Protein AF-0000000080390905 (afdb_homodimer)

Organism: NCBI:txid1090322

Foldseek 3Di:
DDDPVQLVVLAVLLVCLLVVLLVVLLVPQLVLLVVLVPDVVSVVVSQVQLVVLLVDDLVVLLVVLCVVPNFARVSLSVSLSSNLRNLQSVLQNCQQPPFPPVVVVVCVVVPDDPVRCSVPPRNLSSLVSNLVSSLVSSVSSLVSSLVSVVRPHGHLVVQLVVCVVVVPPVSNCSSVVSSVVVNVVSNVVSVVVSCVSNVPPPPD/DDDPVQLVVLAVLLVCLLVVLLVVLLVPQLVLLVVLVPDVVSVVVSQVQLVVLQVDDLVVQLVVLCVVPNFARVSLSVSLSSNLRNLQSVLQNCQQPPFPVVVVVVCVVVPHDPVRCSVPPRNLSSLVSNLVSSLVSSVSSLVSSLVSVVRPHGHLVVQLVVCVVVVPPVSNCSSVVSSVVVNVVSNVVSVVVSCVSNVPPPPD

Structure (mmCIF, N/CA/C/O backbone):
data_AF-0000000080390905-model_v1
#
loop_
_entity.id
_entity.type
_entity.pdbx_description
1 polymer 'ABC-type proline/glycine betaine transport system, permease component'
#
loop_
_atom_site.group_PDB
_atom_site.id
_atom_site.type_symbol
_atom_site.label_atom_id
_atom_site.label_alt_id
_atom_site.label_comp_id
_atom_site.label_asym_id
_atom_site.label_entity_id
_atom_site.label_seq_id
_atom_site.pdbx_PDB_ins_code
_atom_site.Cartn_x
_atom_site.Cartn_y
_atom_site.Cartn_z
_atom_site.occupancy
_atom_site.B_iso_or_equiv
_atom_site.auth_seq_id
_atom_site.auth_comp_id
_atom_site.auth_asym_id
_atom_site.auth_atom_id
_atom_site.pdbx_PDB_model_num
ATOM 1 N N . MET A 1 1 ? -3.594 -17.312 -28.141 1 64.44 1 MET A N 1
ATOM 2 C CA . MET A 1 1 ? -4.109 -15.953 -27.969 1 64.44 1 MET A CA 1
ATOM 3 C C . MET A 1 1 ? -5.43 -15.969 -27.203 1 64.44 1 MET A C 1
ATOM 5 O O . MET A 1 1 ? -6.309 -16.781 -27.484 1 64.44 1 MET A O 1
ATOM 9 N N . VAL A 1 2 ? -5.391 -15.227 -26.031 1 76.06 2 VAL A N 1
ATOM 10 C CA . VAL A 1 2 ? -6.609 -15.258 -25.234 1 76.06 2 VAL A CA 1
ATOM 11 C C . VAL A 1 2 ? -7.723 -14.5 -25.953 1 76.06 2 VAL A C 1
ATOM 13 O O . VAL A 1 2 ? -7.492 -13.414 -26.5 1 76.06 2 VAL A O 1
ATOM 16 N N . VAL A 1 3 ? -8.844 -15.102 -26.062 1 82.88 3 VAL A N 1
ATOM 17 C CA . VAL A 1 3 ? -10.008 -14.555 -26.75 1 82.88 3 VAL A CA 1
ATOM 18 C C . VAL A 1 3 ? -10.648 -13.461 -25.891 1 82.88 3 VAL A C 1
ATOM 20 O O . VAL A 1 3 ? -10.523 -13.461 -24.672 1 82.88 3 VAL A O 1
ATOM 23 N N . LEU A 1 4 ? -11.125 -12.539 -26.594 1 90.44 4 LEU A N 1
ATOM 24 C CA . LEU A 1 4 ? -11.758 -11.359 -26.031 1 90.44 4 LEU A CA 1
ATOM 25 C C . LEU A 1 4 ? -12.805 -11.758 -24.984 1 90.44 4 LEU A C 1
ATOM 27 O O . LEU A 1 4 ? -12.898 -11.125 -23.938 1 90.44 4 LEU A O 1
ATOM 31 N N . GLU A 1 5 ? -13.5 -12.781 -25.266 1 93.75 5 GLU A N 1
ATOM 32 C CA . GLU A 1 5 ? -14.539 -13.234 -24.344 1 93.75 5 GLU A CA 1
ATOM 33 C C . GLU A 1 5 ? -13.93 -13.656 -23.016 1 93.75 5 GLU A C 1
ATOM 35 O O . GLU A 1 5 ? -14.523 -13.414 -21.953 1 93.75 5 GLU A O 1
ATOM 40 N N . THR A 1 6 ? -12.836 -14.281 -23.062 1 95.31 6 THR A N 1
ATOM 41 C CA . THR A 1 6 ? -12.141 -14.703 -21.859 1 95.31 6 THR A CA 1
ATOM 42 C C . THR A 1 6 ? -11.68 -13.5 -21.047 1 95.31 6 THR A C 1
ATOM 44 O O . THR A 1 6 ? -11.781 -13.5 -19.812 1 95.31 6 THR A O 1
ATOM 47 N N . VAL A 1 7 ? -11.219 -12.539 -21.75 1 97.38 7 VAL A N 1
ATOM 48 C CA . VAL A 1 7 ? -10.742 -11.328 -21.078 1 97.38 7 VAL A CA 1
ATOM 49 C C . VAL A 1 7 ? -11.922 -10.602 -20.438 1 97.38 7 VAL A C 1
ATOM 51 O O . VAL A 1 7 ? -11.812 -10.133 -19.297 1 97.38 7 VAL A O 1
ATOM 54 N N . LEU A 1 8 ? -13.016 -10.586 -21.109 1 97.31 8 LEU A N 1
ATOM 55 C CA . LEU A 1 8 ? -14.203 -9.914 -20.578 1 97.31 8 LEU A CA 1
ATOM 56 C C . LEU A 1 8 ? -14.734 -10.648 -19.359 1 97.31 8 LEU A C 1
ATOM 58 O O . LEU A 1 8 ? -15.133 -10.016 -18.375 1 97.31 8 LEU A O 1
ATOM 62 N N . ASP A 1 9 ? -14.742 -11.93 -19.406 1 97.69 9 ASP A N 1
ATOM 63 C CA . ASP A 1 9 ? -15.195 -12.727 -18.266 1 97.69 9 ASP A CA 1
ATOM 64 C C . ASP A 1 9 ? -14.281 -12.539 -17.062 1 97.69 9 ASP A C 1
ATOM 66 O O . ASP A 1 9 ? -14.75 -12.359 -15.938 1 97.69 9 ASP A O 1
ATOM 70 N N . ALA A 1 10 ? -13.016 -12.594 -17.312 1 98.19 10 ALA A N 1
ATOM 71 C CA . ALA A 1 10 ? -12.039 -12.391 -16.25 1 98.19 10 ALA A CA 1
ATOM 72 C C . ALA A 1 10 ? -12.148 -10.984 -15.656 1 98.19 10 ALA A C 1
ATOM 74 O O . ALA A 1 10 ? -11.977 -10.797 -14.453 1 98.19 10 ALA A O 1
ATOM 75 N N . THR A 1 11 ? -12.422 -10.047 -16.562 1 98.31 11 THR A N 1
ATOM 76 C CA . THR A 1 11 ? -12.586 -8.672 -16.109 1 98.31 11 THR A CA 1
ATOM 77 C C . THR A 1 11 ? -13.789 -8.547 -15.18 1 98.31 11 THR A C 1
ATOM 79 O O . THR A 1 11 ? -13.711 -7.898 -14.133 1 98.31 11 THR A O 1
ATOM 82 N N . TRP A 1 12 ? -14.812 -9.172 -15.523 1 98.06 12 TRP A N 1
ATOM 83 C CA . TRP A 1 12 ? -16.031 -9.133 -14.703 1 98.06 12 TRP A CA 1
ATOM 84 C C . TRP A 1 12 ? -15.789 -9.789 -13.352 1 98.06 12 TRP A C 1
ATOM 86 O O . TRP A 1 12 ? -16.188 -9.25 -12.312 1 98.06 12 TRP A O 1
ATOM 96 N N . GLU A 1 13 ? -15.164 -10.922 -13.367 1 98.19 13 GLU A N 1
ATOM 97 C CA . GLU A 1 13 ? -14.836 -11.609 -12.117 1 98.19 13 GLU A CA 1
ATOM 98 C C . GLU A 1 13 ? -13.953 -10.734 -11.227 1 98.19 13 GLU A C 1
ATOM 100 O O . GLU A 1 13 ? -14.141 -10.703 -10.008 1 98.19 13 GLU A O 1
ATOM 105 N N . HIS A 1 14 ? -13.039 -10.086 -11.883 1 98.44 14 HIS A N 1
ATOM 106 C CA . HIS A 1 14 ? -12.133 -9.195 -11.164 1 98.44 14 HIS A CA 1
ATOM 107 C C . HIS A 1 14 ? -12.883 -8.023 -10.539 1 98.44 14 HIS A C 1
ATOM 109 O O . HIS A 1 14 ? -12.68 -7.703 -9.367 1 98.44 14 HIS A O 1
ATOM 115 N N . ILE A 1 15 ? -13.758 -7.438 -11.281 1 98.31 15 ILE A N 1
ATOM 116 C CA . ILE A 1 15 ? -14.555 -6.309 -10.82 1 98.31 15 ILE A CA 1
ATOM 117 C C . ILE A 1 15 ? -15.422 -6.738 -9.633 1 98.31 15 ILE A C 1
ATOM 119 O O . ILE A 1 15 ? -15.461 -6.047 -8.609 1 98.31 15 ILE A O 1
ATOM 123 N N . VAL A 1 16 ? -16.031 -7.84 -9.742 1 98.38 16 VAL A N 1
ATOM 124 C CA . VAL A 1 16 ? -16.906 -8.344 -8.695 1 98.38 16 VAL A CA 1
ATOM 125 C C . VAL A 1 16 ? -16.094 -8.578 -7.418 1 98.38 16 VAL A C 1
ATOM 127 O O . VAL A 1 16 ? -16.531 -8.203 -6.324 1 98.38 16 VAL A O 1
ATOM 130 N N . LEU A 1 17 ? -14.984 -9.164 -7.543 1 98.44 17 LEU A N 1
ATOM 131 C CA . LEU A 1 17 ? -14.133 -9.438 -6.383 1 98.44 17 LEU A CA 1
ATOM 132 C C . LEU A 1 17 ? -13.711 -8.141 -5.707 1 98.44 17 LEU A C 1
ATOM 134 O O . LEU A 1 17 ? -13.852 -7.996 -4.488 1 98.44 17 LEU A O 1
ATOM 138 N N . VAL A 1 18 ? -13.227 -7.191 -6.453 1 98.25 18 VAL A N 1
ATOM 139 C CA . VAL A 1 18 ? -12.688 -5.945 -5.918 1 98.25 18 VAL A CA 1
ATOM 140 C C . VAL A 1 18 ? -13.805 -5.137 -5.262 1 98.25 18 VAL A C 1
ATOM 142 O O . VAL A 1 18 ? -13.672 -4.707 -4.113 1 98.25 18 VAL A O 1
ATOM 145 N N . TYR A 1 19 ? -14.93 -5.023 -5.922 1 98.31 19 TYR A N 1
ATOM 146 C CA . TYR A 1 19 ? -15.992 -4.172 -5.398 1 98.31 19 TYR A CA 1
ATOM 147 C C . TYR A 1 19 ? -16.703 -4.844 -4.23 1 98.31 19 TYR A C 1
ATOM 149 O O . TYR A 1 19 ? -17.156 -4.172 -3.299 1 98.31 19 TYR A O 1
ATOM 157 N N . THR A 1 20 ? -16.844 -6.137 -4.281 1 98.5 20 THR A N 1
ATOM 158 C CA . THR A 1 20 ? -17.438 -6.84 -3.145 1 98.5 20 THR A CA 1
ATOM 159 C C . THR A 1 20 ? -16.547 -6.711 -1.911 1 98.5 20 THR A C 1
ATOM 161 O O . THR A 1 20 ? -17.031 -6.449 -0.811 1 98.5 20 THR A O 1
ATOM 164 N N . THR A 1 21 ? -15.273 -6.918 -2.115 1 98.38 21 THR A N 1
ATOM 165 C CA . THR A 1 21 ? -14.344 -6.805 -0.995 1 98.38 21 THR A CA 1
ATOM 166 C C . THR A 1 21 ? -14.336 -5.383 -0.442 1 98.38 21 THR A C 1
ATOM 168 O O . THR A 1 21 ? -14.289 -5.184 0.774 1 98.38 21 THR A O 1
ATOM 171 N N . LEU A 1 22 ? -14.375 -4.371 -1.298 1 98.06 22 LEU A N 1
ATOM 172 C CA . LEU A 1 22 ? -14.422 -2.98 -0.853 1 98.06 22 LEU A CA 1
ATOM 173 C C . LEU A 1 22 ? -15.695 -2.707 -0.058 1 98.06 22 LEU A C 1
ATOM 175 O O . LEU A 1 22 ? -15.656 -2.027 0.971 1 98.06 22 LEU A O 1
ATOM 179 N N . PHE A 1 23 ? -16.766 -3.223 -0.568 1 98.38 23 PHE A N 1
ATOM 180 C CA . PHE A 1 23 ? -18.047 -3.033 0.111 1 98.38 23 PHE A CA 1
ATOM 181 C C . PHE A 1 23 ? -18 -3.617 1.518 1 98.38 23 PHE A C 1
ATOM 183 O O . PHE A 1 23 ? -18.359 -2.945 2.486 1 98.38 23 PHE A O 1
ATOM 190 N N . VAL A 1 24 ? -17.547 -4.812 1.618 1 98.56 24 VAL A N 1
ATOM 191 C CA . VAL A 1 24 ? -17.453 -5.477 2.916 1 98.56 24 VAL A CA 1
ATOM 192 C C . VAL A 1 24 ? -16.469 -4.73 3.814 1 98.56 24 VAL A C 1
ATOM 194 O O . VAL A 1 24 ? -16.719 -4.559 5.008 1 98.56 24 VAL A O 1
ATOM 197 N N . SER A 1 25 ? -15.344 -4.293 3.242 1 98.5 25 SER A N 1
ATOM 198 C CA . SER A 1 25 ? -14.336 -3.559 4 1 98.5 25 SER A CA 1
ATOM 199 C C . SER A 1 25 ? -14.898 -2.254 4.555 1 98.5 25 SER A C 1
ATOM 201 O O . SER A 1 25 ? -14.609 -1.879 5.691 1 98.5 25 SER A O 1
ATOM 203 N N . ILE A 1 26 ? -15.695 -1.569 3.752 1 98.25 26 ILE A N 1
ATOM 204 C CA . ILE A 1 26 ? -16.312 -0.319 4.176 1 98.25 26 ILE A CA 1
ATOM 205 C C . ILE A 1 26 ? -17.297 -0.588 5.316 1 98.25 26 ILE A C 1
ATOM 207 O O . ILE A 1 26 ? -17.281 0.112 6.332 1 98.25 26 ILE A O 1
ATOM 211 N N . VAL A 1 27 ? -18.094 -1.606 5.207 1 98.25 27 VAL A N 1
ATOM 212 C CA . VAL A 1 27 ? -19.125 -1.958 6.18 1 98.25 27 VAL A CA 1
ATOM 213 C C . VAL A 1 27 ? -18.469 -2.301 7.52 1 98.25 27 VAL A C 1
ATOM 215 O O . VAL A 1 27 ? -19.031 -2.006 8.578 1 98.25 27 VAL A O 1
ATOM 218 N N . VAL A 1 28 ? -17.281 -2.812 7.477 1 98.19 28 VAL A N 1
ATOM 219 C CA . VAL A 1 28 ? -16.594 -3.213 8.695 1 98.19 28 VAL A CA 1
ATOM 220 C C . VAL A 1 28 ? -15.789 -2.039 9.25 1 98.19 28 VAL A C 1
ATOM 222 O O . VAL A 1 28 ? -15.828 -1.761 10.453 1 98.19 28 VAL A O 1
ATOM 225 N N . SER A 1 29 ? -15.109 -1.323 8.398 1 98.44 29 SER A N 1
ATOM 226 C CA . SER A 1 29 ? -14.148 -0.302 8.805 1 98.44 29 SER A CA 1
ATOM 227 C C . SER A 1 29 ? -14.852 0.936 9.352 1 98.44 29 SER A C 1
ATOM 229 O O . SER A 1 29 ? -14.383 1.548 10.312 1 98.44 29 SER A O 1
ATOM 231 N N . VAL A 1 30 ? -15.977 1.354 8.75 1 97.5 30 VAL A N 1
ATOM 232 C CA . VAL A 1 30 ? -16.641 2.602 9.125 1 97.5 30 VAL A CA 1
ATOM 233 C C . VAL A 1 30 ? -17.188 2.49 10.539 1 97.5 30 VAL A C 1
ATOM 235 O O . VAL A 1 30 ? -16.922 3.352 11.383 1 97.5 30 VAL A O 1
ATOM 238 N N . PRO A 1 31 ? -17.906 1.415 10.898 1 97.25 31 PRO A N 1
ATOM 239 C CA . PRO A 1 31 ? -18.344 1.268 12.289 1 97.25 31 PRO A CA 1
ATOM 240 C C . PRO A 1 31 ? -17.172 1.214 13.273 1 97.25 31 PRO A C 1
ATOM 242 O O . PRO A 1 31 ? -17.266 1.757 14.375 1 97.25 31 PRO A O 1
ATOM 245 N N . LEU A 1 32 ? -16.094 0.59 12.93 1 97.69 32 LEU A N 1
ATOM 246 C CA . LEU A 1 32 ? -14.922 0.528 13.797 1 97.69 32 LEU A CA 1
ATOM 247 C C . LEU A 1 32 ? -14.32 1.916 14.008 1 97.69 32 LEU A C 1
ATOM 249 O O . LEU A 1 32 ? -13.867 2.244 15.102 1 97.69 32 LEU A O 1
ATOM 253 N N . ALA A 1 33 ? -14.297 2.693 12.93 1 97.69 33 ALA A N 1
ATOM 254 C CA . ALA A 1 33 ? -13.805 4.062 13.039 1 97.69 33 ALA A CA 1
ATOM 255 C C . ALA A 1 33 ? -14.672 4.875 14 1 97.69 33 ALA A C 1
ATOM 257 O O . ALA A 1 33 ? -14.156 5.637 14.82 1 97.69 33 ALA A O 1
ATOM 258 N N . PHE A 1 34 ? -15.977 4.691 13.93 1 96.31 34 PHE A N 1
ATOM 259 C CA . PHE A 1 34 ? -16.875 5.352 14.867 1 96.31 34 PHE A CA 1
ATOM 260 C C . PHE A 1 34 ? -16.625 4.863 16.297 1 96.31 34 PHE A C 1
ATOM 262 O O . PHE A 1 34 ? -16.641 5.652 17.234 1 96.31 34 PHE A O 1
ATOM 269 N N . GLY A 1 35 ? -16.453 3.547 16.391 1 95.88 35 GLY A N 1
ATOM 270 C CA . GLY A 1 35 ? -16.156 2.98 17.688 1 95.88 35 GLY A CA 1
ATOM 271 C C . GLY A 1 35 ? -14.891 3.561 18.312 1 95.88 35 GLY A C 1
ATOM 272 O O . GLY A 1 35 ? -14.812 3.721 19.531 1 95.88 35 GLY A O 1
ATOM 273 N N . ALA A 1 36 ? -13.945 3.916 17.547 1 96.56 36 ALA A N 1
ATOM 274 C CA . ALA A 1 36 ? -12.664 4.449 18 1 96.56 36 ALA A CA 1
ATOM 275 C C . ALA A 1 36 ? -12.836 5.848 18.594 1 96.56 36 ALA A C 1
ATOM 277 O O . ALA A 1 36 ? -11.953 6.34 19.297 1 96.56 36 ALA A O 1
ATOM 278 N N . LEU A 1 37 ? -14.023 6.512 18.375 1 93.19 37 LEU A N 1
ATOM 279 C CA . LEU A 1 37 ? -14.281 7.855 18.891 1 93.19 37 LEU A CA 1
ATOM 280 C C . LEU A 1 37 ? -14.688 7.812 20.359 1 93.19 37 LEU A C 1
ATOM 282 O O . LEU A 1 37 ? -14.648 8.836 21.047 1 93.19 37 LEU A O 1
ATOM 286 N N . TYR A 1 38 ? -15.109 6.703 20.812 1 91.62 38 TYR A N 1
ATOM 287 C CA . TYR A 1 38 ? -15.773 6.609 22.109 1 91.62 38 TYR A CA 1
ATOM 288 C C . TYR A 1 38 ? -14.773 6.707 23.25 1 91.62 38 TYR A C 1
ATOM 290 O O . TYR A 1 38 ? -15.094 7.191 24.344 1 91.62 38 TYR A O 1
ATOM 298 N N . SER A 1 39 ? -13.578 6.113 23.062 1 93.75 39 SER A N 1
ATOM 299 C CA . SER A 1 39 ? -12.562 6.211 24.109 1 93.75 39 SER A CA 1
ATOM 300 C C . SER A 1 39 ? -11.156 6.059 23.531 1 93.75 39 SER A C 1
ATOM 302 O O . SER A 1 39 ? -10.984 5.461 22.469 1 93.75 39 SER A O 1
ATOM 304 N N . ARG A 1 40 ? -10.266 6.48 24.234 1 94.38 40 ARG A N 1
ATOM 305 C CA . ARG A 1 40 ? -8.867 6.383 23.844 1 94.38 40 ARG A CA 1
ATOM 306 C C . ARG A 1 40 ? -8.406 4.93 23.812 1 94.38 40 ARG A C 1
ATOM 308 O O . ARG A 1 40 ? -7.578 4.555 22.984 1 94.38 40 ARG A O 1
ATOM 315 N N . LYS A 1 41 ? -8.969 4.156 24.703 1 96.81 41 LYS A N 1
ATOM 316 C CA . LYS A 1 41 ? -8.617 2.738 24.766 1 96.81 41 LYS A CA 1
ATOM 317 C C . LYS A 1 41 ? -9.086 2.012 23.5 1 96.81 41 LYS A C 1
ATOM 319 O O . LYS A 1 41 ? -8.344 1.205 22.938 1 96.81 41 LYS A O 1
ATOM 324 N N . LEU A 1 42 ? -10.281 2.275 23.062 1 96.75 42 LEU A N 1
ATOM 325 C CA . LEU A 1 42 ? -10.812 1.648 21.844 1 96.75 42 LEU A CA 1
ATOM 326 C C . LEU A 1 42 ? -10.062 2.123 20.609 1 96.75 42 LEU A C 1
ATOM 328 O O . LEU A 1 42 ? -9.812 1.339 19.688 1 96.75 42 LEU A O 1
ATOM 332 N N . GLU A 1 43 ? -9.789 3.391 20.609 1 96.69 43 GLU A N 1
ATOM 333 C CA . GLU A 1 43 ? -8.977 3.926 19.531 1 96.69 43 GLU A CA 1
ATOM 334 C C . GLU A 1 43 ? -7.648 3.18 19.406 1 96.69 43 GLU A C 1
ATOM 336 O O . GLU A 1 43 ? -7.266 2.752 18.312 1 96.69 43 GLU A O 1
ATOM 341 N N . PHE A 1 44 ? -7.086 3.008 20.578 1 96.25 44 PHE A N 1
ATOM 342 C CA . PHE A 1 44 ? -5.781 2.363 20.641 1 96.25 44 PHE A CA 1
ATOM 343 C C . PHE A 1 44 ? -5.863 0.925 20.141 1 96.25 44 PHE A C 1
ATOM 345 O O . PHE A 1 44 ? -5.062 0.505 19.297 1 96.25 44 PHE A O 1
ATOM 352 N N . VAL A 1 45 ? -6.793 0.207 20.531 1 96.56 45 VAL A N 1
ATOM 353 C CA . VAL A 1 45 ? -6.93 -1.206 20.203 1 96.56 45 VAL A CA 1
ATOM 354 C C . VAL A 1 45 ? -7.254 -1.354 18.719 1 96.56 45 VAL A C 1
ATOM 356 O O . VAL A 1 45 ? -6.648 -2.174 18.016 1 96.56 45 VAL A O 1
ATOM 359 N N . ILE A 1 46 ? -8.164 -0.542 18.203 1 96.94 46 ILE A N 1
ATOM 360 C CA . ILE A 1 46 ? -8.602 -0.625 16.812 1 96.94 46 ILE A CA 1
ATOM 361 C C . ILE A 1 46 ? -7.457 -0.233 15.883 1 96.94 46 ILE A C 1
ATOM 363 O O . ILE A 1 46 ? -7.16 -0.944 14.922 1 96.94 46 ILE A O 1
ATOM 367 N N . MET A 1 47 ? -6.781 0.771 16.234 1 94.25 47 MET A N 1
ATOM 368 C CA . MET A 1 47 ? -5.676 1.245 15.406 1 94.25 47 MET A CA 1
ATOM 369 C C . MET A 1 47 ? -4.5 0.274 15.461 1 94.25 47 MET A C 1
ATOM 371 O O . MET A 1 47 ? -3.852 0.022 14.445 1 94.25 47 MET A O 1
ATOM 375 N N . LYS A 1 48 ? -4.184 -0.235 16.594 1 92.44 48 LYS A N 1
ATOM 376 C CA . LYS A 1 48 ? -3.088 -1.19 16.734 1 92.44 48 LYS A CA 1
ATOM 377 C C . LYS A 1 48 ? -3.332 -2.441 15.898 1 92.44 48 LYS A C 1
ATOM 379 O O . LYS A 1 48 ? -2.428 -2.926 15.219 1 92.44 48 LYS A O 1
ATOM 384 N N . PHE A 1 49 ? -4.543 -2.949 15.953 1 93.5 49 PHE A N 1
ATOM 385 C CA . PHE A 1 49 ? -4.895 -4.121 15.164 1 93.5 49 PHE A CA 1
ATOM 386 C C . PHE A 1 49 ? -4.77 -3.82 13.672 1 93.5 49 PHE A C 1
ATOM 388 O O . PHE A 1 49 ? -4.195 -4.609 12.922 1 93.5 49 PHE A O 1
ATOM 395 N N . ALA A 1 50 ? -5.34 -2.693 13.258 1 91.69 50 ALA A N 1
ATOM 396 C CA . ALA A 1 50 ? -5.301 -2.314 11.844 1 91.69 50 ALA A CA 1
ATOM 397 C C . ALA A 1 50 ? -3.863 -2.127 11.367 1 91.69 50 ALA A C 1
ATOM 399 O O . ALA A 1 50 ? -3.508 -2.551 10.266 1 91.69 50 ALA A O 1
ATOM 400 N N . ASN A 1 51 ? -3.021 -1.611 12.211 1 87.81 51 ASN A N 1
ATOM 401 C CA . ASN A 1 51 ? -1.615 -1.398 11.883 1 87.81 51 ASN A CA 1
ATOM 402 C C . ASN A 1 51 ? -0.859 -2.719 11.773 1 87.81 51 ASN A C 1
ATOM 404 O O . ASN A 1 51 ? -0.005 -2.883 10.898 1 87.81 51 ASN A O 1
ATOM 408 N N . LEU A 1 52 ? -1.142 -3.586 12.625 1 86.69 52 LEU A N 1
ATOM 409 C CA . LEU A 1 52 ? -0.481 -4.887 12.617 1 86.69 52 LEU A CA 1
ATOM 410 C C . LEU A 1 52 ? -0.813 -5.664 11.352 1 86.69 52 LEU A C 1
ATOM 412 O O . LEU A 1 52 ? 0.071 -6.262 10.734 1 86.69 52 LEU A O 1
ATOM 416 N N . VAL A 1 53 ? -2.039 -5.625 11 1 88.44 53 VAL A N 1
ATOM 417 C CA . VAL A 1 53 ? -2.477 -6.352 9.812 1 88.44 53 VAL A CA 1
ATOM 418 C C . VAL A 1 53 ? -1.84 -5.738 8.57 1 88.44 53 VAL A C 1
ATOM 420 O O . VAL A 1 53 ? -1.493 -6.453 7.625 1 88.44 53 VAL A O 1
ATOM 423 N N . GLN A 1 54 ? -1.694 -4.48 8.578 1 86 54 GLN A N 1
ATOM 424 C CA . GLN A 1 54 ? -1.132 -3.77 7.434 1 86 54 GLN A CA 1
ATOM 425 C C . GLN A 1 54 ? 0.367 -4.027 7.309 1 86 54 GLN A C 1
ATOM 427 O O . GLN A 1 54 ? 0.933 -3.914 6.219 1 86 54 GLN A O 1
ATOM 432 N N . ALA A 1 55 ? 0.979 -4.367 8.391 1 85.12 55 ALA A N 1
ATOM 433 C CA . ALA A 1 55 ? 2.424 -4.586 8.391 1 85.12 55 ALA A CA 1
ATOM 434 C C . ALA A 1 55 ? 2.779 -5.93 7.762 1 85.12 55 ALA A C 1
ATOM 436 O O . ALA A 1 55 ? 3.906 -6.129 7.305 1 85.12 55 ALA A O 1
ATOM 437 N N . VAL A 1 56 ? 1.837 -6.789 7.723 1 90 56 VAL A N 1
ATOM 438 C CA . VAL A 1 56 ? 2.055 -8.117 7.164 1 90 56 VAL A CA 1
ATOM 439 C C . VAL A 1 56 ? 2.084 -8.039 5.641 1 90 56 VAL A C 1
ATOM 441 O O . VAL A 1 56 ? 1.231 -7.391 5.027 1 90 56 VAL A O 1
ATOM 444 N N . PRO A 1 57 ? 3.064 -8.656 5.062 1 91.25 57 PRO A N 1
ATOM 445 C CA . PRO A 1 57 ? 3.057 -8.695 3.598 1 91.25 57 PRO A CA 1
ATOM 446 C C . PRO A 1 57 ? 1.757 -9.258 3.029 1 91.25 57 PRO A C 1
ATOM 448 O O . PRO A 1 57 ? 1.23 -10.25 3.547 1 91.25 57 PRO A O 1
ATOM 451 N N . SER A 1 58 ? 1.265 -8.633 1.995 1 91 58 SER A N 1
ATOM 452 C CA . SER A 1 58 ? -0.064 -8.93 1.471 1 91 58 SER A CA 1
ATOM 453 C C . SER A 1 58 ? -0.163 -10.383 1.007 1 91 58 SER A C 1
ATOM 455 O O . SER A 1 58 ? -1.152 -11.062 1.286 1 91 58 SER A O 1
ATOM 457 N N . PHE A 1 59 ? 0.854 -10.844 0.33 1 90.5 59 PHE A N 1
ATOM 458 C CA . PHE A 1 59 ? 0.779 -12.203 -0.184 1 90.5 59 PHE A CA 1
ATOM 459 C C . PHE A 1 59 ? 0.84 -13.219 0.953 1 90.5 59 PHE A C 1
ATOM 461 O O . PHE A 1 59 ? 0.249 -14.297 0.865 1 90.5 59 PHE A O 1
ATOM 468 N N . ALA A 1 60 ? 1.612 -12.828 2.02 1 92.19 60 ALA A N 1
ATOM 469 C CA . ALA A 1 60 ? 1.64 -13.703 3.186 1 92.19 60 ALA A CA 1
ATOM 470 C C . ALA A 1 60 ? 0.254 -13.828 3.812 1 92.19 60 ALA A C 1
ATOM 472 O O . ALA A 1 60 ? -0.146 -14.914 4.242 1 92.19 60 ALA A O 1
ATOM 473 N N . VAL A 1 61 ? -0.44 -12.797 3.824 1 93.62 61 VAL A N 1
ATOM 474 C CA . VAL A 1 61 ? -1.802 -12.812 4.348 1 93.62 61 VAL A CA 1
ATOM 475 C C . VAL A 1 61 ? -2.674 -13.727 3.486 1 93.62 61 VAL A C 1
ATOM 477 O O . VAL A 1 61 ? -3.387 -14.586 4.008 1 93.62 61 VAL A O 1
ATOM 480 N N . VAL A 1 62 ? -2.596 -13.555 2.189 1 94.25 62 VAL A N 1
ATOM 481 C CA . VAL A 1 62 ? -3.373 -14.367 1.258 1 94.25 62 VAL A CA 1
ATOM 482 C C . VAL A 1 62 ? -3.031 -15.844 1.452 1 94.25 62 VAL A C 1
ATOM 484 O O . VAL A 1 62 ? -3.928 -16.688 1.56 1 94.25 62 VAL A O 1
ATOM 487 N N . ALA A 1 63 ? -1.747 -16.094 1.549 1 94.62 63 ALA A N 1
ATOM 488 C CA . ALA A 1 63 ? -1.276 -17.484 1.651 1 94.62 63 ALA A CA 1
ATOM 489 C C . ALA A 1 63 ? -1.766 -18.125 2.941 1 94.62 63 ALA A C 1
ATOM 491 O O . ALA A 1 63 ? -2.178 -19.297 2.939 1 94.62 63 ALA A O 1
ATOM 492 N N . ILE A 1 64 ? -1.745 -17.406 3.982 1 94.75 64 ILE A N 1
ATOM 493 C CA . ILE A 1 64 ? -2.094 -17.953 5.289 1 94.75 64 ILE A CA 1
ATOM 494 C C . ILE A 1 64 ? -3.596 -18.219 5.355 1 94.75 64 ILE A C 1
ATOM 496 O O . ILE A 1 64 ? -4.055 -19.047 6.148 1 94.75 64 ILE A O 1
ATOM 500 N N . MET A 1 65 ? -4.395 -17.578 4.539 1 95.56 65 MET A N 1
ATOM 501 C CA . MET A 1 65 ? -5.84 -17.797 4.516 1 95.56 65 MET A CA 1
ATOM 502 C C . MET A 1 65 ? -6.172 -19.172 3.943 1 95.56 65 MET A C 1
ATOM 504 O O . MET A 1 65 ? -7.223 -19.734 4.242 1 95.56 65 MET A O 1
ATOM 508 N N . VAL A 1 66 ? -5.289 -19.75 3.18 1 94.81 66 VAL A N 1
ATOM 509 C CA . VAL A 1 66 ? -5.566 -20.938 2.385 1 94.81 66 VAL A CA 1
ATOM 510 C C . VAL A 1 66 ? -5.746 -22.141 3.305 1 94.81 66 VAL A C 1
ATOM 512 O O . VAL A 1 66 ? -6.719 -22.891 3.178 1 94.81 66 VAL A O 1
ATOM 515 N N . PRO A 1 67 ? -4.887 -22.359 4.266 1 94.19 67 PRO A N 1
ATOM 516 C CA . PRO A 1 67 ? -5.102 -23.516 5.145 1 94.19 67 PRO A CA 1
ATOM 517 C C . PRO A 1 67 ? -6.379 -23.391 5.969 1 94.19 67 PRO A C 1
ATOM 519 O O . PRO A 1 67 ? -6.949 -24.406 6.379 1 94.19 67 PRO A O 1
ATOM 522 N N . PHE A 1 68 ? -6.914 -22.25 6.164 1 95.06 68 PHE A N 1
ATOM 523 C CA . PHE A 1 68 ? -8.07 -22.047 7.035 1 95.06 68 PHE A CA 1
ATOM 524 C C . PHE A 1 68 ? -9.359 -22 6.219 1 95.06 68 PHE A C 1
ATOM 526 O O . PHE A 1 68 ? -10.391 -22.516 6.648 1 95.06 68 PHE A O 1
ATOM 533 N N . LEU A 1 69 ? -9.281 -21.438 5.047 1 96.94 69 LEU A N 1
ATOM 534 C CA . LEU A 1 69 ? -10.523 -21.125 4.34 1 96.94 69 LEU A CA 1
ATOM 535 C C . LEU A 1 69 ? -10.539 -21.781 2.961 1 96.94 69 LEU A C 1
ATOM 537 O O . LEU A 1 69 ? -11.516 -21.656 2.221 1 96.94 69 LEU A O 1
ATOM 541 N N . GLY A 1 70 ? -9.477 -22.5 2.648 1 95.31 70 GLY A N 1
ATOM 542 C CA . GLY A 1 70 ? -9.391 -23.109 1.334 1 95.31 70 GLY A CA 1
ATOM 543 C C . GLY A 1 70 ? -8.938 -22.156 0.252 1 95.31 70 GLY A C 1
ATOM 544 O O . GLY A 1 70 ? -8.156 -21.234 0.515 1 95.31 70 GLY A O 1
ATOM 545 N N . ILE A 1 71 ? -9.352 -22.422 -0.992 1 95.31 71 ILE A N 1
ATOM 546 C CA . ILE A 1 71 ? -8.953 -21.609 -2.135 1 95.31 71 ILE A CA 1
ATOM 547 C C . ILE A 1 71 ? -10.195 -21 -2.781 1 95.31 71 ILE A C 1
ATOM 549 O O . ILE A 1 71 ? -11.32 -21.375 -2.461 1 95.31 71 ILE A O 1
ATOM 553 N N . GLY A 1 72 ? -9.984 -19.984 -3.477 1 97 72 GLY A N 1
ATOM 554 C CA . GLY A 1 72 ? -11.109 -19.422 -4.199 1 97 72 GLY A CA 1
ATOM 555 C C . GLY A 1 72 ? -11.484 -18.031 -3.721 1 97 72 GLY A C 1
ATOM 556 O O . GLY A 1 72 ? -10.633 -17.281 -3.242 1 97 72 GLY A O 1
ATOM 557 N N . PHE A 1 73 ? -12.75 -17.719 -3.873 1 97.62 73 PHE A N 1
ATOM 558 C CA . PHE A 1 73 ? -13.281 -16.375 -3.682 1 97.62 73 PHE A CA 1
ATOM 559 C C . PHE A 1 73 ? -13.234 -15.969 -2.211 1 97.62 73 PHE A C 1
ATOM 561 O O . PHE A 1 73 ? -12.828 -14.859 -1.877 1 97.62 73 PHE A O 1
ATOM 568 N N . THR A 1 74 ? -13.57 -16.859 -1.356 1 97.75 74 THR A N 1
ATOM 569 C CA . THR A 1 74 ? -13.789 -16.531 0.047 1 97.75 74 THR A CA 1
ATOM 570 C C . THR A 1 74 ? -12.477 -16.156 0.723 1 97.75 74 THR A C 1
ATOM 572 O O . THR A 1 74 ? -12.375 -15.102 1.352 1 97.75 74 THR A O 1
ATOM 575 N N . PRO A 1 75 ? -11.414 -17.031 0.593 1 97.62 75 PRO A N 1
ATOM 576 C CA . PRO A 1 75 ? -10.156 -16.609 1.204 1 97.62 75 PRO A CA 1
ATOM 577 C C . PRO A 1 75 ? -9.594 -15.328 0.579 1 97.62 75 PRO A C 1
ATOM 579 O O . PRO A 1 75 ? -8.961 -14.523 1.268 1 97.62 75 PRO A O 1
ATOM 582 N N . ALA A 1 76 ? -9.812 -15.156 -0.717 1 98.06 76 ALA A N 1
ATOM 583 C CA . ALA A 1 76 ? -9.391 -13.93 -1.39 1 98.06 76 ALA A CA 1
ATOM 584 C C . ALA A 1 76 ? -10.086 -12.711 -0.799 1 98.06 76 ALA A C 1
ATOM 586 O O . ALA A 1 76 ? -9.445 -11.703 -0.492 1 98.06 76 ALA A O 1
ATOM 587 N N . LEU A 1 77 ? -11.367 -12.828 -0.609 1 98.38 77 LEU A N 1
ATOM 588 C CA . LEU A 1 77 ? -12.172 -11.742 -0.059 1 98.38 77 LEU A CA 1
ATOM 589 C C . LEU A 1 77 ? -11.695 -11.367 1.34 1 98.38 77 LEU A C 1
ATOM 591 O O . LEU A 1 77 ? -11.516 -10.188 1.644 1 98.38 77 LEU A O 1
ATOM 595 N N . VAL A 1 78 ? -11.469 -12.305 2.154 1 97.69 78 VAL A N 1
ATOM 596 C CA . VAL A 1 78 ? -11.078 -12.062 3.539 1 97.69 78 VAL A CA 1
ATOM 597 C C . VAL A 1 78 ? -9.695 -11.414 3.582 1 97.69 78 VAL A C 1
ATOM 599 O O . VAL A 1 78 ? -9.477 -10.461 4.336 1 97.69 78 VAL A O 1
ATOM 602 N N . ALA A 1 79 ? -8.773 -11.945 2.781 1 96.81 79 ALA A N 1
ATOM 603 C CA . ALA A 1 79 ? -7.414 -11.406 2.752 1 96.81 79 ALA A CA 1
ATOM 604 C C . ALA A 1 79 ? -7.418 -9.945 2.297 1 96.81 79 ALA A C 1
ATOM 606 O O . ALA A 1 79 ? -6.77 -9.094 2.91 1 96.81 79 ALA A O 1
ATOM 607 N N . ILE A 1 80 ? -8.133 -9.633 1.244 1 97.31 80 ILE A N 1
ATOM 608 C CA . ILE A 1 80 ? -8.195 -8.281 0.697 1 97.31 80 ILE A CA 1
ATOM 609 C C . ILE A 1 80 ? -8.875 -7.348 1.696 1 97.31 80 ILE A C 1
ATOM 611 O O . ILE A 1 80 ? -8.422 -6.223 1.915 1 97.31 80 ILE A O 1
ATOM 615 N N . MET A 1 81 ? -9.938 -7.812 2.297 1 97.25 81 MET A N 1
ATOM 616 C CA . MET A 1 81 ? -10.656 -7.016 3.289 1 97.25 81 MET A CA 1
ATOM 617 C C . MET A 1 81 ? -9.734 -6.625 4.438 1 97.25 81 MET A C 1
ATOM 619 O O . MET A 1 81 ? -9.727 -5.469 4.871 1 97.25 81 MET A O 1
ATOM 623 N N . LEU A 1 82 ? -8.977 -7.539 4.934 1 95.81 82 LEU A N 1
ATOM 624 C CA . LEU A 1 82 ? -8.07 -7.281 6.051 1 95.81 82 LEU A CA 1
ATOM 625 C C . LEU A 1 82 ? -7.059 -6.203 5.688 1 95.81 82 LEU A C 1
ATOM 627 O O . LEU A 1 82 ? -6.715 -5.359 6.523 1 95.81 82 LEU A O 1
ATOM 631 N N . ARG A 1 83 ? -6.66 -6.238 4.461 1 93.25 83 ARG A N 1
ATOM 632 C CA . ARG A 1 83 ? -5.648 -5.285 4.02 1 93.25 83 ARG A CA 1
ATOM 633 C C . ARG A 1 83 ? -6.262 -3.914 3.758 1 93.25 83 ARG A C 1
ATOM 635 O O . ARG A 1 83 ? -5.578 -2.895 3.84 1 93.25 83 ARG A O 1
ATOM 642 N N . ALA A 1 84 ? -7.48 -3.9 3.457 1 95.62 84 ALA A N 1
ATOM 643 C CA . ALA A 1 84 ? -8.18 -2.654 3.145 1 95.62 84 ALA A CA 1
ATOM 644 C C . ALA A 1 84 ? -8.656 -1.96 4.414 1 95.62 84 ALA A C 1
ATOM 646 O O . ALA A 1 84 ? -9.047 -0.79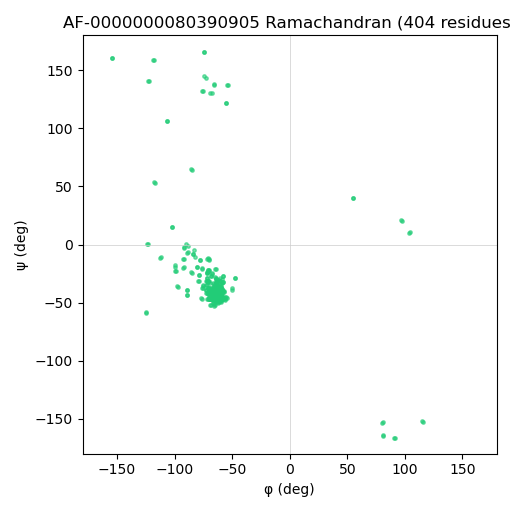1 4.383 1 95.62 84 ALA A O 1
ATOM 647 N N . LEU A 1 85 ? -8.555 -2.559 5.562 1 94.81 85 LEU A N 1
ATOM 648 C CA . LEU A 1 85 ? -9.117 -2.047 6.809 1 94.81 85 LEU A CA 1
ATOM 649 C C . LEU A 1 85 ? -8.414 -0.762 7.234 1 94.81 85 LEU A C 1
ATOM 651 O O . LEU A 1 85 ? -9.07 0.255 7.48 1 94.81 85 LEU A O 1
ATOM 655 N N . LEU A 1 86 ? -7.152 -0.782 7.195 1 91.12 86 LEU A N 1
ATOM 656 C CA . LEU A 1 86 ? -6.41 0.3 7.832 1 91.12 86 LEU A CA 1
ATOM 657 C C . LEU A 1 86 ? -6.668 1.626 7.125 1 91.12 86 LEU A C 1
ATOM 659 O O . LEU A 1 86 ? -7.047 2.613 7.762 1 91.12 86 LEU A O 1
ATOM 663 N N . PRO A 1 87 ? -6.477 1.636 5.797 1 94.62 87 PRO A N 1
ATOM 664 C CA . PRO A 1 87 ? -6.676 2.947 5.176 1 94.62 87 PRO A CA 1
ATOM 665 C C . PRO A 1 87 ? -8.094 3.484 5.383 1 94.62 87 PRO A C 1
ATOM 667 O O . PRO A 1 87 ? -8.273 4.688 5.594 1 94.62 87 PRO A O 1
ATOM 670 N N . ILE A 1 88 ? -9.023 2.652 5.453 1 97.81 88 ILE A N 1
ATOM 671 C CA . ILE A 1 88 ? -10.398 3.113 5.609 1 97.81 88 ILE A CA 1
ATOM 672 C C . ILE A 1 88 ? -10.641 3.543 7.055 1 97.81 88 ILE A C 1
ATOM 674 O O . ILE A 1 88 ? -11.172 4.625 7.309 1 97.81 88 ILE A O 1
ATOM 678 N N . ILE A 1 89 ? -10.227 2.771 8 1 98.06 89 ILE A N 1
ATOM 679 C CA . ILE A 1 89 ? -10.422 3.076 9.414 1 98.06 89 ILE A CA 1
ATOM 680 C C . ILE A 1 89 ? -9.68 4.363 9.773 1 98.06 89 ILE A C 1
ATOM 682 O O . ILE A 1 89 ? -10.258 5.273 10.367 1 98.06 89 ILE A O 1
ATOM 686 N N . LYS A 1 90 ? -8.438 4.387 9.367 1 96.25 90 LYS A N 1
ATOM 687 C CA . LYS A 1 90 ? -7.574 5.496 9.766 1 96.25 90 LYS A CA 1
ATOM 688 C C . LYS A 1 90 ? -8.07 6.812 9.18 1 96.25 90 LYS A C 1
ATOM 690 O O . LYS A 1 90 ? -8.219 7.805 9.898 1 96.25 90 LYS A O 1
ATOM 695 N N . ASN A 1 91 ? -8.375 6.836 7.898 1 96.69 91 ASN A N 1
ATOM 696 C CA . ASN A 1 91 ? -8.828 8.062 7.254 1 96.69 91 ASN A CA 1
ATOM 697 C C . ASN A 1 91 ? -10.203 8.484 7.75 1 96.69 91 ASN A C 1
ATOM 699 O O . ASN A 1 91 ? -10.453 9.672 7.98 1 96.69 91 ASN A O 1
ATOM 703 N N . THR A 1 92 ? -11.023 7.535 7.93 1 97.94 92 THR A N 1
ATOM 704 C CA . THR A 1 92 ? -12.352 7.836 8.461 1 97.94 92 THR A CA 1
ATOM 705 C C . THR A 1 92 ? -12.25 8.414 9.867 1 97.94 92 THR A C 1
ATOM 707 O O . THR A 1 92 ? -12.898 9.414 10.188 1 97.94 92 THR A O 1
ATOM 710 N N . TYR A 1 93 ? -11.438 7.828 10.695 1 97.75 93 TYR A N 1
ATOM 711 C CA . TYR A 1 93 ? -11.242 8.297 12.062 1 97.75 93 TYR A CA 1
ATOM 712 C C . TYR A 1 93 ? -10.703 9.727 12.078 1 97.75 93 TYR A C 1
ATOM 714 O O . TYR A 1 93 ? -11.172 10.562 12.852 1 97.75 93 TYR A O 1
ATOM 722 N N . ILE A 1 94 ? -9.75 9.969 11.258 1 95.25 94 ILE A N 1
ATOM 723 C CA . ILE A 1 94 ? -9.172 11.305 11.164 1 95.25 94 ILE A CA 1
ATOM 724 C C . ILE A 1 94 ? -10.25 12.312 10.789 1 95.25 94 ILE A C 1
ATOM 726 O O . ILE A 1 94 ? -10.352 13.383 11.391 1 95.25 94 ILE A O 1
ATOM 730 N N . GLY A 1 95 ? -11.047 11.992 9.836 1 96.19 95 GLY A N 1
ATOM 731 C CA . GLY A 1 95 ? -12.125 12.875 9.422 1 96.19 95 GLY A CA 1
ATOM 732 C C . GLY A 1 95 ? -13.172 13.086 10.5 1 96.19 95 GLY A C 1
ATOM 733 O O . GLY A 1 95 ? -13.672 14.203 10.68 1 96.19 95 GLY A O 1
ATOM 734 N N . LEU A 1 96 ? -13.469 12.109 11.211 1 96.81 96 LEU A N 1
ATOM 735 C CA . LEU A 1 96 ? -14.484 12.156 12.258 1 96.81 96 LEU A CA 1
ATOM 736 C C . LEU A 1 96 ? -13.992 12.961 13.453 1 96.81 96 LEU A C 1
ATOM 738 O O . LEU A 1 96 ? -14.789 13.617 14.133 1 96.81 96 LEU A O 1
ATOM 742 N N . SER A 1 97 ? -12.719 12.852 13.703 1 95.94 97 SER A N 1
ATOM 743 C CA . SER A 1 97 ? -12.18 13.422 14.93 1 95.94 97 SER A CA 1
ATOM 744 C C . SER A 1 97 ? -11.68 14.852 14.703 1 95.94 97 SER A C 1
ATOM 746 O O . SER A 1 97 ? -11.492 15.602 15.656 1 95.94 97 SER A O 1
ATOM 748 N N . ASN A 1 98 ? -11.461 15.086 13.438 1 94.25 98 ASN A N 1
ATOM 749 C CA . ASN A 1 98 ? -10.922 16.406 13.125 1 94.25 98 ASN A CA 1
ATOM 750 C C . ASN A 1 98 ? -12.031 17.453 12.992 1 94.25 98 ASN A C 1
ATOM 752 O O . ASN A 1 98 ? -12.203 18.031 11.922 1 94.25 98 ASN A O 1
ATOM 756 N N . VAL A 1 99 ? -12.75 17.734 14.023 1 94.62 99 VAL A N 1
ATOM 757 C CA . VAL A 1 99 ? -13.797 18.75 14.102 1 94.62 99 VAL A CA 1
ATOM 758 C C . VAL A 1 99 ? -13.469 19.75 15.211 1 94.62 99 VAL A C 1
ATOM 760 O O . VAL A 1 99 ? -12.953 19.359 16.266 1 94.62 99 VAL A O 1
ATOM 763 N N . ASP A 1 100 ? -13.727 21 14.961 1 94.62 100 ASP A N 1
ATOM 764 C CA . ASP A 1 100 ? -13.523 22.047 15.969 1 94.62 100 ASP A CA 1
ATOM 765 C C . ASP A 1 100 ? -14.281 21.719 17.25 1 94.62 100 ASP A C 1
ATOM 767 O O . ASP A 1 100 ? -15.508 21.594 17.25 1 94.62 100 ASP A O 1
ATOM 771 N N . PRO A 1 101 ? -13.516 21.641 18.266 1 93.88 101 PRO A N 1
ATOM 772 C CA . PRO A 1 101 ? -14.172 21.328 19.531 1 93.88 101 PRO A CA 1
ATOM 773 C C . PRO A 1 101 ? -15.234 22.344 19.922 1 93.88 101 PRO A C 1
ATOM 775 O O . PRO A 1 101 ? -16.234 22 20.562 1 93.88 101 PRO A O 1
ATOM 778 N N . ALA A 1 102 ? -15.023 23.547 19.5 1 96.19 102 ALA A N 1
ATOM 779 C CA . ALA A 1 102 ? -16 24.594 19.797 1 96.19 102 ALA A CA 1
ATOM 780 C C . ALA A 1 102 ? -17.344 24.297 19.125 1 96.19 102 ALA A C 1
ATOM 782 O O . ALA A 1 102 ? -18.391 24.594 19.688 1 96.19 102 ALA A O 1
ATOM 783 N N . LEU A 1 103 ? -17.297 23.719 17.984 1 95.81 103 LEU A N 1
ATOM 784 C CA . LEU A 1 103 ? -18.516 23.359 17.266 1 95.81 103 LEU A CA 1
ATOM 785 C C . LEU A 1 103 ? -19.25 22.219 17.969 1 95.81 103 LEU A C 1
ATOM 787 O O . LEU A 1 103 ? -20.469 22.219 18.031 1 95.81 103 LEU A O 1
ATOM 791 N N . ILE A 1 104 ? -18.531 21.344 18.484 1 94.69 104 ILE A N 1
ATOM 792 C CA . ILE A 1 104 ? -19.109 20.219 19.188 1 94.69 104 ILE A CA 1
ATOM 793 C C . ILE A 1 104 ? -19.734 20.703 20.5 1 94.69 104 ILE A C 1
ATOM 795 O O . ILE A 1 104 ? -20.859 20.312 20.844 1 94.69 104 ILE A O 1
ATOM 799 N N . ASP A 1 105 ? -18.984 21.531 21.203 1 95.38 105 ASP A N 1
ATOM 800 C CA . ASP A 1 105 ? -19.484 22.109 22.438 1 95.38 105 ASP A CA 1
ATOM 801 C C . ASP A 1 105 ? -20.797 22.859 22.203 1 95.38 105 ASP A C 1
ATOM 803 O O . ASP A 1 105 ? -21.734 22.75 22.984 1 95.38 105 ASP A O 1
ATOM 807 N N . TYR A 1 106 ? -20.688 23.641 21.172 1 96.38 106 TYR A N 1
ATOM 808 C CA . TYR A 1 106 ? -21.875 24.406 20.812 1 96.38 106 TYR A CA 1
ATOM 809 C C . TYR A 1 106 ? -23.047 23.469 20.516 1 96.38 106 TYR A C 1
ATOM 811 O O . TYR A 1 106 ? -24.156 23.688 20.984 1 96.38 106 TYR A O 1
ATOM 819 N N . ALA A 1 107 ? -22.828 22.438 19.734 1 96 107 ALA A N 1
ATOM 820 C CA . ALA A 1 107 ? -23.859 21.484 19.359 1 96 107 ALA A CA 1
ATOM 821 C C . ALA A 1 107 ? -24.438 20.812 20.594 1 96 107 ALA A C 1
ATOM 823 O O . ALA A 1 107 ? -25.656 20.625 20.703 1 96 107 ALA A O 1
ATOM 824 N N . GLU A 1 108 ? -23.562 20.453 21.516 1 94.94 108 GLU A N 1
ATOM 825 C CA . GLU A 1 108 ? -24.016 19.875 22.781 1 94.94 108 GLU A CA 1
ATOM 826 C C . GLU A 1 108 ? -24.797 20.875 23.609 1 94.94 108 GLU A C 1
ATOM 828 O O . GLU A 1 108 ? -25.797 20.531 24.25 1 94.94 108 GLU A O 1
ATOM 833 N N . GLY A 1 109 ? -24.328 22.078 23.547 1 96.19 109 GLY A N 1
ATOM 834 C CA . GLY A 1 109 ? -24.969 23.156 24.281 1 96.19 109 GLY A CA 1
ATOM 835 C C . GLY A 1 109 ? -26.391 23.422 23.828 1 96.19 109 GLY A C 1
ATOM 836 O O . GLY A 1 109 ? -27.25 23.766 24.641 1 96.19 109 GLY A O 1
ATOM 837 N N . VAL A 1 110 ? -26.609 23.266 22.547 1 96.19 110 VAL A N 1
ATOM 838 C CA . VAL A 1 110 ? -27.953 23.547 22.016 1 96.19 110 VAL A CA 1
ATOM 839 C C . VAL A 1 110 ? -28.812 22.281 22.094 1 96.19 110 VAL A C 1
ATOM 841 O O . VAL A 1 110 ? -29.969 22.297 21.656 1 96.19 110 VAL A O 1
ATOM 844 N N . GLY A 1 111 ? -28.297 21.125 22.578 1 95.81 111 GLY A N 1
ATOM 845 C CA . GLY A 1 111 ? -29.094 19.969 22.922 1 95.81 111 GLY A CA 1
ATOM 846 C C . GLY A 1 111 ? -29.016 18.859 21.891 1 95.81 111 GLY A C 1
ATOM 847 O O . GLY A 1 111 ? -29.812 17.922 21.922 1 95.81 111 GLY A O 1
ATOM 848 N N . LEU A 1 112 ? -28.125 18.953 20.953 1 95.88 112 LEU A N 1
ATOM 849 C CA . LEU A 1 112 ? -28 17.859 19.984 1 95.88 112 LEU A CA 1
ATOM 850 C C . LEU A 1 112 ? -27.516 16.594 20.656 1 95.88 112 LEU A C 1
ATOM 852 O O . LEU A 1 112 ? -26.641 16.641 21.531 1 95.88 112 LEU A O 1
ATOM 856 N N . SER A 1 113 ? -28.141 15.453 20.25 1 96.38 113 SER A N 1
ATOM 857 C CA . SER A 1 113 ? -27.703 14.156 20.734 1 96.38 113 SER A CA 1
ATOM 858 C C . SER A 1 113 ? -26.406 13.719 20.078 1 96.38 113 SER A C 1
ATOM 860 O O . SER A 1 113 ? -25.984 14.297 19.078 1 96.38 113 SER A O 1
ATOM 862 N N . GLN A 1 114 ? -25.781 12.719 20.641 1 93.56 114 GLN A N 1
ATOM 863 C CA . GLN A 1 114 ? -24.531 12.203 20.078 1 93.56 114 GLN A CA 1
ATOM 864 C C . GLN A 1 114 ? -24.75 11.703 18.656 1 93.56 114 GLN A C 1
ATOM 866 O O . GLN A 1 114 ? -23.891 11.906 17.797 1 93.56 114 GLN A O 1
ATOM 871 N N . TRP A 1 115 ? -25.844 11.078 18.484 1 94.88 115 TRP A N 1
ATOM 872 C CA . TRP A 1 115 ? -26.172 10.562 17.156 1 94.88 115 TRP A CA 1
ATOM 873 C C . TRP A 1 115 ? -26.344 11.703 16.156 1 94.88 115 TRP A C 1
ATOM 875 O O . TRP A 1 115 ? -25.891 11.602 15.008 1 94.88 115 TRP A O 1
ATOM 885 N N . GLN A 1 116 ? -26.953 12.773 16.609 1 96.25 116 GLN A N 1
ATOM 886 C CA . GLN A 1 116 ? -27.141 13.938 15.758 1 96.25 116 GLN A CA 1
ATOM 887 C C . GLN A 1 116 ? -25.797 14.602 15.43 1 96.25 116 GLN A C 1
ATOM 889 O O . GLN A 1 116 ? -25.578 15.047 14.305 1 96.25 116 GLN A O 1
ATOM 894 N N . ILE A 1 117 ? -24.969 14.625 16.406 1 96.19 117 ILE A N 1
ATOM 895 C CA . ILE A 1 117 ? -23.641 15.195 16.203 1 96.19 117 ILE A CA 1
ATOM 896 C C . ILE A 1 117 ? -22.859 14.344 15.203 1 96.19 117 ILE A C 1
ATOM 898 O O . ILE A 1 117 ? -22.234 14.875 14.289 1 96.19 117 ILE A O 1
ATOM 902 N N . HIS A 1 118 ? -22.984 13.008 15.312 1 95.38 118 HIS A N 1
ATOM 903 C CA . HIS A 1 118 ? -22.312 12.102 14.391 1 95.38 118 HIS A CA 1
ATOM 904 C C . HIS A 1 118 ? -22.844 12.266 12.969 1 95.38 118 HIS A C 1
ATOM 906 O O . HIS A 1 118 ? -22.062 12.391 12.023 1 95.38 118 HIS A O 1
ATOM 912 N N . ARG A 1 119 ? -24.062 12.359 12.844 1 94.56 119 ARG A N 1
ATOM 913 C CA . ARG A 1 119 ? -24.719 12.312 11.539 1 94.56 119 ARG A CA 1
ATOM 914 C C . ARG A 1 119 ? -24.609 13.656 10.828 1 94.56 119 ARG A C 1
ATOM 916 O O . ARG A 1 119 ? -24.422 13.711 9.609 1 94.56 119 ARG A O 1
ATOM 923 N N . HIS A 1 120 ? -24.578 14.812 11.617 1 95 120 HIS A N 1
ATOM 924 C CA . HIS A 1 120 ? -24.734 16.109 10.977 1 95 120 HIS A CA 1
ATOM 925 C C . HIS A 1 120 ? -23.453 16.922 11.055 1 95 120 HIS A C 1
ATOM 927 O O . HIS A 1 120 ? -23.297 17.938 10.367 1 95 120 HIS A O 1
ATOM 933 N N . ILE A 1 121 ? -22.562 16.484 11.812 1 95.81 121 ILE A N 1
ATOM 934 C CA . ILE A 1 121 ? -21.344 17.281 11.969 1 95.81 121 ILE A CA 1
ATOM 935 C C . ILE A 1 121 ? -20.125 16.438 11.633 1 95.81 121 ILE A C 1
ATOM 937 O O . ILE A 1 121 ? -19.484 16.656 10.602 1 95.81 121 ILE A O 1
ATOM 941 N N . ARG A 1 122 ? -19.969 15.336 12.344 1 96.56 122 ARG A N 1
ATOM 942 C CA . ARG A 1 122 ? -18.75 14.555 12.195 1 96.56 122 ARG A CA 1
ATOM 943 C C . ARG A 1 122 ? -18.703 13.859 10.836 1 96.56 122 ARG A C 1
ATOM 945 O O . ARG A 1 122 ? -17.688 13.906 10.141 1 96.56 122 ARG A O 1
ATOM 952 N N . LEU A 1 123 ? -19.812 13.227 10.469 1 96.19 123 LEU A N 1
ATOM 953 C CA . LEU A 1 123 ? -19.828 12.414 9.258 1 96.19 123 LEU A CA 1
ATOM 954 C C . LEU A 1 123 ? -19.656 13.289 8.023 1 96.19 123 LEU A C 1
ATOM 956 O O . LEU A 1 123 ? -18.812 12.992 7.168 1 96.19 123 LEU A O 1
ATOM 960 N N . PRO A 1 124 ? -20.375 14.391 7.941 1 95.31 124 PRO A N 1
ATOM 961 C CA . PRO A 1 124 ? -20.156 15.273 6.793 1 95.31 124 PRO A CA 1
ATOM 962 C C . PRO A 1 124 ? -18.734 15.828 6.738 1 95.31 124 PRO A C 1
ATOM 964 O O . PRO A 1 124 ? -18.172 15.977 5.652 1 95.31 124 PRO A O 1
ATOM 967 N N . ASN A 1 125 ? -18.188 16.109 7.855 1 94.88 125 ASN A N 1
ATOM 968 C CA . ASN A 1 125 ? -16.797 16.594 7.922 1 94.88 125 ASN A CA 1
ATOM 969 C C . ASN A 1 125 ? -15.812 15.508 7.504 1 94.88 125 ASN A C 1
ATOM 971 O O . ASN A 1 125 ? -14.734 15.812 6.992 1 94.88 125 ASN A O 1
ATOM 975 N N . ALA A 1 126 ? -16.188 14.266 7.621 1 96.94 126 ALA A N 1
ATOM 976 C CA . ALA A 1 126 ? -15.266 13.141 7.445 1 96.94 126 ALA A CA 1
ATOM 977 C C . ALA A 1 126 ? -15.289 12.641 6.008 1 96.94 126 ALA A C 1
ATOM 979 O O . ALA A 1 126 ? -14.414 11.867 5.598 1 96.94 126 ALA A O 1
ATOM 980 N N . TYR A 1 127 ? -16.234 13.047 5.184 1 96.56 127 TYR A N 1
ATOM 981 C CA . TYR A 1 127 ? -16.453 12.453 3.867 1 96.56 127 TYR A CA 1
ATOM 982 C C . TYR A 1 127 ? -15.195 12.547 3.014 1 96.56 127 TYR A C 1
ATOM 984 O O . TYR A 1 127 ? -14.742 11.547 2.459 1 96.56 127 TYR A O 1
ATOM 992 N N . PRO A 1 128 ? -14.531 13.703 2.973 1 95.88 128 PRO A N 1
ATOM 993 C CA . PRO A 1 128 ? -13.352 13.781 2.111 1 95.88 128 PRO A CA 1
ATOM 994 C C . PRO A 1 128 ? -12.25 12.812 2.533 1 95.88 128 PRO A C 1
ATOM 996 O O . PRO A 1 128 ? -11.711 12.078 1.698 1 95.88 128 PRO A O 1
ATOM 999 N N . ALA A 1 129 ? -12.008 12.758 3.762 1 96.12 129 ALA A N 1
ATOM 1000 C CA . ALA A 1 129 ? -10.969 11.859 4.27 1 96.12 129 ALA A CA 1
ATOM 1001 C C . ALA A 1 129 ? -11.383 10.398 4.117 1 96.12 129 ALA A C 1
ATOM 1003 O O . ALA A 1 129 ? -10.562 9.539 3.795 1 96.12 129 ALA A O 1
ATOM 1004 N N . MET A 1 130 ? -12.656 10.141 4.395 1 97.81 130 MET A N 1
ATOM 1005 C CA . MET A 1 130 ? -13.188 8.789 4.254 1 97.81 130 MET A CA 1
ATOM 1006 C C . MET A 1 130 ? -13.023 8.281 2.822 1 97.81 130 MET A C 1
ATOM 1008 O O . MET A 1 130 ? -12.562 7.16 2.604 1 97.81 130 MET A O 1
ATOM 1012 N N . PHE A 1 131 ? -13.359 9.125 1.873 1 97.56 131 PHE A N 1
ATOM 1013 C CA . PHE A 1 131 ? -13.266 8.719 0.475 1 97.56 131 PHE A CA 1
ATOM 1014 C C . PHE A 1 131 ? -11.812 8.602 0.035 1 97.56 131 PHE A C 1
ATOM 1016 O O . PHE A 1 131 ? -11.477 7.758 -0.802 1 97.56 131 PHE A O 1
ATOM 1023 N N . ALA A 1 132 ? -10.891 9.445 0.605 1 94.5 132 ALA A N 1
ATOM 1024 C CA . ALA A 1 132 ? -9.461 9.266 0.347 1 94.5 132 ALA A CA 1
ATOM 1025 C C . ALA A 1 132 ? -8.992 7.887 0.799 1 94.5 132 ALA A C 1
ATOM 1027 O O . ALA A 1 132 ? -8.242 7.215 0.085 1 94.5 132 ALA A O 1
ATOM 1028 N N . GLY A 1 133 ? -9.484 7.461 1.923 1 95.94 133 GLY A N 1
ATOM 1029 C CA . GLY A 1 133 ? -9.164 6.141 2.438 1 95.94 133 GLY A CA 1
ATOM 1030 C C . GLY A 1 133 ? -9.734 5.016 1.598 1 95.94 133 GLY A C 1
ATOM 1031 O O . GLY A 1 133 ? -9.062 4.016 1.343 1 95.94 133 GLY A O 1
ATOM 1032 N N . ILE A 1 134 ? -10.93 5.219 1.16 1 97.56 134 ILE A N 1
ATOM 1033 C CA . ILE A 1 134 ? -11.602 4.215 0.347 1 97.56 134 ILE A CA 1
ATOM 1034 C C . ILE A 1 134 ? -10.906 4.086 -1.005 1 97.56 134 ILE A C 1
ATOM 1036 O O . ILE A 1 134 ? -10.703 2.979 -1.508 1 97.56 134 ILE A O 1
ATOM 1040 N N . LYS A 1 135 ? -10.531 5.168 -1.583 1 95.31 135 LYS A N 1
ATOM 1041 C CA . LYS A 1 135 ? -9.836 5.141 -2.863 1 95.31 135 LYS A CA 1
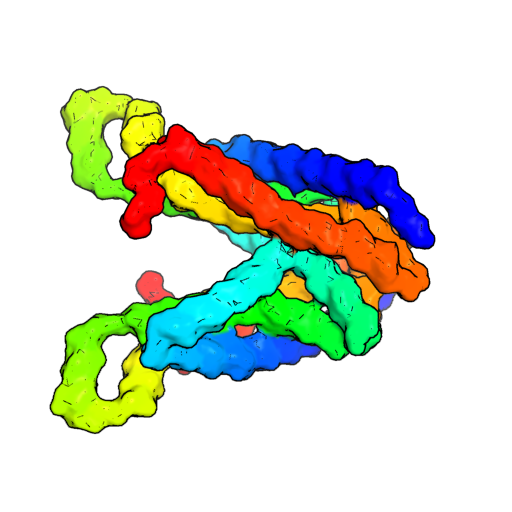ATOM 1042 C C . LYS A 1 135 ? -8.477 4.453 -2.73 1 95.31 135 LYS A C 1
ATOM 1044 O O . LYS A 1 135 ? -8.102 3.641 -3.578 1 95.31 135 LYS A O 1
ATOM 1049 N N . PHE A 1 136 ? -7.734 4.684 -1.722 1 92.31 136 PHE A N 1
ATOM 1050 C CA . PHE A 1 136 ? -6.469 4.004 -1.477 1 92.31 136 PHE A CA 1
ATOM 1051 C C . PHE A 1 136 ? -6.684 2.508 -1.281 1 92.31 136 PHE A C 1
ATOM 1053 O O . PHE A 1 136 ? -5.922 1.692 -1.802 1 92.31 136 PHE A O 1
ATOM 1060 N N . ALA A 1 137 ? -7.703 2.217 -0.517 1 95.81 137 ALA A N 1
ATOM 1061 C CA . ALA A 1 137 ? -8.055 0.814 -0.313 1 95.81 137 ALA A CA 1
ATOM 1062 C C . ALA A 1 137 ? -8.414 0.142 -1.635 1 95.81 137 ALA A C 1
ATOM 1064 O O . ALA A 1 137 ? -8.141 -1.044 -1.831 1 95.81 137 ALA A O 1
ATOM 1065 N N . GLY A 1 138 ? -9.086 0.905 -2.467 1 96.38 138 GLY A N 1
ATOM 1066 C CA . GLY A 1 138 ? -9.43 0.376 -3.779 1 96.38 138 GLY A CA 1
ATOM 1067 C C . GLY A 1 138 ? -8.211 -0.005 -4.602 1 96.38 138 GLY A C 1
ATOM 1068 O O . GLY A 1 138 ? -8.188 -1.062 -5.234 1 96.38 138 GLY A O 1
ATOM 1069 N N . ILE A 1 139 ? -7.273 0.854 -4.559 1 91.31 139 ILE A N 1
ATOM 1070 C CA . ILE A 1 139 ? -6.031 0.589 -5.27 1 91.31 139 ILE A CA 1
ATOM 1071 C C . ILE A 1 139 ? -5.363 -0.662 -4.703 1 91.31 139 ILE A C 1
ATOM 1073 O O . ILE A 1 139 ? -4.91 -1.527 -5.453 1 91.31 139 ILE A O 1
ATOM 1077 N N . LEU A 1 140 ? -5.363 -0.787 -3.42 1 91.88 140 LEU A N 1
ATOM 1078 C CA . LEU A 1 140 ? -4.789 -1.953 -2.756 1 91.88 140 LEU A CA 1
ATOM 1079 C C . LEU A 1 140 ? -5.559 -3.219 -3.119 1 91.88 140 LEU A C 1
ATOM 1081 O O . LEU A 1 140 ? -4.961 -4.25 -3.432 1 91.88 140 LEU A O 1
ATOM 1085 N N . ALA A 1 141 ? -6.832 -3.086 -3.037 1 96.75 141 ALA A N 1
ATOM 1086 C CA . ALA A 1 141 ? -7.688 -4.23 -3.344 1 96.75 141 ALA A CA 1
ATOM 1087 C C . ALA A 1 141 ? -7.465 -4.715 -4.773 1 96.75 141 ALA A C 1
ATOM 1089 O O . ALA A 1 141 ? -7.379 -5.922 -5.02 1 96.75 141 ALA A O 1
ATOM 1090 N N . ASN A 1 142 ? -7.461 -3.773 -5.676 1 96.69 142 ASN A N 1
ATOM 1091 C CA . ASN A 1 142 ? -7.211 -4.105 -7.078 1 96.69 142 ASN A CA 1
ATOM 1092 C C . ASN A 1 142 ? -5.875 -4.82 -7.254 1 96.69 142 ASN A C 1
ATOM 1094 O O . ASN A 1 142 ? -5.781 -5.793 -8 1 96.69 142 ASN A O 1
ATOM 1098 N N . SER A 1 143 ? -4.906 -4.402 -6.578 1 95.12 143 SER A N 1
ATOM 1099 C CA . SER A 1 143 ? -3.568 -4.977 -6.668 1 95.12 143 SER A CA 1
ATOM 1100 C C . SER A 1 143 ? -3.533 -6.387 -6.086 1 95.12 143 SER A C 1
ATOM 1102 O O . SER A 1 143 ? -2.99 -7.305 -6.703 1 95.12 143 SER A O 1
ATOM 1104 N N . ILE A 1 144 ? -4.117 -6.547 -4.918 1 95.56 144 ILE A N 1
ATOM 1105 C CA . ILE A 1 144 ? -4.078 -7.84 -4.238 1 95.56 144 ILE A CA 1
ATOM 1106 C C . ILE A 1 144 ? -4.969 -8.836 -4.977 1 95.56 144 ILE A C 1
ATOM 1108 O O . ILE A 1 144 ? -4.664 -10.031 -5.023 1 95.56 144 ILE A O 1
ATOM 1112 N N . ALA A 1 145 ? -6.039 -8.328 -5.598 1 97.5 145 ALA A N 1
ATOM 1113 C CA . ALA A 1 145 ? -6.938 -9.188 -6.363 1 97.5 145 ALA A CA 1
ATOM 1114 C C . ALA A 1 145 ? -6.188 -9.906 -7.48 1 97.5 145 ALA A C 1
ATOM 1116 O O . ALA A 1 145 ? -6.457 -11.078 -7.766 1 97.5 145 ALA A O 1
ATOM 1117 N N . VAL A 1 146 ? -5.289 -9.242 -8.086 1 96.44 146 VAL A N 1
ATOM 1118 C CA . VAL A 1 146 ? -4.488 -9.883 -9.117 1 96.44 146 VAL A CA 1
ATOM 1119 C C . VAL A 1 146 ? -3.713 -11.055 -8.523 1 96.44 146 VAL A C 1
ATOM 1121 O O . VAL A 1 146 ? -3.676 -12.141 -9.109 1 96.44 146 VAL A O 1
ATOM 1124 N N . LEU A 1 147 ? -3.225 -10.898 -7.402 1 93.88 147 LEU A N 1
ATOM 1125 C CA . LEU A 1 147 ? -2.395 -11.883 -6.719 1 93.88 147 LEU A CA 1
ATOM 1126 C C . LEU A 1 147 ? -3.225 -13.086 -6.273 1 93.88 147 LEU A C 1
ATOM 1128 O O . LEU A 1 147 ? -2.748 -14.219 -6.301 1 93.88 147 LEU A O 1
ATOM 1132 N N . THR A 1 148 ? -4.391 -12.852 -5.867 1 96.69 148 THR A N 1
ATOM 1133 C CA . THR A 1 148 ? -5.219 -13.906 -5.297 1 96.69 148 THR A CA 1
ATOM 1134 C C . THR A 1 148 ? -5.676 -14.875 -6.383 1 96.69 148 THR A C 1
ATOM 1136 O O . THR A 1 148 ? -6.176 -15.961 -6.078 1 96.69 148 THR A O 1
ATOM 1139 N N . ALA A 1 149 ? -5.508 -14.547 -7.625 1 96.44 149 ALA A N 1
ATOM 1140 C CA . ALA A 1 149 ? -5.797 -15.508 -8.688 1 96.44 149 ALA A CA 1
ATOM 1141 C C . ALA A 1 149 ? -4.969 -16.781 -8.516 1 96.44 149 ALA A C 1
ATOM 1143 O O . ALA A 1 149 ? -5.379 -17.859 -8.945 1 96.44 149 ALA A O 1
ATOM 1144 N N . PHE A 1 150 ? -3.859 -16.625 -7.906 1 93.62 150 PHE A N 1
ATOM 1145 C CA . PHE A 1 150 ? -2.98 -17.766 -7.688 1 93.62 150 PHE A CA 1
ATOM 1146 C C . PHE A 1 150 ? -3.646 -18.797 -6.785 1 93.62 150 PHE A C 1
ATOM 1148 O O . PHE A 1 150 ? -3.367 -19.984 -6.887 1 93.62 150 PHE A O 1
ATOM 1155 N N . ILE A 1 151 ? -4.484 -18.312 -5.934 1 95.5 151 ILE A N 1
ATOM 1156 C CA . ILE A 1 151 ? -5.156 -19.25 -5.051 1 95.5 151 ILE A CA 1
ATOM 1157 C C . ILE A 1 151 ? -6.578 -19.5 -5.547 1 95.5 151 ILE A C 1
ATOM 1159 O O . ILE A 1 151 ? -7.449 -19.922 -4.777 1 95.5 151 ILE A O 1
ATOM 1163 N N . GLY A 1 152 ? -6.895 -19.125 -6.777 1 96.19 152 GLY A N 1
ATOM 1164 C CA . GLY A 1 152 ? -8.109 -19.594 -7.426 1 96.19 152 GLY A CA 1
ATOM 1165 C C . GLY A 1 152 ? -9.258 -18.594 -7.324 1 96.19 152 GLY A C 1
ATOM 1166 O O . GLY A 1 152 ? -10.422 -18.969 -7.445 1 96.19 152 GLY A O 1
ATOM 1167 N N . SER A 1 153 ? -8.969 -17.375 -7.078 1 97 153 SER A N 1
ATOM 1168 C CA . SER A 1 153 ? -10.055 -16.406 -6.949 1 97 153 SER A CA 1
ATOM 1169 C C . SER A 1 153 ? -10.594 -16 -8.312 1 97 153 SER A C 1
ATOM 1171 O O . SER A 1 153 ? -11.656 -15.375 -8.406 1 97 153 SER A O 1
ATOM 1173 N N . GLY A 1 154 ? -9.867 -16.344 -9.375 1 97.12 154 GLY A N 1
ATOM 1174 C CA . GLY A 1 154 ? -10.242 -15.891 -10.703 1 97.12 154 GLY A CA 1
ATOM 1175 C C . GLY A 1 154 ? -9.789 -14.469 -10.992 1 97.12 154 GLY A C 1
ATOM 1176 O O . GLY A 1 154 ? -8.828 -13.984 -10.398 1 97.12 154 GLY A O 1
ATOM 1177 N N . GLY A 1 155 ? -10.391 -13.922 -12.07 1 97.94 155 GLY A N 1
ATOM 1178 C CA . GLY A 1 155 ? -10.102 -12.539 -12.406 1 97.94 155 GLY A CA 1
ATOM 1179 C C . GLY A 1 155 ? -8.945 -12.391 -13.383 1 97.94 155 GLY A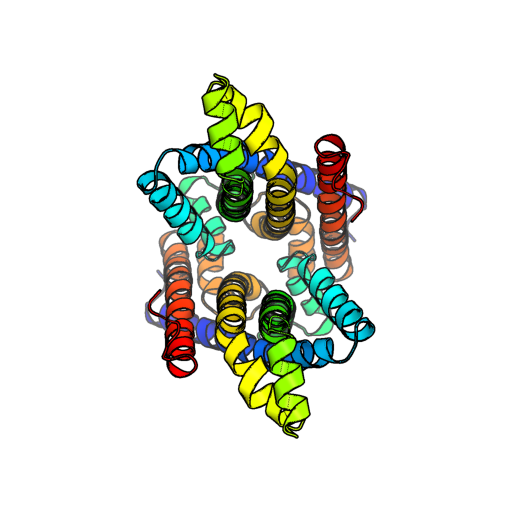 C 1
ATOM 1180 O O . GLY A 1 155 ? -8.508 -13.375 -13.984 1 97.94 155 GLY A O 1
ATOM 1181 N N . LEU A 1 156 ? -8.484 -11.219 -13.5 1 98.12 156 LEU A N 1
ATOM 1182 C CA . LEU A 1 156 ? -7.492 -10.867 -14.508 1 98.12 156 LEU A CA 1
ATOM 1183 C C . LEU A 1 156 ? -6.133 -11.469 -14.164 1 98.12 156 LEU A C 1
ATOM 1185 O O . LEU A 1 156 ? -5.293 -11.656 -15.047 1 98.12 156 LEU A O 1
ATOM 1189 N N . GLY A 1 157 ? -5.969 -11.734 -12.891 1 97.31 157 GLY A N 1
ATOM 1190 C CA . GLY A 1 157 ? -4.734 -12.383 -12.469 1 97.31 157 GLY A CA 1
ATOM 1191 C C . GLY A 1 157 ? -4.508 -13.727 -13.125 1 97.31 157 GLY A C 1
ATOM 1192 O O . GLY A 1 157 ? -3.367 -14.117 -13.383 1 97.31 157 GLY A O 1
ATOM 1193 N N . GLU A 1 158 ? -5.547 -14.453 -13.406 1 97.12 158 GLU A N 1
ATOM 1194 C CA . GLU A 1 158 ? -5.422 -15.75 -14.07 1 97.12 158 GLU A CA 1
ATOM 1195 C C . GLU A 1 158 ? -4.785 -15.602 -15.445 1 97.12 158 GLU A C 1
ATOM 1197 O O . GLU A 1 158 ? -3.949 -16.422 -15.844 1 97.12 158 GLU A O 1
ATOM 1202 N N . ILE A 1 159 ? -5.203 -14.586 -16.109 1 97.56 159 ILE A N 1
ATOM 1203 C CA . ILE A 1 159 ? -4.684 -14.328 -17.453 1 97.56 159 ILE A CA 1
ATOM 1204 C C . ILE A 1 159 ? -3.219 -13.906 -17.359 1 97.56 159 ILE A C 1
ATOM 1206 O O . ILE A 1 159 ? -2.391 -14.352 -18.156 1 97.56 159 ILE A O 1
ATOM 1210 N N . ILE A 1 160 ? -2.904 -13.117 -16.375 1 96.69 160 ILE A N 1
ATOM 1211 C CA . ILE A 1 160 ? -1.531 -12.672 -16.188 1 96.69 160 ILE A CA 1
ATOM 1212 C C . ILE A 1 160 ? -0.634 -13.867 -15.875 1 96.69 160 ILE A C 1
ATOM 1214 O O . ILE A 1 160 ? 0.426 -14.031 -16.484 1 96.69 160 ILE A O 1
ATOM 1218 N N . PHE A 1 161 ? -1.065 -14.75 -14.992 1 95.06 161 PHE A N 1
ATOM 1219 C CA . PHE A 1 161 ? -0.277 -15.914 -14.625 1 95.06 161 PHE A CA 1
ATOM 1220 C C . PHE A 1 161 ? -0.113 -16.859 -15.82 1 95.06 161 PHE A C 1
ATOM 1222 O O . PHE A 1 161 ? 0.957 -17.438 -16.016 1 95.06 161 PHE A O 1
ATOM 1229 N N . GLN A 1 162 ? -1.163 -17.031 -16.594 1 95.31 162 GLN A N 1
ATOM 1230 C CA . GLN A 1 162 ? -1.07 -17.844 -17.797 1 95.31 162 GLN A CA 1
ATOM 1231 C C . GLN A 1 162 ? -0.029 -17.281 -18.766 1 95.31 162 GLN A C 1
ATOM 1233 O O . GLN A 1 162 ? 0.746 -18.047 -19.359 1 95.31 162 GLN A O 1
ATOM 1238 N N . GLY A 1 163 ? -0.08 -15.969 -18.922 1 95.62 163 GLY A N 1
ATOM 1239 C CA . GLY A 1 163 ? 0.899 -15.328 -19.781 1 95.62 163 GLY A CA 1
ATOM 1240 C C . GLY A 1 163 ? 2.324 -15.477 -19.281 1 95.62 163 GLY A C 1
ATOM 1241 O O . GLY A 1 163 ? 3.248 -15.664 -20.078 1 95.62 163 GLY A O 1
ATOM 1242 N N . LEU A 1 164 ? 2.512 -15.461 -18.016 1 93.62 164 LEU A N 1
ATOM 1243 C CA . LEU A 1 164 ? 3.836 -15.594 -17.422 1 93.62 164 LEU A CA 1
ATOM 1244 C C . LEU A 1 164 ? 4.352 -17.031 -17.562 1 93.62 164 LEU A C 1
ATOM 1246 O O . LEU A 1 164 ? 5.488 -17.234 -18 1 93.62 164 LEU A O 1
ATOM 1250 N N . ILE A 1 165 ? 3.525 -17.922 -17.25 1 91.56 165 ILE A N 1
ATOM 1251 C CA . ILE A 1 165 ? 3.902 -19.328 -17.297 1 91.56 165 ILE A CA 1
ATOM 1252 C C . ILE A 1 165 ? 4.184 -19.75 -18.734 1 91.56 165 ILE A C 1
ATOM 1254 O O . ILE A 1 165 ? 5.141 -20.469 -19.016 1 91.56 165 ILE A O 1
ATOM 1258 N N . GLY A 1 166 ? 3.443 -19.234 -19.625 1 93.25 166 GLY A N 1
ATOM 1259 C CA . GLY A 1 166 ? 3.588 -19.594 -21.016 1 93.25 166 GLY A CA 1
ATOM 1260 C C . GLY A 1 166 ? 4.539 -18.688 -21.781 1 93.25 166 GLY A C 1
ATOM 1261 O O . GLY A 1 166 ? 4.75 -18.859 -22.984 1 93.25 166 GLY A O 1
ATOM 1262 N N . TYR A 1 167 ? 5.035 -17.688 -21.094 1 92.69 167 TYR A N 1
ATOM 1263 C CA . TYR A 1 167 ? 5.918 -16.703 -21.703 1 92.69 167 TYR A CA 1
ATOM 1264 C C . TYR A 1 167 ? 5.266 -16.062 -22.938 1 92.69 167 TYR A C 1
ATOM 1266 O O . TYR A 1 167 ? 5.891 -15.969 -24 1 92.69 167 TYR A O 1
ATOM 1274 N N . ASN A 1 168 ? 4.078 -15.828 -22.797 1 96.12 168 ASN A N 1
ATOM 1275 C CA . ASN A 1 168 ? 3.289 -15.188 -23.844 1 96.12 168 ASN A CA 1
ATOM 1276 C C . ASN A 1 168 ? 2.951 -13.742 -23.484 1 96.12 168 ASN A C 1
ATOM 1278 O O . ASN A 1 168 ? 1.998 -13.492 -22.75 1 96.12 168 ASN A O 1
ATOM 1282 N N . THR A 1 169 ? 3.623 -12.922 -24.141 1 95.31 169 THR A N 1
ATOM 1283 C CA . THR A 1 169 ? 3.521 -11.508 -23.812 1 95.31 169 THR A CA 1
ATOM 1284 C C . THR A 1 169 ? 2.131 -10.969 -24.156 1 95.31 169 THR A C 1
ATOM 1286 O O . THR A 1 169 ? 1.583 -10.148 -23.406 1 95.31 169 THR A O 1
ATOM 1289 N N . SER A 1 170 ? 1.608 -11.398 -25.188 1 96.06 170 SER A N 1
ATOM 1290 C CA . SER A 1 170 ? 0.28 -10.938 -25.578 1 96.06 170 SER A CA 1
ATOM 1291 C C . SER A 1 170 ? -0.762 -11.297 -24.531 1 96.06 170 SER A C 1
ATOM 1293 O O . SER A 1 170 ? -1.599 -10.469 -24.172 1 96.06 170 SER A O 1
ATOM 1295 N N . THR A 1 171 ? -0.682 -12.547 -24.062 1 96.56 171 THR A N 1
ATOM 1296 C CA . THR A 1 171 ? -1.598 -13 -23.031 1 96.56 171 THR A CA 1
ATOM 1297 C C . THR A 1 171 ? -1.359 -12.234 -21.719 1 96.56 171 THR A C 1
ATOM 1299 O O . THR A 1 171 ? -2.311 -11.828 -21.047 1 96.56 171 THR A O 1
ATOM 1302 N N . LEU A 1 172 ? -0.163 -12.039 -21.391 1 96.38 172 LEU A N 1
ATOM 1303 C CA . LEU A 1 172 ? 0.217 -11.289 -20.203 1 96.38 172 LEU A CA 1
ATOM 1304 C C . LEU A 1 172 ? -0.376 -9.883 -20.219 1 96.38 172 LEU A C 1
ATOM 1306 O O . LEU A 1 172 ? -1.014 -9.461 -19.266 1 96.38 172 LEU A O 1
ATOM 1310 N N . LEU A 1 173 ? -0.248 -9.227 -21.375 1 96.06 173 LEU A N 1
ATOM 1311 C CA . LEU A 1 173 ? -0.723 -7.859 -21.516 1 96.06 173 LEU A CA 1
ATOM 1312 C C . LEU A 1 173 ? -2.246 -7.809 -21.547 1 96.06 173 LEU A C 1
ATOM 1314 O O . LEU A 1 173 ? -2.852 -6.848 -21.062 1 96.06 173 LEU A O 1
ATOM 1318 N N . ALA A 1 174 ? -2.84 -8.859 -22.016 1 97.19 174 ALA A N 1
ATOM 1319 C CA . ALA A 1 174 ? -4.297 -8.945 -22.062 1 97.19 174 ALA A CA 1
ATOM 1320 C C . ALA A 1 174 ? -4.895 -8.945 -20.656 1 97.19 174 ALA A C 1
ATOM 1322 O O . ALA A 1 174 ? -6.031 -8.508 -20.469 1 97.19 174 ALA A O 1
ATOM 1323 N N . GLY A 1 175 ? -4.176 -9.414 -19.703 1 97.25 175 GLY A N 1
ATOM 1324 C CA . GLY A 1 175 ? -4.602 -9.367 -18.328 1 97.25 175 GLY A CA 1
ATOM 1325 C C . GLY A 1 175 ? -4.172 -8.094 -17.609 1 97.25 175 GLY A C 1
ATOM 1326 O O . GLY A 1 175 ? -4.957 -7.5 -16.859 1 97.25 175 GLY A O 1
ATOM 1327 N N . ALA A 1 176 ? -2.975 -7.66 -17.906 1 96.38 176 ALA A N 1
ATOM 1328 C CA . ALA A 1 176 ? -2.359 -6.555 -17.172 1 96.38 176 ALA A CA 1
ATOM 1329 C C . ALA A 1 176 ? -3.018 -5.223 -17.531 1 96.38 176 ALA A C 1
ATOM 1331 O O . ALA A 1 176 ? -3.285 -4.398 -16.656 1 96.38 176 ALA A O 1
ATOM 1332 N N . ILE A 1 177 ? -3.301 -5 -18.719 1 96.25 177 ILE A N 1
ATOM 1333 C CA . ILE A 1 177 ? -3.793 -3.713 -19.203 1 96.25 177 ILE A CA 1
ATOM 1334 C C . ILE A 1 177 ? -5.176 -3.441 -18.609 1 96.25 177 ILE A C 1
ATOM 1336 O O . ILE A 1 177 ? -5.41 -2.389 -18.016 1 96.25 177 ILE A O 1
ATOM 1340 N N . PRO A 1 178 ? -6.094 -4.41 -18.734 1 97.19 178 PRO A N 1
ATOM 1341 C CA . PRO A 1 178 ? -7.383 -4.145 -18.094 1 97.19 178 PRO A CA 1
ATOM 1342 C C . PRO A 1 178 ? -7.266 -3.932 -16.594 1 97.19 178 PRO A C 1
ATOM 1344 O O . PRO A 1 178 ? -8.008 -3.129 -16.016 1 97.19 178 PRO A O 1
ATOM 1347 N N . ALA A 1 179 ? -6.414 -4.68 -15.93 1 96.69 179 ALA A N 1
ATOM 1348 C CA . ALA A 1 179 ? -6.211 -4.504 -14.492 1 96.69 179 ALA A CA 1
ATOM 1349 C C . ALA A 1 179 ? -5.762 -3.08 -14.172 1 96.69 179 ALA A C 1
ATOM 1351 O O . ALA A 1 179 ? -6.207 -2.488 -13.188 1 96.69 179 ALA A O 1
ATOM 1352 N N . ILE A 1 180 ? -4.906 -2.531 -14.984 1 95.06 180 ILE A N 1
ATOM 1353 C CA . ILE A 1 180 ? -4.422 -1.164 -14.828 1 95.06 180 ILE A CA 1
ATOM 1354 C C . ILE A 1 180 ? -5.562 -0.181 -15.078 1 95.06 180 ILE A C 1
ATOM 1356 O O . ILE A 1 180 ? -5.742 0.777 -14.32 1 95.06 180 ILE A O 1
ATOM 1360 N N . MET A 1 181 ? -6.336 -0.423 -16.047 1 96.06 181 MET A N 1
ATOM 1361 C CA . MET A 1 181 ? -7.457 0.446 -16.391 1 96.06 181 MET A CA 1
ATOM 1362 C C . MET A 1 181 ? -8.492 0.467 -15.281 1 96.06 181 MET A C 1
ATOM 1364 O O . MET A 1 181 ? -9.141 1.489 -15.047 1 96.06 181 MET A O 1
ATOM 1368 N N . LEU A 1 182 ? -8.609 -0.632 -14.602 1 96.25 182 LEU A N 1
ATOM 1369 C CA . LEU A 1 182 ? -9.586 -0.725 -13.523 1 96.25 182 LEU A CA 1
ATOM 1370 C C . LEU A 1 182 ? -9.188 0.173 -12.352 1 96.25 182 LEU A C 1
ATOM 1372 O O . LEU A 1 182 ? -10.047 0.604 -11.578 1 96.25 182 LEU A O 1
ATOM 1376 N N . ALA A 1 183 ? -7.906 0.412 -12.219 1 92.94 183 ALA A N 1
ATOM 1377 C CA . ALA A 1 183 ? -7.473 1.357 -11.195 1 92.94 183 ALA A CA 1
ATOM 1378 C C . ALA A 1 183 ? -8.102 2.73 -11.406 1 92.94 183 ALA A C 1
ATOM 1380 O O . ALA A 1 183 ? -8.555 3.371 -10.453 1 92.94 183 ALA A O 1
ATOM 1381 N N . ILE A 1 184 ? -8.172 3.156 -12.617 1 91.44 184 ILE A N 1
ATOM 1382 C CA . ILE A 1 184 ? -8.773 4.438 -12.969 1 91.44 184 ILE A CA 1
ATOM 1383 C C . ILE A 1 184 ? -10.281 4.383 -12.719 1 91.44 184 ILE A C 1
ATOM 1385 O O . ILE A 1 184 ? -10.859 5.332 -12.195 1 91.44 184 ILE A O 1
ATOM 1389 N N . LEU A 1 185 ? -10.852 3.305 -13.055 1 94.56 185 LEU A N 1
ATOM 1390 C CA . LEU A 1 185 ? -12.281 3.127 -12.859 1 94.56 185 LEU A CA 1
ATOM 1391 C C . LEU A 1 185 ? -12.641 3.221 -11.375 1 94.56 185 LEU A C 1
ATOM 1393 O O . LEU A 1 185 ? -13.641 3.842 -11.016 1 94.56 185 LEU A O 1
ATOM 1397 N N . ILE A 1 186 ? -11.875 2.619 -10.57 1 94.88 186 ILE A N 1
ATOM 1398 C CA . ILE A 1 186 ? -12.102 2.641 -9.125 1 94.88 186 ILE A CA 1
ATOM 1399 C C . ILE A 1 186 ? -12 4.074 -8.609 1 94.88 186 ILE A C 1
ATOM 1401 O O . ILE A 1 186 ? -12.875 4.539 -7.871 1 94.88 186 ILE A O 1
ATOM 1405 N N . ASP A 1 187 ? -10.992 4.758 -9.023 1 92.5 187 ASP A N 1
ATOM 1406 C CA . ASP A 1 187 ? -10.805 6.141 -8.602 1 92.5 187 ASP A CA 1
ATOM 1407 C C . ASP A 1 187 ? -11.977 7.016 -9.039 1 92.5 187 ASP A C 1
ATOM 1409 O O . ASP A 1 187 ? -12.523 7.777 -8.242 1 92.5 187 ASP A O 1
ATOM 1413 N N . VAL A 1 188 ? -12.414 6.945 -10.266 1 94.44 188 VAL A N 1
ATOM 1414 C CA . VAL A 1 188 ? -13.484 7.762 -10.828 1 94.44 188 VAL A CA 1
ATOM 1415 C C . VAL A 1 188 ? -14.812 7.422 -10.148 1 94.44 188 VAL A C 1
ATOM 1417 O O . VAL A 1 188 ? -15.586 8.32 -9.805 1 94.44 188 VAL A O 1
ATOM 1420 N N . SER A 1 189 ? -15.094 6.164 -9.93 1 96.81 189 SER A N 1
ATOM 1421 C CA . SER A 1 189 ? -16.344 5.73 -9.32 1 96.81 189 SER A CA 1
ATOM 1422 C C . SER A 1 189 ? -16.516 6.309 -7.922 1 96.81 189 SER A C 1
ATOM 1424 O O . SER A 1 189 ? -17.578 6.836 -7.586 1 96.81 189 SER A O 1
ATOM 1426 N N . PHE A 1 190 ? -15.438 6.324 -7.16 1 96.25 190 PHE A N 1
ATOM 1427 C CA . PHE A 1 190 ? -15.562 6.789 -5.781 1 96.25 190 PHE A CA 1
ATOM 1428 C C . PHE A 1 190 ? -15.445 8.305 -5.707 1 96.25 190 PHE A C 1
ATOM 1430 O O . PHE A 1 190 ? -15.961 8.93 -4.773 1 96.25 190 PHE A O 1
ATOM 1437 N N . THR A 1 191 ? -14.781 8.914 -6.707 1 94.75 191 THR A N 1
ATOM 1438 C CA . THR A 1 191 ? -14.805 10.367 -6.812 1 94.75 191 THR A CA 1
ATOM 1439 C C . THR A 1 191 ? -16.219 10.867 -7.102 1 94.75 191 THR A C 1
ATOM 1441 O O . THR A 1 191 ? -16.672 11.852 -6.52 1 94.75 191 THR A O 1
ATOM 1444 N N . MET A 1 192 ? -16.906 10.195 -7.945 1 95.5 192 MET A N 1
ATOM 1445 C CA . MET A 1 192 ? -18.281 10.555 -8.281 1 95.5 192 MET A CA 1
ATOM 1446 C C . MET A 1 192 ? -19.188 10.391 -7.078 1 95.5 192 MET A C 1
ATOM 1448 O O . MET A 1 192 ? -20.062 11.234 -6.836 1 95.5 192 MET A O 1
ATOM 1452 N N . LEU A 1 193 ? -19.016 9.328 -6.324 1 95.5 193 LEU A N 1
ATOM 1453 C CA . LEU A 1 193 ? -19.797 9.109 -5.121 1 95.5 193 LEU A CA 1
ATOM 1454 C C . LEU A 1 193 ? -19.516 10.188 -4.078 1 95.5 193 LEU A C 1
ATOM 1456 O O . LEU A 1 193 ? -20.422 10.656 -3.396 1 95.5 193 LEU A O 1
ATOM 1460 N N . GLU A 1 194 ? -18.219 10.477 -3.939 1 95.12 194 GLU A N 1
ATOM 1461 C CA . GLU A 1 194 ? -17.812 11.523 -3.01 1 95.12 194 GLU A CA 1
ATOM 1462 C C . GLU A 1 194 ? -18.516 12.844 -3.336 1 95.12 194 GLU A C 1
ATOM 1464 O O . GLU A 1 194 ? -19.016 13.531 -2.439 1 95.12 194 GLU A O 1
ATOM 1469 N N . LYS A 1 195 ? -18.562 13.273 -4.602 1 94.19 195 LYS A N 1
ATOM 1470 C CA . LYS A 1 195 ? -19.156 14.523 -5.047 1 94.19 195 LYS A CA 1
ATOM 1471 C C . LYS A 1 195 ? -20.656 14.547 -4.746 1 94.19 195 LYS A C 1
ATOM 1473 O O . LYS A 1 195 ? -21.219 15.609 -4.477 1 94.19 195 LYS A O 1
ATOM 1478 N N . LYS A 1 196 ? -21.25 13.469 -4.75 1 94.06 196 LYS A N 1
ATOM 1479 C CA . LYS A 1 196 ? -22.672 13.367 -4.484 1 94.06 196 LYS A CA 1
ATOM 1480 C C . LYS A 1 196 ? -22.984 13.617 -3.008 1 94.06 196 LYS A C 1
ATOM 1482 O O . LYS A 1 196 ? -24.031 14.164 -2.666 1 94.06 196 LYS A O 1
ATOM 1487 N N . VAL A 1 197 ? -22 13.219 -2.201 1 91.25 197 VAL A N 1
ATOM 1488 C CA . VAL A 1 197 ? -22.297 13.305 -0.773 1 91.25 197 VAL A CA 1
ATOM 1489 C C . VAL A 1 197 ? -21.672 14.57 -0.19 1 91.25 197 VAL A C 1
ATOM 1491 O O . VAL A 1 197 ? -22 14.977 0.925 1 91.25 197 VAL A O 1
ATOM 1494 N N . THR A 1 198 ? -20.594 15.117 -0.887 1 84.94 198 THR A N 1
ATOM 1495 C CA . THR A 1 198 ? -19.969 16.359 -0.452 1 84.94 198 THR A CA 1
ATOM 1496 C C . THR A 1 198 ? -20.125 17.453 -1.511 1 84.94 198 THR A C 1
ATOM 1498 O O . THR A 1 198 ? -19.141 17.938 -2.066 1 84.94 198 THR A O 1
ATOM 1501 N N . PRO A 1 199 ? -21.141 17.844 -2.047 1 67 199 PRO A N 1
ATOM 1502 C CA . PRO A 1 199 ? -21.297 18.766 -3.168 1 67 199 PRO A CA 1
ATOM 1503 C C . PRO A 1 199 ? -20.453 20.031 -3.012 1 67 199 PRO A C 1
ATOM 1505 O O . PRO A 1 199 ? -20.031 20.625 -4.008 1 67 199 PRO A O 1
ATOM 1508 N N . GLY A 1 200 ? -20.031 20.672 -2.023 1 60.56 200 GLY A N 1
ATOM 1509 C CA . GLY A 1 200 ? -19.406 21.984 -1.913 1 60.56 200 GLY A CA 1
ATOM 1510 C C . GLY A 1 200 ? -17.891 21.922 -1.79 1 60.56 200 GLY A C 1
ATOM 1511 O O . GLY A 1 200 ? -17.219 22.938 -1.851 1 60.56 200 GLY A O 1
ATOM 1512 N N . HIS A 1 201 ? -17.266 20.844 -1.428 1 54.19 201 HIS A N 1
ATOM 1513 C CA . HIS A 1 201 ? -15.836 20.828 -1.14 1 54.19 201 HIS A CA 1
ATOM 1514 C C . HIS A 1 201 ? -15.023 20.562 -2.404 1 54.19 201 HIS A C 1
ATOM 1516 O O . HIS A 1 201 ? -13.789 20.453 -2.348 1 54.19 201 HIS A O 1
ATOM 1522 N N . SER A 1 202 ? -15.562 20.266 -3.482 1 45.09 202 SER A N 1
ATOM 1523 C CA . SER A 1 202 ? -14.766 19.875 -4.641 1 45.09 202 SER A CA 1
ATOM 1524 C C . SER A 1 202 ? -13.852 21.016 -5.09 1 45.09 202 SER A C 1
ATOM 1526 O O . SER A 1 202 ? -12.945 20.797 -5.898 1 45.09 202 SER A O 1
ATOM 1528 N N . GLY A 1 203 ? -14.219 22.297 -5.203 1 36.41 203 GLY A N 1
ATOM 1529 C CA . GLY A 1 203 ? -13.633 23.328 -6.039 1 36.41 203 GLY A CA 1
ATOM 1530 C C . GLY A 1 203 ? -12.422 23.984 -5.41 1 36.41 203 GLY A C 1
ATOM 1531 O O . GLY A 1 203 ? -11.852 24.922 -5.977 1 36.41 203 GLY A O 1
ATOM 1532 N N . GLU A 1 204 ? -11.875 23.75 -4.039 1 32.94 204 GLU A N 1
ATOM 1533 C CA . GLU A 1 204 ? -10.727 24.641 -3.885 1 32.94 204 GLU A CA 1
ATOM 1534 C C . GLU A 1 204 ? -9.438 23.953 -4.328 1 32.94 204 GLU A C 1
ATOM 1536 O O . GLU A 1 204 ? -9.312 22.734 -4.234 1 32.94 204 GLU A O 1
ATOM 1541 N N . MET B 1 1 ? 9.398 -31.484 4.492 1 63.38 1 MET B N 1
ATOM 1542 C CA . MET B 1 1 ? 9.656 -30.438 5.473 1 63.38 1 MET B CA 1
ATOM 1543 C C . MET B 1 1 ? 10.867 -29.609 5.07 1 63.38 1 MET B C 1
ATOM 1545 O O . MET B 1 1 ? 11.898 -30.156 4.691 1 63.38 1 MET B O 1
ATOM 1549 N N . VAL B 1 2 ? 10.555 -28.266 4.871 1 74.44 2 VAL B N 1
ATOM 1550 C CA . VAL B 1 2 ? 11.68 -27.453 4.434 1 74.44 2 VAL B CA 1
ATOM 1551 C C . VAL B 1 2 ? 12.711 -27.344 5.555 1 74.44 2 VAL B C 1
ATOM 1553 O O . VAL B 1 2 ? 12.352 -27.141 6.719 1 74.44 2 VAL B O 1
ATOM 1556 N N . VAL B 1 3 ? 13.906 -27.594 5.211 1 81.81 3 VAL B N 1
ATOM 1557 C CA . VAL B 1 3 ? 15.031 -27.578 6.145 1 81.81 3 VAL B CA 1
ATOM 1558 C C . VAL B 1 3 ? 15.375 -26.141 6.523 1 81.81 3 VAL B C 1
ATOM 1560 O O . VAL B 1 3 ? 15.141 -25.219 5.742 1 81.81 3 VAL B O 1
ATOM 1563 N N . LEU B 1 4 ? 15.734 -26.031 7.727 1 90.25 4 LEU B N 1
ATOM 1564 C CA . LEU B 1 4 ? 16.094 -24.75 8.336 1 90.25 4 LEU B CA 1
ATOM 1565 C C . LEU B 1 4 ? 17.109 -24 7.469 1 90.25 4 LEU B C 1
ATOM 1567 O O . LEU B 1 4 ? 17 -22.781 7.305 1 90.25 4 LEU B O 1
ATOM 1571 N N . GLU B 1 5 ? 17.984 -24.734 6.906 1 93.44 5 GLU B N 1
ATOM 1572 C CA . GLU B 1 5 ? 19 -24.109 6.059 1 93.44 5 GLU B CA 1
ATOM 1573 C C . GLU B 1 5 ? 18.375 -23.438 4.84 1 93.44 5 GLU B C 1
ATOM 1575 O O . GLU B 1 5 ? 18.812 -22.375 4.414 1 93.44 5 GLU B O 1
ATOM 1580 N N . THR B 1 6 ? 17.422 -24.062 4.301 1 95.25 6 THR B N 1
ATOM 1581 C CA . THR B 1 6 ? 16.703 -23.516 3.152 1 95.25 6 THR B CA 1
ATOM 1582 C C . THR B 1 6 ? 15.977 -22.234 3.531 1 95.25 6 THR B C 1
ATOM 1584 O O . THR B 1 6 ? 15.961 -21.266 2.766 1 95.25 6 THR B O 1
ATOM 1587 N N . VAL B 1 7 ? 15.414 -22.266 4.68 1 97.31 7 VAL B N 1
ATOM 1588 C CA . VAL B 1 7 ? 14.68 -21.109 5.156 1 97.31 7 VAL B CA 1
ATOM 1589 C C . VAL B 1 7 ? 15.641 -19.953 5.41 1 97.31 7 VAL B C 1
ATOM 1591 O O . VAL B 1 7 ? 15.359 -18.797 5.051 1 97.31 7 VAL B O 1
ATOM 1594 N N . LEU B 1 8 ? 16.766 -20.266 5.941 1 97.31 8 LEU B N 1
ATOM 1595 C CA . LEU B 1 8 ? 17.766 -19.234 6.227 1 97.31 8 LEU B CA 1
ATOM 1596 C C . LEU B 1 8 ? 18.312 -18.641 4.938 1 97.31 8 LEU B C 1
ATOM 1598 O O . LEU B 1 8 ? 18.5 -17.422 4.848 1 97.31 8 LEU B O 1
ATOM 1602 N N . ASP B 1 9 ? 18.562 -19.453 3.982 1 97.69 9 ASP B N 1
ATOM 1603 C CA . ASP B 1 9 ? 19.047 -18.984 2.691 1 97.69 9 ASP B CA 1
ATOM 1604 C C . ASP B 1 9 ? 18.016 -18.094 1.999 1 97.69 9 ASP B C 1
ATOM 1606 O O . ASP B 1 9 ? 18.344 -17.031 1.47 1 97.69 9 ASP B O 1
ATOM 1610 N N . ALA B 1 1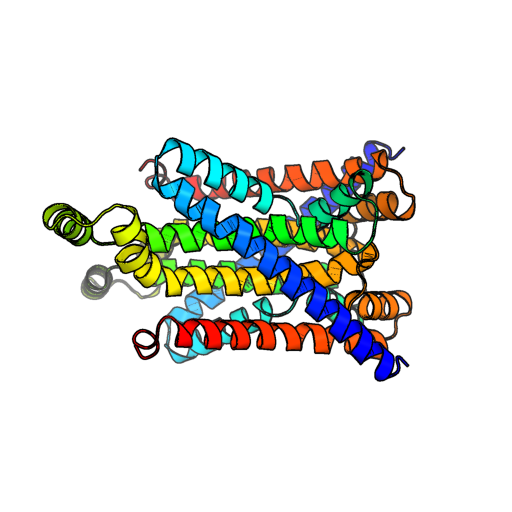0 ? 16.797 -18.547 2.008 1 98.19 10 ALA B N 1
ATOM 1611 C CA . ALA B 1 10 ? 15.711 -17.781 1.411 1 98.19 10 ALA B CA 1
ATOM 1612 C C . ALA B 1 10 ? 15.523 -16.453 2.137 1 98.19 10 ALA B C 1
ATOM 1614 O O . ALA B 1 10 ? 15.219 -15.43 1.511 1 98.19 10 ALA B O 1
ATOM 1615 N N . THR B 1 11 ? 15.703 -16.516 3.451 1 98.25 11 THR B N 1
ATOM 1616 C CA . THR B 1 11 ? 15.586 -15.305 4.246 1 98.25 11 THR B CA 1
ATOM 1617 C C . THR B 1 11 ? 16.656 -14.297 3.865 1 98.25 11 THR B C 1
ATOM 1619 O O . THR B 1 11 ? 16.375 -13.109 3.699 1 98.25 11 THR B O 1
ATOM 1622 N N . TRP B 1 12 ? 17.812 -14.766 3.682 1 98.06 12 TRP B N 1
ATOM 1623 C CA . TRP B 1 12 ? 18.922 -13.891 3.303 1 98.06 12 TRP B CA 1
ATOM 1624 C C . TRP B 1 12 ? 18.688 -13.289 1.923 1 98.06 12 TRP B C 1
ATOM 1626 O O . TRP B 1 12 ? 18.891 -12.086 1.722 1 98.06 12 TRP B O 1
ATOM 1636 N N . GLU B 1 13 ? 18.281 -14.102 0.996 1 98.19 13 GLU B N 1
ATOM 1637 C CA . GLU B 1 13 ? 17.969 -13.617 -0.346 1 98.19 13 GLU B CA 1
ATOM 1638 C C . GLU B 1 13 ? 16.875 -12.555 -0.308 1 98.19 13 GLU B C 1
ATOM 1640 O O . GLU B 1 13 ? 16.938 -11.562 -1.034 1 98.19 13 GLU B O 1
ATOM 1645 N N . HIS B 1 14 ? 15.906 -12.828 0.535 1 98.5 14 HIS B N 1
ATOM 1646 C CA . HIS B 1 14 ? 14.797 -11.898 0.694 1 98.5 14 HIS B CA 1
ATOM 1647 C C . HIS B 1 14 ? 15.273 -10.562 1.267 1 98.5 14 HIS B C 1
ATOM 1649 O O . HIS B 1 14 ? 14.914 -9.5 0.761 1 98.5 14 HIS B O 1
ATOM 1655 N N . ILE B 1 15 ? 16.094 -10.625 2.26 1 98.31 15 ILE B N 1
ATOM 1656 C CA . ILE B 1 15 ? 16.641 -9.43 2.91 1 98.31 15 ILE B CA 1
ATOM 1657 C C . ILE B 1 15 ? 17.453 -8.625 1.906 1 98.31 15 ILE B C 1
ATOM 1659 O O . ILE B 1 15 ? 17.281 -7.406 1.798 1 98.31 15 ILE B O 1
ATOM 1663 N N . VAL B 1 16 ? 18.266 -9.273 1.176 1 98.44 16 VAL B N 1
ATOM 1664 C CA . VAL B 1 16 ? 19.109 -8.609 0.2 1 98.44 16 VAL B CA 1
ATOM 1665 C C . VAL B 1 16 ? 18.25 -7.91 -0.851 1 98.44 16 VAL B C 1
ATOM 1667 O O . VAL B 1 16 ? 18.516 -6.762 -1.212 1 98.44 16 VAL B O 1
ATOM 1670 N N . LEU B 1 17 ? 17.266 -8.562 -1.326 1 98.5 17 LEU B N 1
ATOM 1671 C CA . LEU B 1 17 ? 16.391 -7.988 -2.34 1 98.5 17 LEU B CA 1
ATOM 1672 C C . LEU B 1 17 ? 15.68 -6.75 -1.802 1 98.5 17 LEU B C 1
ATOM 1674 O O . LEU B 1 17 ? 15.695 -5.695 -2.443 1 98.5 17 LEU B O 1
ATOM 1678 N N . VAL B 1 18 ? 15.109 -6.836 -0.634 1 98.25 18 VAL B N 1
ATOM 1679 C CA . VAL B 1 18 ? 14.305 -5.762 -0.056 1 98.25 18 VAL B CA 1
ATOM 1680 C C . VAL B 1 18 ? 15.203 -4.562 0.252 1 98.25 18 VAL B C 1
ATOM 1682 O O . VAL B 1 18 ? 14.898 -3.436 -0.147 1 98.25 18 VAL B O 1
ATOM 1685 N N . TYR B 1 19 ? 16.344 -4.797 0.852 1 98.38 19 TYR B N 1
ATOM 1686 C CA . TYR B 1 19 ? 17.188 -3.686 1.272 1 98.38 19 TYR B CA 1
ATOM 1687 C C . TYR B 1 19 ? 17.906 -3.062 0.081 1 98.38 19 TYR B C 1
ATOM 1689 O O . TYR B 1 19 ? 18.141 -1.854 0.055 1 98.38 19 TYR B O 1
ATOM 1697 N N . THR B 1 20 ? 18.281 -3.867 -0.869 1 98.5 20 THR B N 1
ATOM 1698 C CA . THR B 1 20 ? 18.891 -3.312 -2.076 1 98.5 20 THR B CA 1
ATOM 1699 C C . THR B 1 20 ? 17.891 -2.439 -2.828 1 98.5 20 THR B C 1
ATOM 1701 O O . THR B 1 20 ? 18.219 -1.34 -3.271 1 98.5 20 THR B O 1
ATOM 1704 N N . THR B 1 21 ? 16.688 -2.947 -2.977 1 98.38 21 THR B N 1
ATOM 1705 C CA . THR B 1 21 ? 15.664 -2.178 -3.672 1 98.38 21 THR B CA 1
ATOM 1706 C C . THR B 1 21 ? 15.352 -0.887 -2.922 1 98.38 21 THR B C 1
ATOM 1708 O O . THR B 1 21 ? 15.172 0.166 -3.537 1 98.38 21 THR B O 1
ATOM 1711 N N . LEU B 1 22 ? 15.289 -0.932 -1.598 1 98.12 22 LEU B N 1
ATOM 1712 C CA . LEU B 1 22 ? 15.047 0.266 -0.801 1 98.12 22 LEU B CA 1
ATOM 1713 C C . LEU B 1 22 ? 16.172 1.274 -0.978 1 98.12 22 LEU B C 1
ATOM 1715 O O . LEU B 1 22 ? 15.93 2.475 -1.103 1 98.12 22 LEU B O 1
ATOM 1719 N N . PHE B 1 23 ? 17.359 0.761 -0.962 1 98.38 23 PHE B N 1
ATOM 1720 C CA . PHE B 1 23 ? 18.516 1.629 -1.133 1 98.38 23 PHE B CA 1
ATOM 1721 C C . PHE B 1 23 ? 18.469 2.352 -2.475 1 98.38 23 PHE B C 1
ATOM 1723 O O . PHE B 1 23 ? 18.609 3.572 -2.533 1 98.38 23 PHE B O 1
ATOM 1730 N N . VAL B 1 24 ? 18.219 1.62 -3.5 1 98.56 24 VAL B N 1
ATOM 1731 C CA . VAL B 1 24 ? 18.141 2.201 -4.836 1 98.56 24 VAL B CA 1
ATOM 1732 C C . VAL B 1 24 ?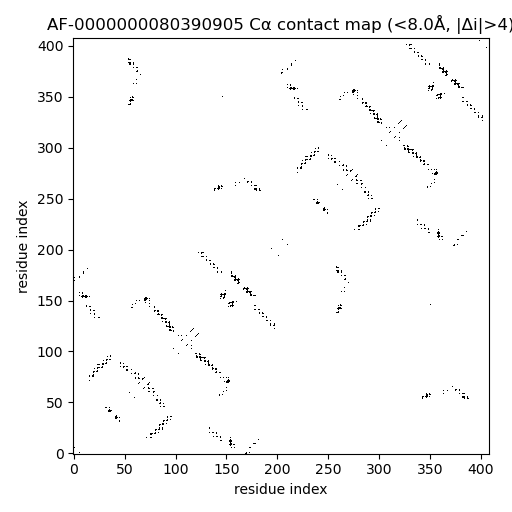 16.969 3.172 -4.91 1 98.56 24 VAL B C 1
ATOM 1734 O O . VAL B 1 24 ? 17.078 4.246 -5.508 1 98.56 24 VAL B O 1
ATOM 1737 N N . SER B 1 25 ? 15.836 2.799 -4.305 1 98.5 25 SER B N 1
ATOM 1738 C CA . SER B 1 25 ? 14.648 3.65 -4.305 1 98.5 25 SER B CA 1
ATOM 1739 C C . SER B 1 25 ? 14.922 4.973 -3.598 1 98.5 25 SER B C 1
ATOM 1741 O O . SER B 1 25 ? 14.477 6.031 -4.051 1 98.5 25 SER B O 1
ATOM 1743 N N . ILE B 1 26 ? 15.656 4.918 -2.492 1 98.25 26 ILE B N 1
ATOM 1744 C CA . ILE B 1 26 ? 16 6.121 -1.74 1 98.25 26 ILE B CA 1
ATOM 1745 C C . ILE B 1 26 ? 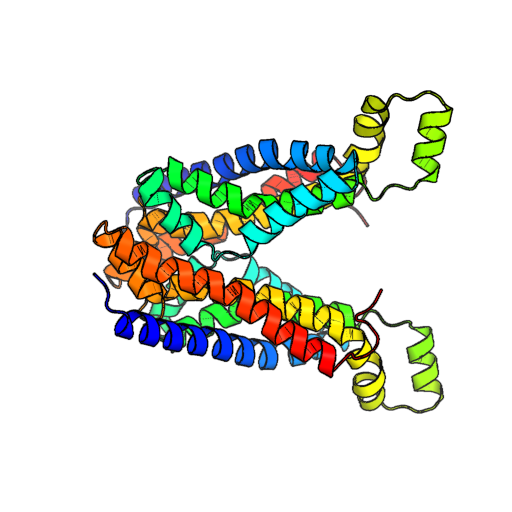16.906 7.012 -2.582 1 98.25 26 ILE B C 1
ATOM 1747 O O . ILE B 1 26 ? 16.688 8.219 -2.682 1 98.25 26 ILE B O 1
ATOM 1751 N N . VAL B 1 27 ? 17.891 6.445 -3.229 1 98.25 27 VAL B N 1
ATOM 1752 C CA . VAL B 1 27 ? 18.875 7.164 -4.023 1 98.25 27 VAL B CA 1
ATOM 1753 C C . VAL B 1 27 ? 18.172 7.871 -5.188 1 98.25 27 VAL B C 1
ATOM 1755 O O . VAL B 1 27 ? 18.578 8.969 -5.586 1 98.25 27 VAL B O 1
ATOM 1758 N N . VAL B 1 28 ? 17.109 7.32 -5.66 1 98.19 28 VAL B N 1
ATOM 1759 C CA . VAL B 1 28 ? 16.391 7.895 -6.797 1 98.19 28 VAL B CA 1
ATOM 1760 C C . VAL B 1 28 ? 15.352 8.891 -6.305 1 98.19 28 VAL B C 1
ATOM 1762 O O . VAL B 1 28 ? 15.234 10 -6.84 1 98.19 28 VAL B O 1
ATOM 1765 N N . SER B 1 29 ? 14.633 8.547 -5.277 1 98.44 29 SER B N 1
ATOM 1766 C CA . SER B 1 29 ? 13.469 9.305 -4.824 1 98.44 29 SER B CA 1
ATOM 1767 C C . SER B 1 29 ? 13.891 10.609 -4.148 1 98.44 29 SER B C 1
ATOM 1769 O O . SER B 1 29 ? 13.242 11.641 -4.324 1 98.44 29 SER B O 1
ATOM 1771 N N . VAL B 1 30 ? 14.969 10.602 -3.35 1 97.44 30 VAL B N 1
ATOM 1772 C CA . VAL B 1 30 ? 15.359 11.773 -2.564 1 97.44 30 VAL B CA 1
ATOM 1773 C C . VAL B 1 30 ? 15.805 12.898 -3.494 1 97.44 30 VAL B C 1
ATOM 1775 O O . VAL B 1 30 ? 15.32 14.031 -3.383 1 97.44 30 VAL B O 1
ATOM 1778 N N . PRO B 1 31 ? 16.672 12.648 -4.496 1 97.19 31 PRO B N 1
ATOM 1779 C CA . PRO B 1 31 ? 17 13.711 -5.445 1 97.19 31 PRO B CA 1
ATOM 1780 C C . PRO B 1 31 ? 15.789 14.227 -6.207 1 97.19 31 PRO B C 1
ATOM 1782 O O . PRO B 1 31 ? 15.688 15.43 -6.477 1 97.19 31 PRO B O 1
ATOM 1785 N N . LEU B 1 32 ? 14.867 13.391 -6.57 1 97.62 32 LEU B N 1
ATOM 1786 C CA . LEU B 1 32 ? 13.656 13.812 -7.266 1 97.62 32 LEU B CA 1
ATOM 1787 C C . LEU B 1 32 ? 12.805 14.711 -6.379 1 97.62 32 LEU B C 1
ATOM 1789 O O . LEU B 1 32 ? 12.211 15.68 -6.859 1 97.62 32 LEU B O 1
ATOM 1793 N N . ALA B 1 33 ? 12.734 14.352 -5.102 1 97.62 33 ALA B N 1
ATOM 1794 C CA . ALA B 1 33 ? 12 15.195 -4.16 1 97.62 33 ALA B CA 1
ATOM 1795 C C . ALA B 1 33 ? 12.617 16.578 -4.062 1 97.62 33 ALA B C 1
ATOM 1797 O O . ALA B 1 33 ? 11.906 17.594 -4.035 1 97.62 33 ALA B O 1
ATOM 1798 N N . PHE B 1 34 ? 13.93 16.656 -4.043 1 96.19 34 PHE B N 1
ATOM 1799 C CA . PHE B 1 34 ? 14.617 17.938 -4.047 1 96.19 34 PHE B CA 1
ATOM 1800 C C . PHE B 1 34 ? 14.344 18.703 -5.34 1 96.19 34 PHE B C 1
ATOM 1802 O O . PHE B 1 34 ? 14.133 19.922 -5.324 1 96.19 34 PHE B O 1
ATOM 1809 N N . GLY B 1 35 ? 14.398 17.938 -6.441 1 95.75 35 GLY B N 1
ATOM 1810 C CA . GLY B 1 35 ? 14.086 18.547 -7.727 1 95.75 35 GLY B CA 1
ATOM 1811 C C . GLY B 1 35 ? 12.695 19.156 -7.777 1 95.75 35 GLY B C 1
ATOM 1812 O O . GLY B 1 35 ? 12.484 20.172 -8.422 1 95.75 35 GLY B O 1
ATOM 1813 N N . ALA B 1 36 ? 11.781 18.594 -7.094 1 96.5 36 ALA B N 1
ATOM 1814 C CA . ALA B 1 36 ? 10.391 19.047 -7.086 1 96.5 36 ALA B CA 1
ATOM 1815 C C . ALA B 1 36 ? 10.25 20.375 -6.359 1 96.5 36 ALA B C 1
ATOM 1817 O O . ALA B 1 36 ? 9.242 21.062 -6.5 1 96.5 36 ALA B O 1
ATOM 1818 N N . LEU B 1 37 ? 11.312 20.828 -5.598 1 92.94 37 LEU B N 1
ATOM 1819 C CA . LEU B 1 37 ? 11.281 22.094 -4.859 1 92.94 37 LEU B CA 1
ATOM 1820 C C . LEU B 1 37 ? 11.562 23.266 -5.781 1 92.94 37 LEU B C 1
ATOM 1822 O O . LEU B 1 37 ? 11.273 24.422 -5.43 1 92.94 37 LEU B O 1
ATOM 1826 N N . TYR B 1 38 ? 12.133 23.031 -6.891 1 91.44 38 TYR B N 1
ATOM 1827 C CA . TYR B 1 38 ? 12.695 24.094 -7.723 1 91.44 38 TYR B CA 1
ATOM 1828 C C . TYR B 1 38 ? 11.594 24.859 -8.453 1 91.44 38 TYR B C 1
ATOM 1830 O O . TYR B 1 38 ? 11.727 26.047 -8.727 1 91.44 38 TYR B O 1
ATOM 1838 N N . SER B 1 39 ? 10.547 24.125 -8.898 1 93.62 39 SER B N 1
ATOM 1839 C CA . SER B 1 39 ? 9.445 24.812 -9.562 1 93.62 39 SER B CA 1
ATOM 1840 C C . SER B 1 39 ? 8.148 24.016 -9.438 1 93.62 39 SER B C 1
ATOM 1842 O O . SER B 1 39 ? 8.172 22.797 -9.25 1 93.62 39 SER B O 1
ATOM 1844 N N . ARG B 1 40 ? 7.133 24.672 -9.625 1 94.25 40 ARG B N 1
ATOM 1845 C CA . ARG B 1 40 ? 5.812 24.062 -9.578 1 94.25 40 ARG B CA 1
ATOM 1846 C C . ARG B 1 40 ? 5.621 23.062 -10.719 1 94.25 40 ARG B C 1
ATOM 1848 O O . ARG B 1 40 ? 4.945 22.047 -10.562 1 94.25 40 ARG B O 1
ATOM 1855 N N . LYS B 1 41 ? 6.234 23.391 -11.828 1 96.75 41 LYS B N 1
ATOM 1856 C CA . LYS B 1 41 ? 6.141 22.5 -12.992 1 96.75 41 LYS B CA 1
ATOM 1857 C C . LYS B 1 41 ? 6.836 21.172 -12.727 1 96.75 41 LYS B C 1
ATOM 1859 O O . LYS B 1 41 ? 6.301 20.109 -13.055 1 96.75 41 LYS B O 1
ATOM 1864 N N . LEU B 1 42 ? 8 21.188 -12.133 1 96.75 42 LEU B N 1
ATOM 1865 C CA . LEU B 1 42 ? 8.734 19.969 -11.812 1 96.75 42 LEU B CA 1
ATOM 1866 C C . LEU B 1 42 ? 8.016 19.172 -10.734 1 96.75 42 LEU B C 1
ATOM 1868 O O . LEU B 1 42 ? 7.988 17.938 -10.789 1 96.75 42 LEU B O 1
ATOM 1872 N N . GLU B 1 43 ? 7.52 19.891 -9.781 1 96.56 43 GLU B N 1
ATOM 1873 C CA . GLU B 1 43 ? 6.719 19.234 -8.758 1 96.56 43 GLU B CA 1
ATOM 1874 C C . GLU B 1 43 ? 5.562 18.453 -9.375 1 96.56 43 GLU B C 1
ATOM 1876 O O . GLU B 1 43 ? 5.352 17.281 -9.055 1 96.56 43 GLU B O 1
ATOM 1881 N N . PHE B 1 44 ? 4.953 19.156 -10.297 1 96.12 44 PHE B N 1
ATOM 1882 C CA . PHE B 1 44 ? 3.783 18.562 -10.945 1 96.12 44 PHE B CA 1
ATOM 1883 C C . PHE B 1 44 ? 4.164 17.328 -11.734 1 96.12 44 PHE B C 1
ATOM 1885 O O . PHE B 1 44 ? 3.525 16.281 -11.602 1 96.12 44 PHE B O 1
ATOM 1892 N N . VAL B 1 45 ? 5.172 17.359 -12.453 1 96.5 45 VAL B N 1
ATOM 1893 C CA . VAL B 1 45 ? 5.59 16.266 -13.32 1 96.5 45 VAL B CA 1
ATOM 1894 C C . VAL B 1 45 ? 6.059 15.078 -12.477 1 96.5 45 VAL B C 1
ATOM 1896 O O . VAL B 1 45 ? 5.668 13.938 -12.727 1 96.5 45 VAL B O 1
ATOM 1899 N N . ILE B 1 46 ? 6.848 15.336 -11.445 1 96.94 46 ILE B N 1
ATOM 1900 C CA . ILE B 1 46 ? 7.41 14.297 -10.602 1 96.94 46 ILE B CA 1
ATOM 1901 C C . ILE B 1 46 ? 6.297 13.609 -9.812 1 96.94 46 ILE B C 1
ATOM 1903 O O . ILE B 1 46 ? 6.215 12.375 -9.781 1 96.94 46 ILE B O 1
ATOM 1907 N N . MET B 1 47 ? 5.418 14.375 -9.312 1 94.19 47 MET B N 1
ATOM 1908 C CA . MET B 1 47 ? 4.32 13.82 -8.523 1 94.19 47 MET B CA 1
ATOM 1909 C C . MET B 1 47 ? 3.342 13.062 -9.406 1 94.19 47 MET B C 1
ATOM 1911 O O . MET B 1 47 ? 2.838 12.008 -9.023 1 94.19 47 MET B O 1
ATOM 1915 N N . LYS B 1 48 ? 3.018 13.57 -10.531 1 92.56 48 LYS B N 1
ATOM 1916 C CA . LYS B 1 48 ? 2.104 12.906 -11.461 1 92.56 48 LYS B CA 1
ATOM 1917 C C . LYS B 1 48 ? 2.641 11.539 -11.875 1 92.56 48 LYS B C 1
ATOM 1919 O O . LYS B 1 48 ? 1.898 10.555 -11.898 1 92.56 48 LYS B O 1
ATOM 1924 N N . PHE B 1 49 ? 3.91 11.5 -12.211 1 93.69 49 PHE B N 1
ATOM 1925 C CA . PHE B 1 49 ? 4.535 10.234 -12.586 1 93.69 49 PHE B CA 1
ATOM 1926 C C . PHE B 1 49 ? 4.488 9.242 -11.422 1 93.69 49 PHE B C 1
ATOM 1928 O O . PHE B 1 49 ? 4.133 8.078 -11.609 1 93.69 49 PHE B O 1
ATOM 1935 N N . ALA B 1 50 ? 4.887 9.711 -10.242 1 91.75 50 ALA B N 1
ATOM 1936 C CA . ALA B 1 50 ? 4.902 8.844 -9.062 1 91.75 50 ALA B CA 1
ATOM 1937 C C . ALA B 1 50 ? 3.502 8.328 -8.742 1 91.75 50 ALA B C 1
ATOM 1939 O O . ALA B 1 50 ? 3.326 7.156 -8.406 1 91.75 50 ALA B O 1
ATOM 1940 N N . ASN B 1 51 ? 2.502 9.141 -8.945 1 87.81 51 ASN B N 1
ATOM 1941 C CA . ASN B 1 51 ? 1.114 8.766 -8.695 1 87.81 51 ASN B CA 1
ATOM 1942 C C . ASN B 1 51 ? 0.619 7.742 -9.711 1 87.81 51 ASN B C 1
ATOM 1944 O O . ASN B 1 51 ? -0.111 6.816 -9.359 1 87.81 51 ASN B O 1
ATOM 1948 N N . LEU B 1 52 ? 0.984 7.914 -10.891 1 86.75 52 LEU B N 1
ATOM 1949 C CA . LEU B 1 52 ? 0.57 7 -11.953 1 86.75 52 LEU B CA 1
ATOM 1950 C C . LEU B 1 52 ? 1.145 5.605 -11.719 1 86.75 52 LEU B C 1
ATOM 1952 O O . LEU B 1 52 ? 0.438 4.605 -11.867 1 86.75 52 LEU B O 1
ATOM 1956 N N . VAL B 1 53 ? 2.363 5.582 -11.367 1 88.5 53 VAL B N 1
ATOM 1957 C CA . VAL B 1 53 ? 3.025 4.301 -11.141 1 88.5 53 VAL B CA 1
ATOM 1958 C C . VAL B 1 53 ? 2.4 3.602 -9.938 1 88.5 53 VAL B C 1
ATOM 1960 O O . VAL B 1 53 ? 2.271 2.375 -9.922 1 88.5 53 VAL B O 1
ATOM 1963 N N . GLN B 1 54 ? 2.027 4.348 -8.984 1 86.12 54 GLN B N 1
ATOM 1964 C CA . GLN B 1 54 ? 1.447 3.803 -7.766 1 86.12 54 GLN B CA 1
ATOM 1965 C C . GLN B 1 54 ? 0.035 3.279 -8.016 1 86.12 54 GLN B C 1
ATOM 1967 O O . GLN B 1 54 ? -0.444 2.402 -7.289 1 86.12 54 GLN B O 1
ATOM 1972 N N . ALA B 1 55 ? -0.594 3.797 -9.008 1 85.44 55 ALA B N 1
ATOM 1973 C CA . ALA B 1 55 ? -1.972 3.408 -9.297 1 85.44 55 ALA B CA 1
ATOM 1974 C C . ALA B 1 55 ? -2.025 2.039 -9.969 1 85.44 55 ALA B C 1
ATOM 1976 O O . ALA B 1 55 ? -3.053 1.358 -9.922 1 85.44 55 ALA B O 1
ATOM 1977 N N . VAL B 1 56 ? -0.951 1.654 -10.547 1 90.25 56 VAL B N 1
ATOM 1978 C CA . VAL B 1 56 ? -0.878 0.373 -11.234 1 90.25 56 VAL B CA 1
ATOM 1979 C C . VAL B 1 56 ? -0.791 -0.762 -10.219 1 90.25 56 VAL B C 1
ATOM 1981 O O . VAL B 1 56 ? -0.018 -0.688 -9.266 1 90.25 56 VAL B O 1
ATOM 1984 N N . PRO B 1 57 ? -1.589 -1.762 -10.406 1 91.56 57 PRO B N 1
ATOM 1985 C CA . PRO B 1 57 ? -1.448 -2.914 -9.516 1 91.56 57 PRO B CA 1
ATOM 1986 C C . PRO B 1 57 ? -0.023 -3.463 -9.477 1 91.56 57 PRO B C 1
ATOM 1988 O O . PRO B 1 57 ? 0.628 -3.564 -10.523 1 91.56 57 PRO B O 1
ATOM 1991 N N . SER B 1 58 ? 0.433 -3.793 -8.312 1 91.44 58 SER B N 1
ATOM 1992 C CA . SER B 1 58 ? 1.833 -4.141 -8.094 1 91.44 58 SER B CA 1
ATOM 1993 C C . SER B 1 58 ? 2.232 -5.363 -8.914 1 91.44 58 SER B C 1
ATOM 1995 O O . SER B 1 58 ? 3.303 -5.387 -9.523 1 91.44 58 SER B O 1
ATOM 1997 N N . PHE B 1 59 ? 1.373 -6.355 -8.938 1 90.94 59 PHE B N 1
ATOM 1998 C CA . PHE B 1 59 ? 1.739 -7.566 -9.664 1 90.94 59 PHE B CA 1
ATOM 1999 C C . PHE B 1 59 ? 1.755 -7.32 -11.164 1 90.94 59 PHE B C 1
ATOM 2001 O O . PHE B 1 59 ? 2.525 -7.945 -11.898 1 90.94 59 PHE B O 1
ATOM 2008 N N . ALA B 1 60 ? 0.845 -6.387 -11.602 1 92.44 60 ALA B N 1
ATOM 2009 C CA . ALA B 1 60 ? 0.875 -6.027 -13.016 1 92.44 60 ALA B CA 1
ATOM 2010 C C . ALA B 1 60 ? 2.203 -5.371 -13.383 1 92.44 60 ALA B C 1
ATOM 2012 O O . ALA B 1 60 ? 2.752 -5.633 -14.453 1 92.44 60 ALA B O 1
ATOM 2013 N N . VAL B 1 61 ? 2.693 -4.609 -12.523 1 93.94 61 VAL B N 1
ATOM 2014 C CA . VAL B 1 61 ? 3.984 -3.973 -12.75 1 93.94 61 VAL B CA 1
ATOM 2015 C C . VAL B 1 61 ? 5.078 -5.035 -12.836 1 93.94 61 VAL B C 1
ATOM 2017 O O . VAL B 1 61 ? 5.887 -5.027 -13.766 1 93.94 61 VAL B O 1
ATOM 2020 N N . VAL B 1 62 ? 5.086 -5.945 -11.898 1 94.5 62 VAL B N 1
ATOM 2021 C CA . VAL B 1 62 ? 6.07 -7.02 -11.867 1 94.5 62 VAL B CA 1
ATOM 2022 C C . VAL B 1 62 ? 5.988 -7.828 -13.164 1 94.5 62 VAL B C 1
ATOM 2024 O O . VAL B 1 62 ? 7.008 -8.102 -13.805 1 94.5 62 VAL B O 1
ATOM 2027 N N . ALA B 1 63 ? 4.77 -8.141 -13.547 1 94.81 63 ALA B N 1
ATOM 2028 C CA . ALA B 1 63 ? 4.547 -8.977 -14.719 1 94.81 63 ALA B CA 1
ATOM 2029 C C . ALA B 1 63 ? 5.039 -8.289 -15.984 1 94.81 63 ALA B C 1
ATOM 2031 O O . ALA B 1 63 ? 5.652 -8.922 -16.844 1 94.81 63 ALA B O 1
ATOM 2032 N N . ILE B 1 64 ? 4.801 -7.047 -16.078 1 94.88 64 ILE B N 1
ATOM 2033 C CA . ILE B 1 64 ? 5.129 -6.309 -17.281 1 94.88 64 ILE B CA 1
ATOM 2034 C C . ILE B 1 64 ? 6.645 -6.152 -17.406 1 94.88 64 ILE B C 1
ATOM 2036 O O . ILE B 1 64 ? 7.176 -5.961 -18.5 1 94.88 64 ILE B O 1
ATOM 2040 N N . MET B 1 65 ? 7.387 -6.254 -16.328 1 95.81 65 MET B N 1
ATOM 2041 C CA . MET B 1 65 ? 8.844 -6.148 -16.359 1 95.81 65 MET B CA 1
ATOM 2042 C C . MET B 1 65 ? 9.461 -7.371 -17.031 1 95.81 65 MET B C 1
ATOM 2044 O O . MET B 1 65 ? 10.57 -7.293 -17.562 1 95.81 65 MET B O 1
ATOM 2048 N N . VAL B 1 66 ? 8.758 -8.469 -17.062 1 95 66 VAL B N 1
ATOM 2049 C CA . VAL B 1 66 ? 9.312 -9.758 -17.469 1 95 66 VAL B CA 1
ATOM 2050 C C . VAL B 1 66 ? 9.625 -9.75 -18.953 1 95 66 VAL B C 1
ATOM 2052 O O . VAL B 1 66 ? 10.719 -10.125 -19.375 1 95 66 VAL B O 1
ATOM 2055 N N . PRO B 1 67 ? 8.734 -9.297 -19.812 1 94.44 67 PRO B N 1
ATOM 2056 C CA . PRO B 1 67 ? 9.07 -9.281 -21.234 1 94.44 67 PRO B CA 1
ATOM 2057 C C . PRO B 1 67 ? 10.234 -8.344 -21.562 1 94.44 67 PRO B C 1
ATOM 2059 O O . PRO B 1 67 ? 10.93 -8.531 -22.562 1 94.44 67 PRO B O 1
ATOM 2062 N N . PHE B 1 68 ? 10.523 -7.395 -20.75 1 95.19 68 PHE B N 1
ATOM 2063 C CA . PHE B 1 68 ? 11.547 -6.395 -21.031 1 95.19 68 PHE B CA 1
ATOM 2064 C C . PHE B 1 68 ? 12.867 -6.766 -20.375 1 95.19 68 PHE B C 1
ATOM 2066 O O . PHE B 1 68 ? 13.93 -6.574 -20.969 1 95.19 68 PHE B O 1
ATOM 2073 N N . LEU B 1 69 ? 12.805 -7.34 -19.203 1 97 69 LEU B N 1
ATOM 2074 C CA . LEU B 1 69 ? 14.023 -7.48 -18.422 1 97 69 LEU B CA 1
ATOM 2075 C C . LEU B 1 69 ? 14.273 -8.945 -18.062 1 97 69 LEU B C 1
ATOM 2077 O O . LEU B 1 69 ? 15.273 -9.266 -17.422 1 97 69 LEU B O 1
ATOM 2081 N N . GLY B 1 70 ? 13.391 -9.805 -18.5 1 95.38 70 GLY B N 1
ATOM 2082 C CA . GLY B 1 70 ? 13.523 -11.211 -18.156 1 95.38 70 GLY B CA 1
ATOM 2083 C C . GLY B 1 70 ? 13.008 -11.539 -16.766 1 95.38 70 GLY B C 1
ATOM 2084 O O . GLY B 1 70 ? 12.055 -10.914 -16.281 1 95.38 70 GLY B O 1
ATOM 2085 N N . ILE B 1 71 ? 13.562 -12.602 -16.172 1 95.38 71 ILE B N 1
ATOM 2086 C CA . ILE B 1 71 ? 13.133 -13.055 -14.859 1 95.38 71 ILE B CA 1
ATOM 2087 C C . ILE B 1 71 ? 14.289 -12.961 -13.867 1 95.38 71 ILE B C 1
ATOM 2089 O O . ILE B 1 71 ? 15.438 -12.734 -14.266 1 95.38 71 ILE B O 1
ATOM 2093 N N . GLY B 1 72 ? 13.961 -12.914 -12.672 1 97.06 72 GLY B N 1
ATOM 2094 C CA . GLY B 1 72 ? 15.031 -12.922 -11.688 1 97.06 72 GLY B CA 1
ATOM 2095 C C . GLY B 1 72 ? 15.109 -11.641 -10.875 1 97.06 72 GLY B C 1
ATOM 2096 O O . GLY B 1 72 ? 14.102 -10.969 -10.672 1 97.06 72 GLY B O 1
ATOM 2097 N N . PHE B 1 73 ? 16.312 -11.352 -10.414 1 97.62 73 PHE B N 1
ATOM 2098 C CA . PHE B 1 73 ? 16.578 -10.289 -9.453 1 97.62 73 PHE B CA 1
ATOM 2099 C C . PHE B 1 73 ? 16.328 -8.914 -10.078 1 97.62 73 PHE B C 1
ATOM 2101 O O . PHE B 1 73 ? 15.711 -8.047 -9.461 1 97.62 73 PHE B O 1
ATOM 2108 N N . THR B 1 74 ? 16.75 -8.742 -11.281 1 97.81 74 THR B N 1
ATOM 2109 C CA . THR B 1 74 ? 16.781 -7.418 -11.891 1 97.81 74 THR B CA 1
ATOM 2110 C C . THR B 1 74 ? 15.375 -6.902 -12.133 1 97.81 74 THR B C 1
ATOM 2112 O O . THR B 1 74 ? 15.031 -5.789 -11.727 1 97.81 74 THR B O 1
ATOM 2115 N N . PRO B 1 75 ? 14.508 -7.715 -12.812 1 97.69 75 PRO B N 1
ATOM 2116 C CA . PRO B 1 75 ? 13.141 -7.211 -12.984 1 97.69 75 PRO B CA 1
ATOM 2117 C C . PRO B 1 75 ? 12.422 -7.02 -11.648 1 97.69 75 PRO B C 1
ATOM 2119 O O . PRO B 1 75 ? 11.594 -6.109 -11.516 1 97.69 75 PRO B O 1
ATOM 2122 N N . ALA B 1 76 ? 12.711 -7.871 -10.688 1 98.12 76 ALA B N 1
ATOM 2123 C CA . ALA B 1 76 ? 12.125 -7.723 -9.352 1 98.12 76 ALA B CA 1
ATOM 2124 C C . ALA B 1 76 ? 12.547 -6.398 -8.719 1 98.12 76 ALA B C 1
ATOM 2126 O O . ALA B 1 76 ? 11.703 -5.664 -8.195 1 98.12 76 ALA B O 1
ATOM 2127 N N . LEU B 1 77 ? 13.805 -6.098 -8.82 1 98.44 77 LEU B N 1
ATOM 2128 C CA . LEU B 1 77 ? 14.344 -4.867 -8.258 1 98.44 77 LEU B CA 1
ATOM 2129 C C . LEU B 1 77 ? 13.688 -3.643 -8.891 1 98.44 77 LEU B C 1
ATOM 2131 O O . LEU B 1 77 ? 13.281 -2.721 -8.188 1 98.44 77 LEU B O 1
ATOM 2135 N N . VAL B 1 78 ? 13.57 -3.623 -10.148 1 97.75 78 VAL B N 1
ATOM 2136 C CA . VAL B 1 78 ? 13.023 -2.475 -10.867 1 97.75 78 VAL B CA 1
ATOM 2137 C C . VAL B 1 78 ? 11.555 -2.293 -10.508 1 97.75 78 VAL B C 1
ATOM 2139 O O . VAL B 1 78 ? 11.102 -1.171 -10.266 1 97.75 78 VAL B O 1
ATOM 2142 N N . ALA B 1 79 ? 10.805 -3.398 -10.5 1 96.94 79 ALA B N 1
ATOM 2143 C CA . ALA B 1 79 ? 9.383 -3.328 -10.18 1 96.94 79 ALA B CA 1
ATOM 2144 C C . ALA B 1 79 ? 9.164 -2.793 -8.766 1 96.94 79 ALA B C 1
ATOM 2146 O O . ALA B 1 79 ? 8.328 -1.915 -8.555 1 96.94 79 ALA B O 1
ATOM 2147 N N . ILE B 1 80 ? 9.898 -3.291 -7.801 1 97.38 80 ILE B N 1
ATOM 2148 C CA . ILE B 1 80 ? 9.758 -2.879 -6.406 1 97.38 80 ILE B CA 1
ATOM 2149 C C . ILE B 1 80 ? 10.172 -1.417 -6.258 1 97.38 80 ILE B C 1
ATOM 2151 O O . ILE B 1 80 ? 9.508 -0.644 -5.566 1 97.38 80 ILE B O 1
ATOM 2155 N N . MET B 1 81 ? 11.25 -1.048 -6.898 1 97.31 81 MET B N 1
ATOM 2156 C CA . MET B 1 81 ? 11.727 0.333 -6.844 1 97.31 81 MET B CA 1
ATOM 2157 C C . MET B 1 81 ? 10.648 1.294 -7.348 1 97.31 81 MET B C 1
ATOM 2159 O O . MET B 1 81 ? 10.398 2.326 -6.723 1 97.31 81 MET B O 1
ATOM 2163 N N . LEU B 1 82 ? 10.031 0.984 -8.438 1 95.88 82 LEU B N 1
ATOM 2164 C CA . LEU B 1 82 ? 9 1.843 -9.016 1 95.88 82 LEU B CA 1
ATOM 2165 C C . LEU B 1 82 ? 7.84 2.037 -8.047 1 95.88 82 LEU B C 1
ATOM 2167 O O . LEU B 1 82 ? 7.281 3.133 -7.949 1 95.88 82 LEU B O 1
ATOM 2171 N N . ARG B 1 83 ? 7.57 0.993 -7.336 1 93.31 83 ARG B N 1
ATOM 2172 C CA . ARG B 1 83 ? 6.445 1.054 -6.41 1 93.31 83 ARG B CA 1
ATOM 2173 C C . ARG B 1 83 ? 6.824 1.801 -5.133 1 93.31 83 ARG B C 1
ATOM 2175 O O . ARG B 1 83 ? 5.961 2.371 -4.465 1 93.31 83 ARG B O 1
ATOM 2182 N N . ALA B 1 84 ? 8.031 1.793 -4.82 1 95.62 84 ALA B N 1
ATOM 2183 C CA . ALA B 1 84 ? 8.516 2.434 -3.6 1 95.62 84 ALA B CA 1
ATOM 2184 C C . ALA B 1 84 ? 8.75 3.926 -3.82 1 95.62 84 ALA B C 1
ATOM 2186 O O . ALA B 1 84 ? 8.93 4.68 -2.861 1 95.62 84 ALA B O 1
ATOM 2187 N N . LEU B 1 85 ? 8.672 4.426 -5.016 1 94.88 85 LEU B N 1
ATOM 2188 C CA . LEU B 1 85 ? 9.023 5.801 -5.355 1 94.88 85 LEU B CA 1
ATOM 2189 C C . LEU B 1 85 ? 8.07 6.785 -4.691 1 94.88 85 LEU B C 1
ATOM 2191 O O . LEU B 1 85 ? 8.508 7.715 -4.004 1 94.88 85 LEU B O 1
ATOM 2195 N N . LEU B 1 86 ? 6.836 6.512 -4.789 1 91.06 86 LEU B N 1
ATOM 2196 C CA . LEU B 1 86 ? 5.863 7.535 -4.418 1 91.06 86 LEU B CA 1
ATOM 2197 C C . LEU B 1 86 ? 5.938 7.84 -2.928 1 91.06 86 LEU B C 1
ATOM 2199 O O . LEU B 1 86 ? 6.078 9 -2.533 1 91.06 86 LEU B O 1
ATOM 2203 N N . PRO B 1 87 ? 5.855 6.789 -2.102 1 94.62 87 PRO B N 1
ATOM 2204 C CA . PRO B 1 87 ? 5.875 7.148 -0.681 1 94.62 87 PRO B CA 1
ATOM 2205 C C . PRO B 1 87 ? 7.148 7.883 -0.273 1 94.62 87 PRO B C 1
ATOM 2207 O O . PRO B 1 87 ? 7.098 8.812 0.538 1 94.62 87 PRO B O 1
ATOM 2210 N N . ILE B 1 88 ? 8.203 7.594 -0.874 1 97.81 88 ILE B N 1
ATOM 2211 C CA . ILE B 1 88 ? 9.453 8.242 -0.499 1 97.81 88 ILE B CA 1
ATOM 2212 C C . ILE B 1 88 ? 9.484 9.664 -1.057 1 97.81 88 ILE B C 1
ATOM 2214 O O . ILE B 1 88 ? 9.797 10.609 -0.333 1 97.81 88 ILE B O 1
ATOM 2218 N N . ILE B 1 89 ? 9.148 9.844 -2.287 1 98.06 89 ILE B N 1
ATOM 2219 C CA . ILE B 1 89 ? 9.164 11.156 -2.922 1 98.06 89 ILE B CA 1
ATOM 2220 C C . ILE B 1 89 ? 8.18 12.086 -2.219 1 98.06 89 ILE B C 1
ATOM 2222 O O . ILE B 1 89 ? 8.531 13.203 -1.838 1 98.06 89 ILE B O 1
ATOM 2226 N N . LYS B 1 90 ? 6.988 11.586 -2.057 1 96.25 90 LYS B N 1
ATOM 2227 C CA . LYS B 1 90 ? 5.914 12.414 -1.523 1 96.25 90 LYS B CA 1
ATOM 2228 C C . LYS B 1 90 ? 6.215 12.852 -0.092 1 96.25 90 LYS B C 1
ATOM 2230 O O . LYS B 1 90 ? 6.121 14.039 0.234 1 96.25 90 LYS B O 1
ATOM 2235 N N . ASN B 1 91 ? 6.621 11.93 0.756 1 96.75 91 ASN B N 1
ATOM 2236 C CA . ASN B 1 91 ? 6.898 12.258 2.148 1 96.75 91 ASN B CA 1
ATOM 2237 C C . ASN B 1 91 ? 8.133 13.148 2.279 1 96.75 91 ASN B C 1
ATOM 2239 O O . ASN B 1 91 ? 8.148 14.094 3.07 1 96.75 91 ASN B O 1
ATOM 2243 N N . THR B 1 92 ? 9.086 12.852 1.502 1 97.88 92 THR B N 1
ATOM 2244 C CA . THR B 1 92 ? 10.289 13.68 1.513 1 97.88 92 THR B CA 1
ATOM 2245 C C . THR B 1 92 ? 9.969 15.102 1.064 1 97.88 92 THR B C 1
ATOM 2247 O O . THR B 1 92 ? 10.406 16.062 1.693 1 97.88 92 THR B O 1
ATOM 2250 N N . TYR B 1 93 ? 9.203 15.242 0.023 1 97.69 93 TYR B N 1
ATOM 2251 C CA . TYR B 1 93 ? 8.82 16.547 -0.488 1 97.69 93 TYR B CA 1
ATOM 2252 C C . TYR B 1 93 ? 8.031 17.328 0.558 1 97.69 93 TYR B C 1
ATOM 2254 O O . TYR B 1 93 ? 8.273 18.531 0.763 1 97.69 93 TYR B O 1
ATOM 2262 N N . ILE B 1 94 ? 7.121 16.688 1.179 1 95.19 94 ILE B N 1
ATOM 2263 C CA . ILE B 1 94 ? 6.32 17.312 2.219 1 95.19 94 ILE B CA 1
ATOM 2264 C C . ILE B 1 94 ? 7.23 17.828 3.332 1 95.19 94 ILE B C 1
ATOM 2266 O O . ILE B 1 94 ? 7.086 18.969 3.787 1 95.19 94 ILE B O 1
ATOM 2270 N N . GLY B 1 95 ? 8.156 17.047 3.752 1 96.12 95 GLY B N 1
ATOM 2271 C CA . GLY B 1 95 ? 9.094 17.453 4.789 1 96.12 95 GLY B CA 1
ATOM 2272 C C . GLY B 1 95 ? 9.984 18.594 4.363 1 96.12 95 GLY B C 1
ATOM 2273 O O . GLY B 1 95 ? 10.25 19.516 5.152 1 96.12 95 GLY B O 1
ATOM 2274 N N . LEU B 1 96 ? 10.383 18.609 3.186 1 96.75 96 LEU B N 1
ATOM 2275 C CA . LEU B 1 96 ? 11.281 19.625 2.656 1 96.75 96 LEU B CA 1
ATOM 2276 C C . LEU B 1 96 ? 10.555 20.953 2.484 1 96.75 96 LEU B C 1
ATOM 2278 O O . LEU B 1 96 ? 11.164 22.016 2.631 1 96.75 96 LEU B O 1
ATOM 2282 N N . SER B 1 97 ? 9.305 20.859 2.127 1 95.81 97 SER B N 1
ATOM 2283 C CA . SER B 1 97 ? 8.562 22.047 1.75 1 95.81 97 SER B CA 1
ATOM 2284 C C . SER B 1 97 ? 7.844 22.656 2.949 1 95.81 97 SER B C 1
ATOM 2286 O O . SER B 1 97 ? 7.445 23.828 2.92 1 95.81 97 SER B O 1
ATOM 2288 N N . ASN B 1 98 ? 7.703 21.797 3.92 1 94.19 98 ASN B N 1
ATOM 2289 C CA . ASN B 1 98 ? 6.969 22.266 5.094 1 94.19 98 ASN B CA 1
ATOM 2290 C C . ASN B 1 98 ? 7.883 22.984 6.074 1 94.19 98 ASN B C 1
ATOM 2292 O O . ASN B 1 98 ? 8.039 22.562 7.219 1 94.19 98 ASN B O 1
ATOM 2296 N N . VAL B 1 99 ? 8.438 24.094 5.707 1 94.56 99 VAL B N 1
ATOM 2297 C CA . VAL B 1 99 ? 9.273 24.953 6.531 1 94.56 99 VAL B CA 1
ATOM 2298 C C . VAL B 1 99 ? 8.68 26.359 6.57 1 94.56 99 VAL B C 1
ATOM 2300 O O . VAL B 1 99 ? 8.156 26.844 5.566 1 94.56 99 VAL B O 1
ATOM 2303 N N . ASP B 1 100 ? 8.742 26.969 7.723 1 94.44 100 ASP B N 1
ATOM 2304 C CA . ASP B 1 100 ? 8.273 28.344 7.875 1 94.44 100 ASP B CA 1
ATOM 2305 C C . ASP B 1 100 ? 8.969 29.281 6.875 1 94.44 100 ASP B C 1
ATOM 2307 O O . ASP B 1 100 ? 10.188 29.406 6.895 1 94.44 100 ASP B O 1
ATOM 2311 N N . PRO B 1 101 ? 8.133 29.891 6.113 1 93.75 101 PRO B N 1
ATOM 2312 C CA . PRO B 1 101 ? 8.734 30.781 5.125 1 93.75 101 PRO B CA 1
ATOM 2313 C C . PRO B 1 101 ? 9.555 31.906 5.762 1 93.75 101 PRO B C 1
ATOM 2315 O O . PRO B 1 101 ? 10.531 32.375 5.172 1 93.75 101 PRO B O 1
ATOM 2318 N N . ALA B 1 102 ? 9.156 32.25 6.926 1 95.94 102 ALA B N 1
ATOM 2319 C CA . ALA B 1 102 ? 9.898 33.281 7.629 1 95.94 102 ALA B CA 1
ATOM 2320 C C . ALA B 1 102 ? 11.32 32.844 7.941 1 95.94 102 ALA B C 1
ATOM 2322 O O . ALA B 1 102 ? 12.258 33.656 7.914 1 95.94 102 ALA B O 1
ATOM 2323 N N . LEU B 1 103 ? 11.492 31.594 8.203 1 95.69 103 LEU B N 1
ATOM 2324 C CA . LEU B 1 103 ? 12.812 31.031 8.484 1 95.69 103 LEU B CA 1
ATOM 2325 C C . LEU B 1 103 ? 13.672 31.016 7.23 1 95.69 103 LEU B C 1
ATOM 2327 O O . LEU B 1 103 ? 14.875 31.281 7.293 1 95.69 103 LEU B O 1
ATOM 2331 N N . ILE B 1 104 ? 13.086 30.75 6.18 1 94.56 104 ILE B N 1
ATOM 2332 C CA . ILE B 1 104 ? 13.805 30.703 4.91 1 94.56 104 ILE B CA 1
ATOM 2333 C C . ILE B 1 104 ? 14.219 32.125 4.512 1 94.56 104 ILE B C 1
ATOM 2335 O O . ILE B 1 104 ? 15.359 32.344 4.094 1 94.56 104 ILE B O 1
ATOM 2339 N N . ASP B 1 105 ? 13.281 33.062 4.652 1 95.19 105 ASP B N 1
ATOM 2340 C CA . ASP B 1 105 ? 13.562 34.438 4.355 1 95.19 105 ASP B CA 1
ATOM 2341 C C . ASP B 1 105 ? 14.727 34.969 5.203 1 95.19 105 ASP B C 1
ATOM 2343 O O . ASP B 1 105 ? 15.602 35.656 4.699 1 95.19 105 ASP B O 1
ATOM 2347 N N . TYR B 1 106 ? 14.555 34.625 6.441 1 96.19 106 TYR B N 1
ATOM 2348 C CA . TYR B 1 106 ? 15.617 35.031 7.355 1 96.19 106 TYR B CA 1
ATOM 2349 C C . TYR B 1 106 ? 16.953 34.438 6.922 1 96.19 106 TYR B C 1
ATOM 2351 O O . TYR B 1 106 ? 17.969 35.125 6.895 1 96.19 106 TYR B O 1
ATOM 2359 N N . ALA B 1 107 ? 16.984 33.156 6.605 1 95.81 107 ALA B N 1
ATOM 2360 C CA . ALA B 1 107 ? 18.203 32.469 6.184 1 95.81 107 ALA B CA 1
ATOM 2361 C C . ALA B 1 107 ? 18.797 33.125 4.938 1 95.81 107 ALA B C 1
ATOM 2363 O O . ALA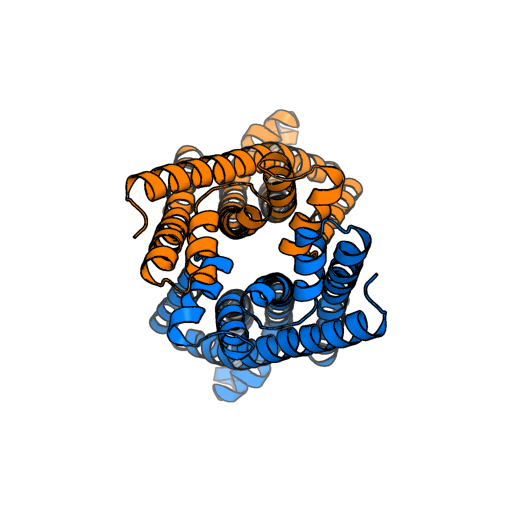 B 1 107 ? 20 33.312 4.848 1 95.81 107 ALA B O 1
ATOM 2364 N N . GLU B 1 108 ? 17.922 33.438 4.016 1 94.81 108 GLU B N 1
ATOM 2365 C CA . GLU B 1 108 ? 18.359 34.156 2.811 1 94.81 108 GLU B CA 1
ATOM 2366 C C . GLU B 1 108 ? 18.875 35.531 3.135 1 94.81 108 GLU B C 1
ATOM 2368 O O . GLU B 1 108 ? 19.844 36 2.541 1 94.81 108 GLU B O 1
ATOM 2373 N N . GLY B 1 109 ? 18.203 36.156 4.059 1 96.06 109 GLY B N 1
ATOM 2374 C CA . GLY B 1 109 ? 18.562 37.469 4.48 1 96.06 109 GLY B CA 1
ATOM 2375 C C . GLY B 1 109 ? 19.953 37.562 5.098 1 96.06 109 GLY B C 1
ATOM 2376 O O . GLY B 1 109 ? 20.672 38.531 4.914 1 96.06 109 GLY B O 1
ATOM 2377 N N . VAL B 1 110 ? 20.312 36.5 5.809 1 96.12 110 VAL B N 1
ATOM 2378 C CA . VAL B 1 110 ? 21.625 36.531 6.465 1 96.12 110 VAL B CA 1
ATOM 2379 C C . VAL B 1 110 ? 22.672 35.969 5.523 1 96.12 110 VAL B C 1
ATOM 2381 O O . VAL B 1 110 ? 23.844 35.812 5.898 1 96.12 110 VAL B O 1
ATOM 2384 N N . GLY B 1 111 ? 22.359 35.531 4.277 1 95.75 111 GLY B N 1
ATOM 2385 C CA . GLY B 1 111 ? 23.312 35.25 3.227 1 95.75 111 GLY B CA 1
ATOM 2386 C C . GLY B 1 111 ? 23.516 33.75 3.02 1 95.75 111 GLY B C 1
ATOM 2387 O O . GLY B 1 111 ? 24.469 33.344 2.344 1 95.75 111 GLY B O 1
ATOM 2388 N N . LEU B 1 112 ? 22.703 32.938 3.619 1 95.88 112 LEU B N 1
ATOM 2389 C CA . LEU B 1 112 ? 22.859 31.5 3.389 1 95.88 112 LEU B CA 1
ATOM 2390 C C . LEU B 1 112 ? 22.547 31.141 1.935 1 95.88 112 LEU B C 1
ATOM 2392 O O . LEU B 1 112 ? 21.625 31.688 1.34 1 95.88 112 LEU B O 1
ATOM 2396 N N . SER B 1 113 ? 23.422 30.25 1.369 1 96.31 113 SER B N 1
ATOM 2397 C CA . SER B 1 113 ? 23.188 29.766 0.015 1 96.31 113 SER B CA 1
ATOM 2398 C C . SER B 1 113 ? 22.047 28.75 -0.017 1 96.31 113 SER B C 1
ATOM 2400 O O . SER B 1 113 ? 21.609 28.25 1.027 1 96.31 113 SER B O 1
ATOM 2402 N N . GLN B 1 114 ? 21.562 28.469 -1.209 1 93.38 114 GLN B N 1
ATOM 2403 C CA . GLN B 1 114 ? 20.484 27.484 -1.363 1 93.38 114 GLN B CA 1
ATOM 2404 C C . GLN B 1 114 ? 20.906 26.125 -0.829 1 93.38 114 GLN B C 1
ATOM 2406 O O . GLN B 1 114 ? 20.094 25.422 -0.203 1 93.38 114 GLN B O 1
ATOM 2411 N N . TRP B 1 115 ? 22.125 25.812 -1.1 1 94.75 115 TRP B N 1
ATOM 2412 C CA . TRP B 1 115 ? 22.641 24.531 -0.632 1 94.75 115 TRP B CA 1
ATOM 2413 C C . TRP B 1 115 ? 22.688 24.484 0.892 1 94.75 115 TRP B C 1
ATOM 2415 O O . TRP B 1 115 ? 22.359 23.453 1.499 1 94.75 115 TRP B O 1
ATOM 2425 N N . GLN B 1 116 ? 23.047 25.594 1.488 1 96.19 116 GLN B N 1
ATOM 2426 C CA . GLN B 1 116 ? 23.094 25.672 2.945 1 96.19 116 GLN B CA 1
ATOM 2427 C C . GLN B 1 116 ? 21.688 25.594 3.541 1 96.19 116 GLN B C 1
ATOM 2429 O O . GLN B 1 116 ? 21.484 24.953 4.574 1 96.19 116 GLN B O 1
ATOM 2434 N N . ILE B 1 117 ? 20.797 26.188 2.873 1 96 117 ILE B N 1
ATOM 2435 C CA . ILE B 1 117 ? 19.406 26.156 3.324 1 96 117 ILE B CA 1
ATOM 2436 C C . ILE B 1 117 ? 18.875 24.734 3.225 1 96 117 ILE B C 1
ATOM 2438 O O . ILE B 1 117 ? 18.234 24.234 4.156 1 96 117 ILE B O 1
ATOM 2442 N N . HIS B 1 118 ? 19.219 24.031 2.137 1 95.12 118 HIS B N 1
ATOM 2443 C CA . HIS B 1 118 ? 18.797 22.641 1.966 1 95.12 118 HIS B CA 1
ATOM 2444 C C . HIS B 1 118 ? 19.406 21.734 3.031 1 95.12 118 HIS B C 1
ATOM 2446 O O . HIS B 1 118 ? 18.703 20.953 3.658 1 95.12 118 HIS B O 1
ATOM 2452 N N . ARG B 1 119 ? 20.594 21.906 3.293 1 94.44 119 ARG B N 1
ATOM 2453 C CA . ARG B 1 119 ? 21.359 20.984 4.141 1 94.44 119 ARG B CA 1
ATOM 2454 C C . ARG B 1 119 ? 21.062 21.25 5.617 1 94.44 119 ARG B C 1
ATOM 2456 O O . ARG B 1 119 ? 20.969 20.297 6.406 1 94.44 119 ARG B O 1
ATOM 2463 N N . HIS B 1 120 ? 20.766 22.547 6.012 1 94.88 120 HIS B N 1
ATOM 2464 C CA . HIS B 1 120 ? 20.734 22.875 7.43 1 94.88 120 HIS B CA 1
ATOM 2465 C C . HIS B 1 120 ? 19.328 23.203 7.891 1 94.88 120 HIS B C 1
ATOM 2467 O O . HIS B 1 120 ? 19.047 23.25 9.094 1 94.88 120 HIS B O 1
ATOM 2473 N N . ILE B 1 121 ? 18.453 23.359 6.996 1 95.75 121 ILE B N 1
ATOM 2474 C CA . ILE B 1 121 ? 17.109 23.75 7.402 1 95.75 121 ILE B CA 1
ATOM 2475 C C . ILE B 1 121 ? 16.094 22.75 6.855 1 95.75 121 ILE B C 1
ATOM 2477 O O . ILE B 1 121 ? 15.508 21.984 7.613 1 95.75 121 ILE B O 1
ATOM 2481 N N . ARG B 1 122 ? 16.078 22.625 5.551 1 96.38 122 ARG B N 1
ATOM 2482 C CA . ARG B 1 122 ? 15.039 21.812 4.93 1 96.38 122 ARG B CA 1
ATOM 2483 C C . ARG B 1 122 ? 15.242 20.328 5.242 1 96.38 122 ARG B C 1
ATOM 2485 O O . ARG B 1 122 ? 14.297 19.641 5.633 1 96.38 122 ARG B O 1
ATOM 2492 N N . LEU B 1 123 ? 16.469 19.844 5.082 1 96.12 123 LEU B N 1
ATOM 2493 C CA . LEU B 1 123 ? 16.734 18.422 5.219 1 96.12 123 LEU B CA 1
ATOM 2494 C C . LEU B 1 123 ? 16.516 17.969 6.656 1 96.12 123 LEU B C 1
ATOM 2496 O O . LEU B 1 123 ? 15.812 16.969 6.891 1 96.12 123 LEU B O 1
ATOM 2500 N N . PRO B 1 124 ? 17.031 18.703 7.617 1 95.19 124 PRO B N 1
ATOM 2501 C CA . PRO B 1 124 ? 16.75 18.312 9 1 95.19 124 PRO B CA 1
ATOM 2502 C C . PRO B 1 124 ? 15.258 18.344 9.336 1 95.19 124 PRO B C 1
ATOM 2504 O O . PRO B 1 124 ? 14.773 17.5 10.086 1 95.19 124 PRO B O 1
ATOM 2507 N N . ASN B 1 125 ? 14.57 19.281 8.797 1 94.75 125 ASN B N 1
ATOM 2508 C CA . ASN B 1 125 ? 13.133 19.375 9.008 1 94.75 125 ASN B CA 1
ATOM 2509 C C . ASN B 1 125 ? 12.391 18.219 8.352 1 94.75 125 ASN B C 1
ATOM 2511 O O . ASN B 1 125 ? 11.32 17.828 8.812 1 94.75 125 ASN B O 1
ATOM 2515 N N . ALA B 1 126 ? 12.969 17.641 7.344 1 96.88 126 ALA B N 1
ATOM 2516 C CA . ALA B 1 126 ? 12.289 16.656 6.508 1 96.88 126 ALA B CA 1
ATOM 2517 C C . ALA B 1 126 ? 12.523 15.242 7.027 1 96.88 126 ALA B C 1
ATOM 2519 O O . ALA B 1 126 ? 11.836 14.297 6.617 1 96.88 126 ALA B O 1
ATOM 2520 N N . TYR B 1 127 ? 13.453 15.008 7.941 1 96.5 127 TYR B N 1
ATOM 2521 C CA . TYR B 1 127 ? 13.883 13.672 8.328 1 96.5 127 TYR B CA 1
ATOM 2522 C C . TYR B 1 127 ? 12.711 12.844 8.828 1 96.5 127 TYR B C 1
ATOM 2524 O O . TYR B 1 127 ? 12.484 11.727 8.359 1 96.5 127 TYR B O 1
ATOM 2532 N N . PRO B 1 128 ? 11.859 13.398 9.695 1 95.81 128 PRO B N 1
ATOM 2533 C CA . PRO B 1 128 ? 10.766 12.57 10.195 1 95.81 128 PRO B CA 1
ATOM 2534 C C . PRO B 1 128 ? 9.812 12.109 9.086 1 95.81 128 PRO B C 1
ATOM 2536 O O . PRO B 1 128 ? 9.492 10.922 9 1 95.81 128 PRO B O 1
ATOM 2539 N N . ALA B 1 129 ? 9.477 12.984 8.25 1 96.12 129 ALA B N 1
ATOM 2540 C CA . ALA B 1 129 ? 8.578 12.648 7.152 1 96.12 129 ALA B CA 1
ATOM 2541 C C . ALA B 1 129 ? 9.266 11.711 6.156 1 96.12 129 ALA B C 1
ATOM 2543 O O . ALA B 1 129 ? 8.633 10.797 5.621 1 96.12 129 ALA B O 1
ATOM 2544 N N . MET B 1 130 ? 10.523 12 5.887 1 97.81 130 MET B N 1
ATOM 2545 C CA . MET B 1 130 ? 11.305 11.156 4.98 1 97.81 130 MET B CA 1
ATOM 2546 C C . MET B 1 130 ? 11.344 9.719 5.477 1 97.81 130 MET B C 1
ATOM 2548 O O . MET B 1 130 ? 11.117 8.781 4.707 1 97.81 130 MET B O 1
ATOM 2552 N N . PHE B 1 131 ? 11.602 9.547 6.758 1 97.5 131 PHE B N 1
ATOM 2553 C CA . PHE B 1 131 ? 11.711 8.203 7.312 1 97.5 131 PHE B CA 1
ATOM 2554 C C . PHE B 1 131 ? 10.344 7.539 7.375 1 97.5 131 PHE B C 1
ATOM 2556 O O . PHE B 1 131 ? 10.234 6.32 7.219 1 97.5 131 PHE B O 1
ATOM 2563 N N . ALA B 1 132 ? 9.242 8.328 7.586 1 94.5 132 ALA B N 1
ATOM 2564 C CA . ALA B 1 132 ? 7.898 7.766 7.488 1 94.5 132 ALA B CA 1
ATOM 2565 C C . ALA B 1 132 ? 7.645 7.191 6.098 1 94.5 132 ALA B C 1
ATOM 2567 O O . ALA B 1 132 ? 7.09 6.098 5.965 1 94.5 132 ALA B O 1
ATOM 2568 N N . GLY B 1 133 ? 8.102 7.891 5.105 1 95.88 133 GLY B N 1
ATOM 2569 C CA . GLY B 1 133 ? 7.973 7.426 3.732 1 95.88 133 GLY B CA 1
ATOM 2570 C C . GLY B 1 133 ? 8.805 6.191 3.441 1 95.88 133 GLY B C 1
ATOM 2571 O O . GLY B 1 133 ? 8.344 5.266 2.773 1 95.88 133 GLY B O 1
ATOM 2572 N N . ILE B 1 134 ? 9.977 6.188 3.969 1 97.56 134 ILE B N 1
ATOM 2573 C CA . ILE B 1 134 ? 10.891 5.066 3.764 1 97.56 134 ILE B CA 1
ATOM 2574 C C . ILE B 1 134 ? 10.344 3.822 4.457 1 97.56 134 ILE B C 1
ATOM 2576 O O . ILE B 1 134 ? 10.391 2.723 3.902 1 97.56 134 ILE B O 1
ATOM 2580 N N . LYS B 1 135 ? 9.828 3.979 5.625 1 95.31 135 LYS B N 1
ATOM 2581 C CA . LYS B 1 135 ? 9.258 2.85 6.348 1 95.31 135 LYS B CA 1
ATOM 2582 C C . LYS B 1 135 ? 8.039 2.291 5.621 1 95.31 135 LYS B C 1
ATOM 2584 O O . LYS B 1 135 ? 7.883 1.074 5.496 1 95.31 135 LYS B O 1
ATOM 2589 N N . PHE B 1 136 ? 7.195 3.072 5.098 1 92.19 136 PHE B N 1
ATOM 2590 C CA . PHE B 1 136 ? 6.051 2.621 4.309 1 92.19 136 PHE B CA 1
ATOM 2591 C C . PHE B 1 136 ? 6.516 1.896 3.051 1 92.19 136 PHE B C 1
ATOM 2593 O O . PHE B 1 136 ? 5.965 0.855 2.689 1 92.19 136 PHE B O 1
ATOM 2600 N N . ALA B 1 137 ? 7.488 2.492 2.436 1 95.88 137 ALA B N 1
ATOM 2601 C CA . ALA B 1 137 ? 8.062 1.858 1.254 1 95.88 137 ALA B CA 1
ATOM 2602 C C . ALA B 1 137 ? 8.656 0.491 1.596 1 95.88 137 ALA B C 1
ATOM 2604 O O . ALA B 1 137 ? 8.609 -0.432 0.78 1 95.88 137 ALA B O 1
ATOM 2605 N N . GLY B 1 138 ? 9.25 0.424 2.771 1 96.38 138 GLY B N 1
ATOM 2606 C CA . GLY B 1 138 ? 9.789 -0.85 3.217 1 96.38 138 GLY B CA 1
ATOM 2607 C C . GLY B 1 138 ? 8.734 -1.937 3.334 1 96.38 138 GLY B C 1
ATOM 2608 O O . GLY B 1 138 ? 8.961 -3.074 2.914 1 96.38 138 GLY B O 1
ATOM 2609 N N . ILE B 1 139 ? 7.66 -1.548 3.885 1 91.25 139 ILE B N 1
ATOM 2610 C CA . ILE B 1 139 ? 6.551 -2.484 4.02 1 91.25 139 ILE B CA 1
ATOM 2611 C C . ILE B 1 139 ? 6.074 -2.926 2.639 1 91.25 139 ILE B C 1
ATOM 2613 O O . ILE B 1 139 ? 5.852 -4.113 2.402 1 91.25 139 ILE B O 1
ATOM 2617 N N . LEU B 1 140 ? 5.977 -2.014 1.739 1 91.88 140 LEU B N 1
ATOM 2618 C CA . LEU B 1 140 ? 5.566 -2.312 0.372 1 91.88 140 LEU B CA 1
ATOM 2619 C C . LEU B 1 140 ? 6.582 -3.221 -0.314 1 91.88 140 LEU B C 1
ATOM 2621 O O . LEU B 1 140 ? 6.203 -4.195 -0.97 1 91.88 140 LEU B O 1
ATOM 2625 N N . ALA B 1 141 ? 7.801 -2.842 -0.155 1 96.75 141 ALA B N 1
ATOM 2626 C CA . ALA B 1 141 ? 8.875 -3.619 -0.774 1 96.75 141 ALA B CA 1
ATOM 2627 C C . ALA B 1 141 ? 8.867 -5.059 -0.271 1 96.75 141 ALA B C 1
ATOM 2629 O O . ALA B 1 141 ? 9.016 -5.996 -1.057 1 96.75 141 ALA B O 1
ATOM 2630 N N . ASN B 1 142 ? 8.766 -5.191 1.027 1 96.69 142 ASN B N 1
ATOM 2631 C CA . ASN B 1 142 ? 8.703 -6.52 1.626 1 96.69 142 ASN B CA 1
ATOM 2632 C C . ASN B 1 142 ? 7.539 -7.332 1.067 1 96.69 142 ASN B C 1
ATOM 2634 O O . ASN B 1 142 ? 7.691 -8.516 0.775 1 96.69 142 ASN B O 1
ATOM 2638 N N . SER B 1 143 ? 6.461 -6.734 0.879 1 95.06 143 SER B N 1
ATOM 2639 C CA . SER B 1 143 ? 5.262 -7.398 0.371 1 95.06 143 SER B CA 1
ATOM 2640 C C . SER B 1 143 ? 5.438 -7.809 -1.087 1 95.06 143 SER B C 1
ATOM 2642 O O . SER B 1 143 ? 5.125 -8.945 -1.458 1 95.06 143 SER B O 1
ATOM 2644 N N . ILE B 1 144 ? 5.93 -6.902 -1.89 1 95.62 144 ILE B N 1
ATOM 2645 C CA . ILE B 1 144 ? 6.066 -7.168 -3.318 1 95.62 144 ILE B CA 1
ATOM 2646 C C . ILE B 1 144 ? 7.18 -8.188 -3.547 1 95.62 144 ILE B C 1
ATOM 2648 O O . ILE B 1 144 ? 7.102 -9.008 -4.469 1 95.62 144 ILE B O 1
ATOM 2652 N N . ALA B 1 145 ? 8.195 -8.156 -2.668 1 97.5 145 ALA B N 1
ATOM 2653 C CA . ALA B 1 145 ? 9.297 -9.109 -2.775 1 97.5 145 ALA B CA 1
ATOM 2654 C C . ALA B 1 145 ? 8.789 -10.547 -2.691 1 97.5 145 ALA B C 1
ATOM 2656 O O . ALA B 1 145 ? 9.289 -11.43 -3.391 1 97.5 145 ALA B O 1
ATOM 2657 N N . VAL B 1 146 ? 7.84 -10.766 -1.874 1 96.5 146 VAL B N 1
ATOM 2658 C CA . VAL B 1 146 ? 7.254 -12.102 -1.784 1 96.5 146 VAL B CA 1
ATOM 2659 C C . VAL B 1 146 ? 6.656 -12.5 -3.133 1 96.5 146 VAL B C 1
ATOM 2661 O O . VAL B 1 146 ? 6.859 -13.617 -3.607 1 96.5 146 VAL B O 1
ATOM 2664 N N . LEU B 1 147 ? 6.059 -11.625 -3.756 1 93.94 147 LEU B N 1
ATOM 2665 C CA . LEU B 1 147 ? 5.363 -11.844 -5.02 1 93.94 147 LEU B CA 1
ATOM 2666 C C . LEU B 1 147 ? 6.355 -12.086 -6.152 1 93.94 147 LEU B C 1
ATOM 2668 O O . LEU B 1 147 ? 6.094 -12.883 -7.055 1 93.94 147 LEU B O 1
ATOM 2672 N N . THR B 1 148 ? 7.414 -11.414 -6.129 1 96.75 148 THR B N 1
ATOM 2673 C CA . THR B 1 148 ? 8.367 -11.469 -7.227 1 96.75 148 THR B CA 1
ATOM 2674 C C . THR B 1 148 ? 9.086 -12.82 -7.258 1 96.75 148 THR B C 1
ATOM 2676 O O . THR B 1 148 ? 9.742 -13.156 -8.242 1 96.75 148 THR B O 1
ATOM 2679 N N . ALA B 1 149 ? 8.961 -13.609 -6.238 1 96.44 149 ALA B N 1
ATOM 2680 C CA . ALA B 1 149 ? 9.508 -14.969 -6.289 1 96.44 149 ALA B CA 1
ATOM 2681 C C . ALA B 1 149 ? 8.906 -15.758 -7.445 1 96.44 149 ALA B C 1
ATOM 2683 O O . ALA B 1 149 ? 9.539 -16.672 -7.977 1 96.44 149 ALA B O 1
ATOM 2684 N N . PHE B 1 150 ? 7.742 -15.383 -7.805 1 93.56 150 PHE B N 1
ATOM 2685 C CA . PHE B 1 150 ? 7.066 -16.062 -8.906 1 93.56 150 PHE B CA 1
ATOM 2686 C C . PHE B 1 150 ? 7.828 -15.875 -10.211 1 93.56 150 PHE B C 1
ATOM 2688 O O . PHE B 1 150 ? 7.781 -16.734 -11.094 1 93.56 150 PHE B O 1
ATOM 2695 N N . ILE B 1 151 ? 8.492 -14.781 -10.297 1 95.56 151 ILE B N 1
ATOM 2696 C CA . ILE B 1 151 ? 9.242 -14.555 -11.523 1 95.56 151 ILE B CA 1
ATOM 2697 C C . ILE B 1 151 ? 10.719 -14.828 -11.289 1 95.56 151 ILE B C 1
ATOM 2699 O O . ILE B 1 151 ? 11.578 -14.328 -12.016 1 95.56 151 ILE B O 1
ATOM 2703 N N . GLY B 1 152 ? 11.07 -15.492 -10.203 1 96.25 152 GLY B N 1
ATOM 2704 C CA . GLY B 1 152 ? 12.406 -16.062 -10.047 1 96.25 152 GLY B CA 1
ATOM 2705 C C . GLY B 1 152 ? 13.344 -15.172 -9.25 1 96.25 152 GLY B C 1
ATOM 2706 O O . GLY B 1 152 ? 14.562 -15.273 -9.375 1 96.25 152 GLY B O 1
ATOM 2707 N N . SER B 1 153 ? 12.812 -14.289 -8.484 1 97.06 153 SER B N 1
ATOM 2708 C CA . SER B 1 153 ? 13.695 -13.406 -7.719 1 97.06 153 SER B CA 1
ATOM 2709 C C . SER B 1 153 ? 14.273 -14.125 -6.5 1 97.06 153 SER B C 1
ATOM 2711 O O . SER B 1 153 ? 15.211 -13.625 -5.871 1 97.06 153 SER B O 1
ATOM 2713 N N . GLY B 1 154 ? 13.711 -15.289 -6.148 1 97.12 154 GLY B N 1
ATOM 2714 C CA . GLY B 1 154 ? 14.109 -15.969 -4.926 1 97.12 154 GLY B CA 1
ATOM 2715 C C . GLY B 1 154 ? 13.438 -15.414 -3.688 1 97.12 154 GLY B C 1
ATOM 2716 O O . GLY B 1 154 ? 12.352 -14.836 -3.77 1 97.12 154 GLY B O 1
ATOM 2717 N N . GLY B 1 155 ? 14.031 -15.789 -2.547 1 97.94 155 GLY B N 1
ATOM 2718 C CA . GLY B 1 155 ? 13.523 -15.258 -1.292 1 97.94 155 GLY B CA 1
ATOM 2719 C C . GLY B 1 155 ? 12.453 -16.125 -0.662 1 97.94 155 GLY B C 1
ATOM 2720 O O . GLY B 1 155 ? 12.258 -17.266 -1.076 1 97.94 155 GLY B O 1
ATOM 2721 N N . LEU B 1 156 ? 11.797 -15.594 0.272 1 98.12 156 LEU B N 1
ATOM 2722 C CA . LEU B 1 156 ? 10.844 -16.328 1.095 1 98.12 156 LEU B CA 1
ATOM 2723 C C . LEU B 1 156 ? 9.586 -16.672 0.298 1 98.12 156 LEU B C 1
ATOM 2725 O O . LEU B 1 156 ? 8.875 -17.625 0.634 1 98.12 156 LEU B O 1
ATOM 2729 N N . GLY B 1 157 ? 9.359 -15.883 -0.721 1 97.25 157 GLY B N 1
ATOM 2730 C CA . GLY B 1 157 ? 8.227 -16.172 -1.587 1 97.25 157 GLY B CA 1
ATOM 2731 C C . GLY B 1 157 ? 8.305 -17.547 -2.234 1 97.25 157 GLY B C 1
ATOM 2732 O O . GLY B 1 157 ? 7.281 -18.188 -2.465 1 97.25 157 GLY B O 1
ATOM 2733 N N . GLU B 1 158 ? 9.484 -18.016 -2.531 1 97.06 158 GLU B N 1
ATOM 2734 C CA . GLU B 1 158 ? 9.648 -19.344 -3.119 1 97.06 158 GLU B CA 1
ATOM 2735 C C . GLU B 1 158 ? 9.117 -20.422 -2.191 1 97.06 158 GLU B C 1
ATOM 2737 O O . GLU B 1 158 ? 8.477 -21.375 -2.645 1 97.06 158 GLU B O 1
ATOM 2742 N N . ILE B 1 159 ? 9.391 -20.25 -0.948 1 97.5 159 ILE B N 1
ATOM 2743 C CA . ILE B 1 159 ? 8.953 -21.219 0.044 1 97.5 159 ILE B CA 1
ATOM 2744 C C . ILE B 1 159 ? 7.434 -21.156 0.191 1 97.5 159 ILE B C 1
ATOM 2746 O O . ILE B 1 159 ? 6.77 -22.188 0.281 1 97.5 159 ILE B O 1
ATOM 2750 N N . ILE B 1 160 ? 6.914 -19.969 0.156 1 96.62 160 ILE B N 1
ATOM 2751 C CA . ILE B 1 160 ? 5.469 -19.797 0.263 1 96.62 160 ILE B CA 1
ATOM 2752 C C . ILE B 1 160 ? 4.777 -20.438 -0.933 1 96.62 160 ILE B C 1
ATOM 2754 O O . ILE B 1 160 ? 3.818 -21.203 -0.768 1 96.62 160 ILE B O 1
ATOM 2758 N N . PHE B 1 161 ? 5.285 -20.219 -2.135 1 95 161 PHE B N 1
ATOM 2759 C CA . PHE B 1 161 ? 4.688 -20.797 -3.336 1 95 161 PHE B CA 1
ATOM 2760 C C . PHE B 1 161 ? 4.801 -22.312 -3.328 1 95 161 PHE B C 1
ATOM 2762 O O . PHE B 1 161 ? 3.871 -23.016 -3.74 1 95 161 PHE B O 1
ATOM 2769 N N . GLN B 1 162 ? 5.93 -22.828 -2.895 1 95.31 162 GLN B N 1
ATOM 2770 C CA . GLN B 1 162 ? 6.086 -24.281 -2.77 1 95.31 162 GLN B CA 1
ATOM 2771 C C . GLN B 1 162 ? 5.051 -24.859 -1.818 1 95.31 162 GLN B C 1
ATOM 2773 O O . GLN B 1 162 ? 4.477 -25.922 -2.092 1 95.31 162 GLN B O 1
ATOM 2778 N N . GLY B 1 163 ? 4.875 -24.188 -0.693 1 95.56 163 GLY B N 1
ATOM 2779 C CA . GLY B 1 163 ? 3.875 -24.625 0.263 1 95.56 163 GLY B CA 1
ATOM 2780 C C . GLY B 1 163 ? 2.461 -24.594 -0.288 1 95.56 163 GLY B C 1
ATOM 2781 O O . GLY B 1 163 ? 1.655 -25.484 -0.012 1 95.56 163 GLY B O 1
ATOM 2782 N N . LEU B 1 164 ? 2.166 -23.625 -1.084 1 93.56 164 LEU B N 1
ATOM 2783 C CA . LEU B 1 164 ? 0.84 -23.484 -1.677 1 93.56 164 LEU B CA 1
ATOM 2784 C C . LEU B 1 164 ? 0.603 -24.562 -2.734 1 93.56 164 LEU B C 1
ATOM 2786 O O . LEU B 1 164 ? -0.438 -25.219 -2.73 1 93.56 164 LEU B O 1
ATOM 2790 N N . ILE B 1 165 ? 1.547 -24.719 -3.557 1 91.5 165 ILE B N 1
ATOM 2791 C CA . ILE B 1 165 ? 1.434 -25.672 -4.648 1 91.5 165 ILE B CA 1
ATOM 2792 C C . ILE B 1 165 ? 1.355 -27.094 -4.086 1 91.5 165 ILE B C 1
ATOM 2794 O O . ILE B 1 165 ? 0.568 -27.922 -4.562 1 91.5 165 ILE B O 1
ATOM 2798 N N . GLY B 1 166 ? 2.059 -27.328 -3.07 1 93.19 166 GLY B N 1
ATOM 2799 C CA . GLY B 1 166 ? 2.1 -28.656 -2.48 1 93.19 166 GLY B CA 1
ATOM 2800 C C . GLY B 1 166 ? 1.074 -28.859 -1.382 1 93.19 166 GLY B C 1
ATOM 2801 O O . GLY B 1 166 ? 1.007 -29.922 -0.773 1 93.19 166 GLY B O 1
ATOM 2802 N N . TYR B 1 167 ? 0.348 -27.828 -1.086 1 92.56 167 TYR B N 1
ATOM 2803 C CA . TYR B 1 167 ? -0.641 -27.844 -0.014 1 92.56 167 TYR B CA 1
ATOM 2804 C C . TYR B 1 167 ? -0.008 -28.281 1.302 1 92.56 167 TYR B C 1
ATOM 2806 O O . TYR B 1 167 ? -0.544 -29.156 1.997 1 92.56 167 TYR B O 1
ATOM 2814 N N . ASN B 1 168 ? 1.104 -27.828 1.499 1 96.06 168 ASN B N 1
ATOM 2815 C CA . ASN B 1 168 ? 1.855 -28.109 2.719 1 96.06 168 ASN B CA 1
ATOM 2816 C C . ASN B 1 168 ? 1.897 -26.891 3.639 1 96.06 168 ASN B C 1
ATOM 2818 O O . ASN B 1 168 ? 2.723 -25.984 3.451 1 96.06 168 ASN B O 1
ATOM 2822 N N . THR B 1 169 ? 1.154 -27.016 4.633 1 95.25 169 THR B N 1
ATOM 2823 C CA . THR B 1 169 ? 0.972 -25.891 5.531 1 95.25 169 THR B CA 1
ATOM 2824 C C . THR B 1 169 ? 2.268 -25.562 6.273 1 95.25 169 THR B C 1
ATOM 2826 O O . THR B 1 169 ? 2.596 -24.406 6.488 1 95.25 169 THR B O 1
ATOM 2829 N N . SER B 1 170 ? 2.945 -26.547 6.656 1 96 170 SER B N 1
ATOM 2830 C CA . SER B 1 170 ? 4.199 -26.328 7.371 1 96 170 SER B CA 1
ATOM 2831 C C . SER B 1 170 ? 5.191 -25.547 6.52 1 96 170 SER B C 1
ATOM 2833 O O . SER B 1 170 ? 5.832 -24.609 7.004 1 96 170 SER B O 1
ATOM 2835 N N . THR B 1 171 ? 5.297 -25.953 5.25 1 96.5 171 THR B N 1
ATOM 2836 C CA . THR B 1 171 ? 6.188 -25.266 4.324 1 96.5 171 THR B CA 1
ATOM 2837 C C . THR B 1 171 ? 5.703 -23.844 4.078 1 96.5 171 THR B C 1
ATOM 2839 O O . THR B 1 171 ? 6.508 -22.906 4.051 1 96.5 171 THR B O 1
ATOM 2842 N N . LEU B 1 172 ? 4.469 -23.672 3.924 1 96.31 172 LEU B N 1
ATOM 2843 C CA . LEU B 1 172 ? 3.859 -22.375 3.713 1 96.31 172 LEU B CA 1
ATOM 2844 C C . LEU B 1 172 ? 4.191 -21.422 4.863 1 96.31 172 LEU B C 1
ATOM 2846 O O . LEU B 1 172 ? 4.652 -20.297 4.641 1 96.31 172 LEU B O 1
ATOM 2850 N N . LEU B 1 173 ? 4.047 -21.938 6.082 1 96 173 LEU B N 1
ATOM 2851 C CA . LEU B 1 173 ? 4.277 -21.125 7.27 1 96 173 LEU B CA 1
ATOM 2852 C C . LEU B 1 173 ? 5.766 -20.844 7.457 1 96 173 LEU B C 1
ATOM 2854 O O . LEU B 1 173 ? 6.145 -19.781 7.949 1 96 173 LEU B O 1
ATOM 2858 N N . ALA B 1 174 ? 6.57 -21.75 6.992 1 97.12 174 ALA B N 1
ATOM 2859 C CA . ALA B 1 174 ? 8.016 -21.578 7.082 1 97.12 174 ALA B CA 1
ATOM 2860 C C . ALA B 1 174 ? 8.484 -20.375 6.254 1 97.12 174 ALA B C 1
ATOM 2862 O O . ALA B 1 174 ? 9.5 -19.766 6.566 1 97.12 174 ALA B O 1
ATOM 2863 N N . GLY B 1 175 ? 7.781 -20.062 5.223 1 97.19 175 GLY B N 1
ATOM 2864 C CA . GLY B 1 175 ? 8.07 -18.891 4.426 1 97.19 175 GLY B CA 1
ATOM 2865 C C . GLY B 1 175 ? 7.363 -17.641 4.922 1 97.19 175 GLY B C 1
ATOM 2866 O O . GLY B 1 175 ? 7.957 -16.562 4.977 1 97.19 175 GLY B O 1
ATOM 2867 N N . ALA B 1 176 ? 6.137 -17.812 5.344 1 96.31 176 ALA B N 1
ATOM 2868 C CA . ALA B 1 176 ? 5.273 -16.688 5.688 1 96.31 176 ALA B CA 1
ATOM 2869 C C . ALA B 1 176 ? 5.711 -16.031 6.996 1 96.31 176 ALA B C 1
ATOM 2871 O O . ALA B 1 176 ? 5.75 -14.805 7.105 1 96.31 176 ALA B O 1
ATOM 2872 N N . ILE B 1 177 ? 6.055 -16.75 7.941 1 96.19 177 ILE B N 1
ATOM 2873 C CA . ILE B 1 177 ? 6.352 -16.25 9.281 1 96.19 177 ILE B CA 1
ATOM 2874 C C . ILE B 1 177 ? 7.609 -15.391 9.234 1 96.19 177 ILE B C 1
ATOM 2876 O O . ILE B 1 177 ? 7.598 -14.242 9.688 1 96.19 177 ILE B O 1
ATOM 2880 N N . PRO B 1 178 ? 8.688 -15.906 8.641 1 97.19 178 PRO B N 1
ATOM 2881 C CA . PRO B 1 178 ? 9.852 -15.023 8.547 1 97.19 178 PRO B CA 1
ATOM 2882 C C . PRO B 1 178 ? 9.562 -13.75 7.75 1 97.19 178 PRO B C 1
ATOM 2884 O O . PRO B 1 178 ? 10.102 -12.688 8.07 1 97.19 178 PRO B O 1
ATOM 2887 N N . ALA B 1 179 ? 8.797 -13.852 6.688 1 96.62 179 ALA B N 1
ATOM 2888 C CA . ALA B 1 179 ? 8.438 -12.672 5.902 1 96.62 179 ALA B CA 1
ATOM 2889 C C . ALA B 1 179 ? 7.723 -11.633 6.762 1 96.62 179 ALA B C 1
ATOM 2891 O O . ALA B 1 179 ? 7.973 -10.438 6.637 1 96.62 179 ALA B O 1
ATOM 2892 N N . ILE B 1 180 ? 6.859 -12.078 7.625 1 95 180 ILE B N 1
ATOM 2893 C CA . ILE B 1 180 ? 6.129 -11.211 8.539 1 95 180 ILE B CA 1
ATOM 2894 C C . ILE B 1 180 ? 7.094 -10.602 9.555 1 95 180 ILE B C 1
ATOM 2896 O O . ILE B 1 180 ? 7.035 -9.398 9.836 1 95 180 ILE B O 1
ATOM 2900 N N . MET B 1 181 ? 7.98 -11.359 10.047 1 96 181 MET B N 1
ATOM 2901 C CA . MET B 1 181 ? 8.961 -10.898 11.023 1 96 181 MET B CA 1
ATOM 2902 C C . MET B 1 181 ? 9.875 -9.836 10.422 1 96 181 MET B C 1
ATOM 2904 O O . MET B 1 181 ? 10.305 -8.922 11.125 1 96 181 MET B O 1
ATOM 2908 N N . LEU B 1 182 ? 10.117 -9.969 9.156 1 96.19 182 LEU B N 1
ATOM 2909 C CA . LEU B 1 182 ? 10.992 -9.016 8.492 1 96.19 182 LEU B CA 1
ATOM 2910 C C . LEU B 1 182 ? 10.352 -7.637 8.414 1 96.19 182 LEU B C 1
ATOM 2912 O O . LEU B 1 182 ? 11.047 -6.621 8.336 1 96.19 182 LEU B O 1
ATOM 2916 N N . ALA B 1 183 ? 9.031 -7.617 8.414 1 92.94 183 ALA B N 1
ATOM 2917 C CA . ALA B 1 183 ? 8.344 -6.328 8.461 1 92.94 183 ALA B CA 1
ATOM 2918 C C . ALA B 1 183 ? 8.742 -5.547 9.711 1 92.94 183 ALA B C 1
ATOM 2920 O O . ALA B 1 183 ? 8.984 -4.34 9.648 1 92.94 183 ALA B O 1
ATOM 2921 N N . ILE B 1 184 ? 8.844 -6.203 10.812 1 91.5 184 ILE B N 1
ATOM 2922 C CA . ILE B 1 184 ? 9.234 -5.59 12.07 1 91.5 184 ILE B CA 1
ATOM 2923 C C . ILE B 1 184 ? 10.703 -5.16 12 1 91.5 184 ILE B C 1
ATOM 2925 O O . ILE B 1 184 ? 11.062 -4.074 12.453 1 91.5 184 ILE B O 1
ATOM 2929 N N . LEU B 1 185 ? 11.484 -5.977 11.43 1 94.62 185 LEU B N 1
ATOM 2930 C CA . LEU B 1 185 ? 12.906 -5.672 11.281 1 94.62 185 LEU B CA 1
ATOM 2931 C C . LEU B 1 185 ? 13.109 -4.406 10.461 1 94.62 185 LEU B C 1
ATOM 2933 O O . LEU B 1 185 ? 13.945 -3.57 10.797 1 94.62 185 LEU B O 1
ATOM 2937 N N . ILE B 1 186 ? 12.391 -4.285 9.414 1 94.88 186 ILE B N 1
ATOM 2938 C CA . ILE B 1 186 ? 12.484 -3.117 8.547 1 94.88 186 ILE B CA 1
ATOM 2939 C C . ILE B 1 186 ? 12.086 -1.863 9.32 1 94.88 186 ILE B C 1
ATOM 2941 O O . ILE B 1 186 ? 12.797 -0.856 9.289 1 94.88 186 ILE B O 1
ATOM 2945 N N . ASP B 1 187 ? 11.016 -1.948 10.031 1 92.5 187 ASP B N 1
ATOM 2946 C CA . ASP B 1 187 ? 10.547 -0.811 10.82 1 92.5 187 ASP B CA 1
ATOM 2947 C C . ASP B 1 187 ? 11.586 -0.409 11.867 1 92.5 187 ASP B C 1
ATOM 2949 O O . ASP B 1 187 ? 11.914 0.771 11.992 1 92.5 187 ASP B O 1
ATOM 2953 N N . VAL B 1 188 ? 12.125 -1.314 12.617 1 94.5 188 VAL B N 1
ATOM 2954 C CA . VAL B 1 188 ? 13.078 -1.062 13.688 1 94.5 188 VAL B CA 1
ATOM 2955 C C . VAL B 1 188 ? 14.375 -0.505 13.109 1 94.5 188 VAL B C 1
ATOM 2957 O O . VAL B 1 188 ? 14.953 0.44 13.648 1 94.5 188 VAL B O 1
ATOM 2960 N N . SER B 1 189 ? 14.867 -1.057 12.023 1 96.88 189 SER B N 1
ATOM 2961 C CA . SER B 1 189 ? 16.125 -0.626 11.414 1 96.88 189 SER B CA 1
ATOM 2962 C C . SER B 1 189 ? 16.047 0.838 10.992 1 96.88 189 SER B C 1
ATOM 2964 O O . SER B 1 189 ? 16.969 1.61 11.273 1 96.88 189 SER B O 1
ATOM 2966 N N . PHE B 1 190 ? 14.922 1.241 10.438 1 96.31 190 PHE B N 1
ATOM 2967 C CA . PHE B 1 190 ? 14.844 2.609 9.938 1 96.31 190 PHE B CA 1
ATOM 2968 C C . PHE B 1 190 ? 14.453 3.57 11.055 1 96.31 190 PHE B C 1
ATOM 2970 O O . PHE B 1 190 ? 14.766 4.762 10.992 1 96.31 190 PHE B O 1
ATOM 2977 N N . THR B 1 191 ? 13.781 3.043 12.109 1 94.81 191 THR B N 1
ATOM 2978 C CA . THR B 1 191 ? 13.562 3.852 13.297 1 94.81 191 THR B CA 1
ATOM 2979 C C . THR B 1 191 ? 14.883 4.184 13.984 1 94.81 191 THR B C 1
ATOM 2981 O O . THR B 1 191 ? 15.102 5.316 14.422 1 94.81 191 THR B O 1
ATOM 2984 N N . MET B 1 192 ? 15.75 3.258 14.047 1 95.56 192 MET B N 1
ATOM 2985 C CA . MET B 1 192 ? 17.062 3.463 14.656 1 95.56 192 MET B CA 1
ATOM 2986 C C . MET B 1 192 ? 17.891 4.461 13.852 1 95.56 192 MET B C 1
ATOM 2988 O O . MET B 1 192 ? 18.562 5.312 14.422 1 95.56 192 MET B O 1
ATOM 2992 N N . LEU B 1 193 ? 17.828 4.352 12.555 1 95.56 193 LEU B N 1
ATOM 2993 C CA . LEU B 1 193 ? 18.547 5.289 11.695 1 95.56 193 LEU B CA 1
ATOM 2994 C C . LEU B 1 193 ? 17.969 6.699 11.844 1 95.56 193 LEU B C 1
ATOM 2996 O O . LEU B 1 193 ? 18.719 7.676 11.859 1 95.56 193 LEU B O 1
ATOM 3000 N N . GLU B 1 194 ? 16.625 6.742 11.875 1 95.06 194 GLU B N 1
ATOM 3001 C CA . GLU B 1 194 ? 15.969 8.031 12.07 1 95.06 194 GLU B CA 1
ATOM 3002 C C . GLU B 1 194 ? 16.438 8.703 13.352 1 95.06 194 GLU B C 1
ATOM 3004 O O . GLU B 1 194 ? 16.734 9.898 13.359 1 95.06 194 GLU B O 1
ATOM 3009 N N . LYS B 1 195 ? 16.531 7.988 14.477 1 94.25 195 LYS B N 1
ATOM 3010 C CA . LYS B 1 195 ? 16.938 8.516 15.773 1 94.25 195 LYS B CA 1
ATOM 3011 C C . LYS B 1 195 ? 18.375 9.031 15.734 1 94.25 195 LYS B C 1
ATOM 3013 O O . LYS B 1 195 ? 18.719 9.992 16.438 1 94.25 195 LYS B O 1
ATOM 3018 N N . LYS B 1 196 ? 19.141 8.469 14.953 1 93.94 196 LYS B N 1
ATOM 3019 C CA . LYS B 1 196 ? 20.531 8.875 14.836 1 93.94 196 LYS B CA 1
ATOM 3020 C C . LYS B 1 196 ? 20.656 10.219 14.117 1 93.94 196 LYS B C 1
ATOM 3022 O O . LYS B 1 196 ? 21.562 11.008 14.414 1 93.94 196 LYS B O 1
ATOM 3027 N N . VAL B 1 197 ? 19.703 10.43 13.211 1 91.31 197 VAL B N 1
ATOM 3028 C CA . VAL B 1 197 ? 19.844 11.633 12.406 1 91.31 197 VAL B CA 1
ATOM 3029 C C . VAL B 1 197 ? 18.953 12.742 12.961 1 91.31 197 VAL B C 1
ATOM 3031 O O . VAL B 1 197 ? 19.109 13.914 12.602 1 91.31 197 VAL B O 1
ATOM 3034 N N . THR B 1 198 ? 17.875 12.336 13.727 1 84.69 198 THR B N 1
ATOM 3035 C CA . THR B 1 198 ? 17 13.32 14.359 1 84.69 198 THR B CA 1
ATOM 3036 C C . THR B 1 198 ? 17.047 13.188 15.883 1 84.69 198 THR B C 1
ATOM 3038 O O . THR B 1 198 ? 16.047 12.875 16.516 1 84.69 198 THR B O 1
ATOM 3041 N N . PRO B 1 199 ? 18.047 13.203 16.609 1 67 199 PRO B N 1
ATOM 3042 C CA . PRO B 1 199 ? 18.125 12.93 18.047 1 67 199 PRO B CA 1
ATOM 3043 C C . PRO B 1 199 ? 17.062 13.672 18.844 1 67 199 PRO B C 1
ATOM 3045 O O . PRO B 1 199 ? 16.609 13.188 19.891 1 67 199 PRO B O 1
ATOM 3048 N N . GLY B 1 200 ? 16.438 14.758 18.688 1 60.5 200 GLY B N 1
ATOM 3049 C CA . GLY B 1 200 ? 15.578 15.531 19.578 1 60.5 200 GLY B CA 1
ATOM 3050 C C . GLY B 1 200 ? 14.102 15.32 19.312 1 60.5 200 GLY B C 1
ATOM 3051 O O . GLY B 1 200 ? 13.258 15.781 20.078 1 60.5 200 GLY B O 1
ATOM 3052 N N . HIS B 1 201 ? 13.641 14.812 18.219 1 54.28 201 HIS B N 1
ATOM 3053 C CA . HIS B 1 201 ? 12.219 14.781 17.906 1 54.28 201 HIS B CA 1
ATOM 3054 C C . HIS B 1 201 ? 11.562 13.508 18.438 1 54.28 201 HIS B C 1
ATOM 3056 O O . HIS B 1 201 ? 10.367 13.281 18.203 1 54.28 201 HIS B O 1
ATOM 3062 N N . SER B 1 202 ? 12.234 12.594 18.922 1 45.03 202 SER B N 1
ATOM 3063 C CA . SER B 1 202 ? 11.609 11.328 19.297 1 45.03 202 SER B CA 1
ATOM 3064 C C . SER B 1 202 ? 10.57 11.516 20.391 1 45.03 202 SER B C 1
ATOM 3066 O O . SER B 1 202 ? 9.797 10.609 20.688 1 45.03 202 SER B O 1
ATOM 3068 N N . GLY B 1 203 ? 10.703 12.312 21.453 1 36.38 203 GLY B N 1
ATOM 3069 C CA . GLY B 1 203 ? 10.031 12.234 22.734 1 36.38 203 GLY B CA 1
ATOM 3070 C C . GLY B 1 203 ? 8.656 12.867 22.734 1 36.38 203 GLY B C 1
ATOM 3071 O O . GLY B 1 203 ? 7.973 12.891 23.75 1 36.38 203 GLY B O 1
ATOM 3072 N N . GLU B 1 204 ? 8.062 13.719 21.672 1 32.81 204 GLU B N 1
ATOM 3073 C CA . GLU B 1 204 ? 6.766 14.18 22.172 1 32.81 204 GLU B CA 1
ATOM 3074 C C . GLU B 1 204 ? 5.66 13.188 21.812 1 32.81 204 GLU B C 1
ATOM 3076 O O . GLU B 1 204 ? 5.734 12.516 20.781 1 32.81 204 GLU B O 1
#

InterPro domains:
  IPR000515 ABC transporter type 1, transmembrane domain MetI-like [PF00528] (28-198)
  IPR000515 ABC transporter type 1, transmembrane domain MetI-like [PS50928] (11-190)
  IPR000515 ABC transporter type 1, transmembrane domain MetI-like [cd06261] (12-186)
  IPR035906 MetI-like superfamily [G3DSA:1.10.3720.10] (2-198)
  IPR035906 MetI-like superfamily [SSF161098] (7-187)
  IPR051204 ABC transporter permease/solute-binding domain-containing protein [PTHR30177] (6-199)

Sequence (408 aa):
MVVLETVLDATWEHIVLVYTTLFVSIVVSVPLAFGALYSRKLEFVIMKFANLVQAVPSFAVVAIMVPFLGIGFTPALVAIMLRALLPIIKNTYIGLSNVDPALIDYAEGVGLSQWQIHRHIRLPNAYPAMFAGIKFAGILANSIAVLTAFIGSGGLGEIIFQGLIGYNTSTLLAGAIPAIMLAILIDVSFTMLEKKVTPGHSGEMVVLETVLDATWEHIVLVYTTLFVSIVVSVPLAFGALYSRKLEFVIMKFANLVQAVPSFAVVAIMVPFLGIGFTPALVAIMLRALLPIIKNTYIGLSNVDPALIDYAEGVGLSQWQIHRHIRLPNAYPAMFAGIKFAGILANSIAVLTAFIGSGGLGEIIFQGLIGYNTSTLLAGAIPAIMLAILIDVSFTMLEKKVTPGHSGE

pLDDT: mean 93.8, std 8.83, range [32.81, 98.56]

Solvent-accessible surface area (backbone atoms only — not comparable to full-atom values): 19869 Å² total; per-residue (Å²): 130,77,50,67,67,57,46,52,51,20,44,49,46,34,49,51,51,38,52,50,25,49,51,53,24,48,67,52,20,52,58,50,23,58,50,29,71,75,37,70,66,46,28,49,54,54,49,51,51,33,50,53,52,57,45,36,27,60,58,44,47,42,55,62,30,30,85,76,58,41,65,17,55,64,22,39,36,53,36,40,22,56,56,26,26,32,44,28,21,52,27,29,31,50,18,44,64,68,57,61,63,68,58,52,51,49,42,48,71,76,63,51,50,72,66,51,43,41,63,70,46,26,46,66,60,9,45,67,37,27,48,55,11,45,45,53,23,45,41,49,29,51,21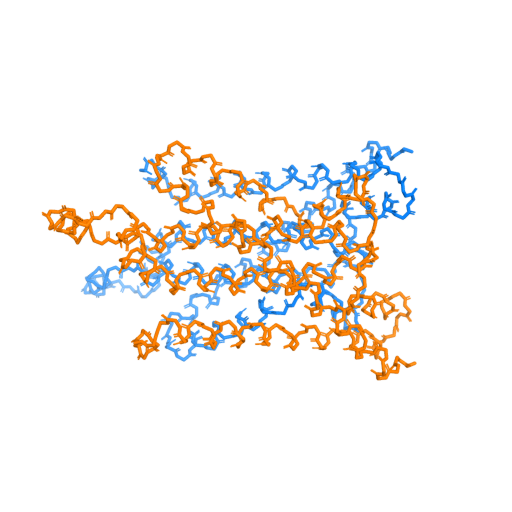,48,46,35,58,32,18,79,48,53,42,40,18,32,22,44,38,30,51,51,10,57,76,66,70,31,65,68,34,23,47,58,16,34,51,56,54,37,52,46,37,55,50,49,47,52,56,50,49,54,52,45,45,72,76,44,71,81,72,74,81,121,129,79,50,68,66,57,47,52,52,20,45,50,46,34,50,51,50,38,52,52,26,48,51,54,23,49,66,52,19,52,58,50,24,57,51,28,70,76,37,71,67,45,29,48,52,55,49,52,52,32,51,55,51,55,46,37,25,59,59,45,47,42,56,62,30,30,86,77,56,42,67,18,55,65,23,39,36,52,36,41,22,56,55,26,28,32,45,28,22,53,27,28,32,51,20,44,64,68,58,63,63,67,57,51,50,48,41,48,69,75,62,51,48,71,66,52,43,41,65,71,45,26,46,65,60,9,45,66,38,26,46,54,12,45,44,54,24,44,42,50,30,51,21,48,46,36,57,31,18,78,48,52,41,40,19,32,22,43,40,28,50,52,9,57,75,64,69,30,65,69,34,23,46,59,16,34,52,57,54,37,52,45,36,53,50,50,46,52,54,51,50,55,52,44,44,71,75,44,71,80,72,74,80,122

Radius of gyration: 22.5 Å; Cα contacts (8 Å, |Δi|>4): 631; chains: 2; bounding box: 52×68×53 Å

Secondary structure (DSSP, 8-state):
---HHHHHHHHHHHHHHHHHHHHHHHHHHHHHHHHTTS-HHHHHHHHHHHHHHHHS-HHHHHHHHHHHH-SSHHHHHHHHHHHHHHHHHHHHHHHHH-S-HHHHHHHHHTT--HHHHIIIIIHHHHHHHHHHHHHHHHHHHHHHHHHHGGGT--SHHHHHHHHHHTT-HHHHHHHHHHHHHHHHHHHHHHHHHHHHH-TTSTT-/---HHHHHHHHHHHHHHHHHHHHHHHHHHHHHHHHTTS-HHHHHHHHHHHHHHHHS-HHHHHHHHHHHH-SSHHHHHHHHHHHHHHHHHHHHHHHHH-S-HHHHHHHHHTT--HHHHIIIIIHHHHHHHHHHHHHHHHHHHHHHHHHHGGGT--SHHHHHHHHHHTT-HHHHHHHHHHHHHHHHHHHHHHHHHHHHH-TTSTT-

Nearest PDB structures (foldseek):
  7ahd-assembly1_B  TM=9.138E-01  e=2.990E-09  Lactococcus lactis subsp. lactis
  7ahc-assembly1_B  TM=9.347E-01  e=8.067E-09  Lactococcus lactis subsp. lactis
  7ahh-assembly1_B  TM=9.528E-01  e=1.718E-08  Lactococcus lactis subsp. lactis
  7ahd-assembly1_A  TM=9.007E-01  e=1.889E-08  Lactococcus lactis subsp. lactis
  7ahh-assembly1_A  TM=9.528E-01  e=3.709E-07  Lactococcus lactis subsp. lactis